Protein 6GWJ (pdb70)

Sequence (466 aa):
PHIFTLSVPFPTPLEAEIAHGSLAPDAEPHQRVVGKDLTVSGRILVVRWKAEDCRLLRISVINFLDQLSLVVRTMQRFGPPVSRMELLGEYVGQEGKPQKLRVSAPGDGDPFQGLLSGVAQMKDMVTELFDPPAVLGFEGSANKIGVGVVRDGKVLANPRRTYVTPPGTGFLPGDTARHHRAVILDLLQEALTESGLTSQDIDCIAYTKGPGMGAPLVSVAVVARTVAQLWNKPLVGVNHCIGHIEMGRLITGATSPTVLYVSGGNTQVIAYSEHRYRIFGETIDIAVGNCLDRFARVLKISNDPSPGYNIEQMAKRGKKLVELPYTVKGMDVSFSGILSFIEDVAHRMLATGECTPEDLCFSLQETVFAMLVEITERAMAHCGSQEALIVGGVGCNVRLQEMMATMCQERGARLFATDERFCIDNGAMIAQAGWEMFRAGHRTPLSDSGVTQRYRTDEVEVTWRD

GO terms:
  GO:0005634 nucleus (C, IDA)
  GO:0005737 cytoplasm (C, IDA)
  GO:0000408 EKC/KEOPS complex (C, IDA)
  GO:0005634 nucleus (C, EXP)
  GO:0005515 protein binding (F, IPI)
  GO:0005654 nucleoplasm (C, IDA)
  GO:0016604 nuclear body (C, IDA)

InterPro domains:
  IPR015419 CTAG/Pcc1 family [PF09341] (63-135)
  IPR015419 CTAG/Pcc1 family [PTHR31283] (57-141)

Organism: Homo sapiens (NCBI:txid9606)

Nearest PDB structures (foldseek):
  6gwj-assembly1_B  TM=1.012E+00  e=2.219E-16  Homo sapiens
  8k20-assembly1_D  TM=9.393E-01  e=1.862E-06  Arabidopsis thaliana
  8k20-assembly1_F  TM=9.624E-01  e=4.903E-06  Arabidopsis thaliana
  4wx8-assembly3_C  TM=9.302E-01  e=3.626E-05  Saccharomyces cerevisiae S288C
  7a67-assembly1_B  TM=8.304E-01  e=1.670E-02  Pyrococcus abyssi GE5

Foldseek 3Di:
DDKDKDKDFAPWLVLLVVLCVVQVPDAQPCNVAKGWDWDGDTRIIMIMMDGPDDVVNVVRVVVSVVVSVVSVVCCVPVDDDDDD/DKDKDWDADPVGDIDIDIDDDPDPDDPVVVVVVRVVVVVVVVCVVPVD/DKEWFWEQQAQKTWIWIDDPLDTQDWDMDGDWDAFLDDDDLVVSLVVCLVCVVVRSVVRCVSSVHDLQNHAEYFYALDAHRDSNRVSRLVVSVVSCVVSVHFYFHDHQVLLQVLVLCSFQVDDWAFEFEAEQAFTFTFGDDQQFRDTPETEPDGTLNVLQQNLRSLVRHGCVVHSLVRLLVLLVVADAADDFDQAADQLYGYRPRRSVGLSVVSVVCVVPNPDDSSNSSNNSCVRSLLSSLVSNLSVCVVVVGQEYTYAADNLQRVVSQVNNCVSSVVVNHYYGGDYPSHRYIIRNSRRSSVVLQVVLPGTQPPVRSHHDNDDDRRPGRNSSDD

B-factor: mean 54.83, std 18.56, range [27.43, 139.6]

Radius of gyration: 23.95 Å; Cα contacts (8 Å, |Δi|>4): 1043; chains: 3; bounding box: 54×65×57 Å

Secondary structure (DSSP, 8-state):
-EEEEEEEE-SSHHHHHHHHHHHTTSPPTTTTTEEEEEEEETTEEEEEEEES-HHHHHHHHHHHHHHHHHHHHHHHHH-SPPP-/--EEEEEE-TT--EEEEEE---SSS-HHHHHHHHHHHHHHHHHHHH--/-EEEEEE-SSSEEEEEEEETTEEEE--EEE-PPPTT----HHHHHHHHHHHHHHHHHHHHHHHT--GGG--EEEEEEESS-HHHHHHHHHHHHHHHHHHT--EEEEEHHHHHHHHHHHHH--SSPEEEEESSS-EEEEEEETTEEEEEEEBSSS-HHHHHHHHHHHTT---SS-HHHHHHHHHTT----------EETTEE--HHHHHHHHHHHHHHHHH-SS-HHHHHHHHHHHHHHHHHHHHHHHHHHHT-SEEEEESGGGG-HHHHHHHHHHHHHHT-EEEE--TTTSS--HHHHHHHHHHHHHHT----GGG----S---GGGS--TT--

Structure (mmCIF, N/CA/C/O backbone):
data_6GWJ
#
_entry.id   6GWJ
#
_cell.length_a   105.120
_cell.length_b   105.120
_cell.length_c   51.350
_cell.angle_alpha   90.000
_cell.angle_beta   90.000
_cell.angle_gamma   90.000
#
_symmetry.space_group_name_H-M   'P 43'
#
loop_
_entity.id
_entity.type
_entity.pdbx_description
1 polymer 'EKC/KEOPS complex subunit LAGE3'
2 polymer 'EKC/KEOPS complex subunit GON7'
3 polymer 'Probable tRNA N6-adenosine threonylcarbamoyltransferase'
4 non-polymer GLYCEROL
5 non-polymer 2-AMINO-2-HYDROXYMETHYL-PROPANE-1,3-DIOL
6 non-polymer 'MAGNESIUM ION'
7 non-polymer DI(HYDROXYETHYL)ETHER
8 water water
#
loop_
_atom_site.group_PDB
_atom_site.id
_atom_site.type_symbol
_atom_site.label_atom_id
_atom_site.label_alt_id
_atom_site.label_comp_id
_atom_site.label_asym_id
_atom_site.label_entity_id
_atom_site.label_seq_id
_atom_site.pdbx_PDB_ins_code
_atom_site.Cartn_x
_atom_site.Cartn_y
_atom_site.Cartn_z
_atom_site.occupancy
_atom_site.B_iso_or_equiv
_atom_site.auth_seq_id
_atom_site.auth_comp_id
_atom_site.auth_asym_id
_atom_site.auth_atom_id
_atom_site.pdbx_PDB_model_num
ATOM 1 N N . PRO A 1 60 ? 112.298 33.967 29.567 0.80 77.81 60 PRO B N 1
ATOM 2 C CA . PRO A 1 60 ? 112.744 34.404 28.232 1.00 74.62 60 PRO B CA 1
ATOM 3 C C . PRO A 1 60 ? 113.772 33.473 27.590 1.00 76.21 60 PRO B C 1
ATOM 4 O O . PRO A 1 60 ? 114.450 32.716 28.298 1.00 76.70 60 PRO B O 1
ATOM 8 N N . HIS A 1 61 ? 113.897 33.553 26.240 1.00 69.11 61 HIS B N 1
ATOM 9 C CA . HIS A 1 61 ? 114.859 32.777 25.456 1.00 67.23 61 HIS B CA 1
ATOM 10 C C . HIS A 1 61 ? 116.248 33.363 25.717 1.00 67.58 61 HIS B C 1
ATOM 11 O O . HIS A 1 61 ? 116.441 34.582 25.610 1.00 64.43 61 HIS B O 1
ATOM 18 N N . ILE A 1 62 ? 117.194 32.501 26.125 1.00 63.45 62 ILE B N 1
ATOM 19 C CA . ILE A 1 62 ? 118.550 32.915 26.476 1.00 61.04 62 ILE B CA 1
ATOM 20 C C . ILE A 1 62 ? 119.596 32.184 25.635 1.00 60.76 62 ILE B C 1
ATOM 21 O O . ILE A 1 62 ? 119.497 30.975 25.438 1.00 60.40 62 ILE B O 1
ATOM 26 N N . PHE A 1 63 ? 120.595 32.927 25.141 1.00 54.69 63 PHE B N 1
ATOM 27 C CA . PHE A 1 63 ? 121.725 32.357 24.408 1.00 53.41 63 PHE B CA 1
ATOM 28 C C . PHE A 1 63 ? 123.024 32.963 24.908 1.00 56.58 63 PHE B C 1
ATOM 29 O O . PHE A 1 63 ? 123.152 34.186 24.948 1.00 55.33 63 PHE B O 1
ATOM 37 N N . THR A 1 64 ? 123.991 32.113 25.281 1.00 53.52 64 THR B N 1
ATOM 38 C CA . THR A 1 64 ? 125.303 32.562 25.758 1.00 52.61 64 THR B CA 1
ATOM 39 C C . THR A 1 64 ? 126.392 31.988 24.869 1.00 55.07 64 THR B C 1
ATOM 40 O O . THR A 1 64 ? 126.430 30.781 24.666 1.00 56.02 64 THR B O 1
ATOM 44 N N . LEU A 1 65 ? 127.266 32.853 24.339 1.00 50.56 65 LEU B N 1
ATOM 45 C CA . LEU A 1 65 ? 128.386 32.468 23.486 1.00 49.38 65 LEU B CA 1
ATOM 46 C C . LEU A 1 65 ? 129.712 32.839 24.143 1.00 53.62 65 LEU B C 1
ATOM 47 O O . LEU A 1 65 ? 129.881 33.960 24.624 1.00 52.58 65 LEU B O 1
ATOM 52 N N . SER A 1 66 ? 130.647 31.888 24.169 1.00 51.44 66 SER B N 1
ATOM 53 C CA . SER A 1 66 ? 131.982 32.079 24.738 1.00 51.53 66 SER B CA 1
ATOM 54 C C . SER A 1 66 ? 132.999 31.897 23.608 1.00 53.23 66 SER B C 1
ATOM 55 O O . SER A 1 66 ? 133.001 30.846 22.958 1.00 53.25 66 SER B O 1
ATOM 58 N N . VAL A 1 67 ? 133.799 32.954 23.320 1.00 48.53 67 VAL B N 1
ATOM 59 C CA . VAL A 1 67 ? 134.788 32.973 22.229 1.00 47.75 67 VAL B CA 1
ATOM 60 C C . VAL A 1 67 ? 136.242 33.167 22.720 1.00 52.57 67 VAL B C 1
ATOM 61 O O . VAL A 1 67 ? 136.576 34.234 23.249 1.00 50.72 67 VAL B O 1
ATOM 65 N N . PRO A 1 68 ? 137.143 32.196 22.453 1.00 52.16 68 PRO B N 1
ATOM 66 C CA . PRO A 1 68 ? 138.550 32.367 22.864 1.00 52.17 68 PRO B CA 1
ATOM 67 C C . PRO A 1 68 ? 139.405 33.099 21.826 1.00 52.17 68 PRO B C 1
ATOM 68 O O . PRO A 1 68 ? 139.251 32.875 20.622 1.00 51.26 68 PRO B O 1
ATOM 72 N N . PHE A 1 69 ? 140.293 33.994 22.296 1.00 47.05 69 PHE B N 1
ATOM 73 C CA . PHE A 1 69 ? 141.210 34.788 21.456 1.00 44.31 69 PHE B CA 1
ATOM 74 C C . PHE A 1 69 ? 142.659 34.419 21.791 1.00 49.51 69 PHE B C 1
ATOM 75 O O . PHE A 1 69 ? 142.887 33.935 22.898 1.00 50.06 69 PHE B O 1
ATOM 83 N N . PRO A 1 70 ? 143.647 34.616 20.881 1.00 47.35 70 PRO B N 1
ATOM 84 C CA . PRO A 1 70 ? 145.038 34.204 21.199 1.00 48.26 70 PRO B CA 1
ATOM 85 C C . PRO A 1 70 ? 145.675 34.895 22.407 1.00 53.09 70 PRO B C 1
ATOM 86 O O . PRO A 1 70 ? 146.495 34.281 23.088 1.00 54.19 70 PRO B O 1
ATOM 90 N N . THR A 1 71 ? 145.327 36.172 22.654 1.00 48.34 71 THR B N 1
ATOM 91 C CA . THR A 1 71 ? 145.882 36.948 23.773 1.00 49.62 71 THR B CA 1
ATOM 92 C C . THR A 1 71 ? 144.767 37.757 24.461 1.00 51.73 71 THR B C 1
ATOM 93 O O . THR A 1 71 ? 143.815 38.143 23.768 1.00 49.50 71 THR B O 1
ATOM 97 N N . PRO A 1 72 ? 144.901 38.121 25.772 1.00 47.68 72 PRO B N 1
ATOM 98 C CA . PRO A 1 72 ? 143.876 38.980 26.397 1.00 46.62 72 PRO B CA 1
ATOM 99 C C . PRO A 1 72 ? 143.695 40.322 25.680 1.00 47.20 72 PRO B C 1
ATOM 100 O O . PRO A 1 72 ? 142.566 40.782 25.599 1.00 45.39 72 PRO B O 1
ATOM 104 N N . LEU A 1 73 ? 144.769 40.907 25.105 1.00 43.64 73 LEU B N 1
ATOM 105 C CA . LEU A 1 73 ? 144.661 42.166 24.352 1.00 43.20 73 LEU B CA 1
ATOM 106 C C . LEU A 1 73 ? 143.770 42.018 23.094 1.00 46.15 73 LEU B C 1
ATOM 107 O O . LEU A 1 73 ? 142.967 42.910 22.816 1.00 43.93 73 LEU B O 1
ATOM 112 N N . GLU A 1 74 ? 143.882 40.891 22.371 1.00 42.51 74 GLU B N 1
ATOM 113 C CA . GLU A 1 74 ? 143.037 40.657 21.205 1.00 40.48 74 GLU B CA 1
ATOM 114 C C . GLU A 1 74 ? 141.571 40.409 21.591 1.00 42.50 74 GLU B C 1
ATOM 115 O O . GLU A 1 74 ? 140.694 40.825 20.844 1.00 39.70 74 GLU B O 1
ATOM 121 N N . ALA A 1 75 ? 141.309 39.786 22.772 1.00 39.37 75 ALA B N 1
ATOM 122 C CA . ALA A 1 75 ? 139.947 39.609 23.283 1.00 39.24 75 ALA B CA 1
ATOM 123 C C . ALA A 1 75 ? 139.362 41.004 23.620 1.00 40.98 75 ALA B C 1
ATOM 124 O O . ALA A 1 75 ? 138.208 41.285 23.266 1.00 38.39 75 ALA B O 1
ATOM 126 N N . GLU A 1 76 ? 140.176 41.882 24.278 1.00 38.46 76 GLU B N 1
ATOM 127 C CA . GLU A 1 76 ? 139.785 43.249 24.656 1.00 38.66 76 GLU B CA 1
ATOM 128 C C . GLU A 1 76 ? 139.456 44.084 23.415 1.00 39.62 76 GLU B C 1
ATOM 129 O O . GLU A 1 76 ? 138.491 44.849 23.433 1.00 37.91 76 GLU B O 1
ATOM 135 N N . ILE A 1 77 ? 140.271 43.941 22.342 1.00 36.16 77 ILE B N 1
ATOM 136 C CA . ILE A 1 77 ? 140.076 44.676 21.097 1.00 34.45 77 ILE B CA 1
ATOM 137 C C . ILE A 1 77 ? 138.763 44.249 20.443 1.00 37.91 77 ILE B C 1
ATOM 138 O O . ILE A 1 77 ? 137.988 45.106 20.025 1.00 35.87 77 ILE B O 1
ATOM 143 N N . ALA A 1 78 ? 138.498 42.931 20.399 1.00 36.72 78 ALA B N 1
ATOM 144 C CA . ALA A 1 78 ? 137.255 42.412 19.824 1.00 36.02 78 ALA B CA 1
ATOM 145 C C . ALA A 1 78 ? 136.055 42.948 20.620 1.00 37.20 78 ALA B C 1
ATOM 146 O O . ALA A 1 78 ? 135.095 43.387 20.015 1.00 33.69 78 ALA B O 1
ATOM 148 N N . HIS A 1 79 ? 136.145 42.984 21.968 1.00 35.42 79 HIS B N 1
ATOM 149 C CA . HIS A 1 79 ? 135.078 43.526 22.819 1.00 36.71 79 HIS B CA 1
ATOM 150 C C . HIS A 1 79 ? 134.867 45.013 22.503 1.00 38.89 79 HIS B C 1
ATOM 151 O O . HIS A 1 79 ? 133.727 45.432 22.292 1.00 37.77 79 HIS B O 1
ATOM 158 N N . GLY A 1 80 ? 135.969 45.775 22.466 1.00 34.60 80 GLY B N 1
ATOM 159 C CA . GLY A 1 80 ? 135.966 47.196 22.140 1.00 34.47 80 GLY B CA 1
ATOM 160 C C . GLY A 1 80 ? 135.291 47.462 20.798 1.00 35.36 80 GLY B C 1
ATOM 161 O O . GLY A 1 80 ? 134.529 48.411 20.680 1.00 34.82 80 GLY B O 1
ATOM 162 N N . SER A 1 81 ? 135.516 46.592 19.794 1.00 31.86 81 SER B N 1
ATOM 163 C CA . SER A 1 81 ? 134.909 46.756 18.467 1.00 31.54 81 SER B CA 1
ATOM 164 C C . SER A 1 81 ? 133.449 46.282 18.358 1.00 35.99 81 SER B C 1
ATOM 165 O O . SER A 1 81 ? 132.693 46.865 17.591 1.00 35.10 81 SER B O 1
ATOM 168 N N . LEU A 1 82 ? 133.064 45.210 19.083 1.00 33.94 82 LEU B N 1
ATOM 169 C CA . LEU A 1 82 ? 131.734 44.597 18.941 1.00 34.03 82 LEU B CA 1
ATOM 170 C C . LEU A 1 82 ? 130.665 45.109 19.896 1.00 38.53 82 LEU B C 1
ATOM 171 O O . LEU A 1 82 ? 129.509 45.213 19.498 1.00 37.74 82 LEU B O 1
ATOM 176 N N . ALA A 1 83 ? 131.048 45.457 21.129 1.00 35.61 83 ALA B N 1
ATOM 177 C CA . ALA A 1 83 ? 130.131 45.937 22.158 1.00 35.83 83 ALA B CA 1
ATOM 178 C C . ALA A 1 83 ? 129.398 47.290 21.891 1.00 39.71 83 ALA B C 1
ATOM 179 O O . ALA A 1 83 ? 128.284 47.391 22.392 1.00 39.80 83 ALA B O 1
ATOM 181 N N . PRO A 1 84 ? 129.943 48.335 21.194 1.00 37.08 84 PRO B N 1
ATOM 182 C CA . PRO A 1 84 ? 129.231 49.635 21.140 1.00 37.66 84 PRO B CA 1
ATOM 183 C C . PRO A 1 84 ? 127.868 49.684 20.475 1.00 39.87 84 PRO B C 1
ATOM 184 O O . PRO A 1 84 ? 127.096 50.561 20.812 1.00 39.74 84 PRO B O 1
ATOM 188 N N . ASP A 1 85 ? 127.584 48.792 19.531 1.00 37.85 85 ASP B N 1
ATOM 189 C CA . ASP A 1 85 ? 126.327 48.848 18.778 1.00 38.05 85 ASP B CA 1
ATOM 190 C C . ASP A 1 85 ? 125.121 48.279 19.506 1.00 43.31 85 ASP B C 1
ATOM 191 O O . ASP A 1 85 ? 125.166 47.171 20.039 1.00 42.63 85 ASP B O 1
ATOM 196 N N . ALA A 1 86 ? 124.032 49.040 19.498 1.00 41.52 86 ALA B N 1
ATOM 197 C CA . ALA A 1 86 ? 122.751 48.608 20.055 1.00 42.73 86 ALA B CA 1
ATOM 198 C C . ALA A 1 86 ? 122.180 47.537 19.113 1.00 45.49 86 ALA B C 1
ATOM 199 O O . ALA A 1 86 ? 122.467 47.555 17.914 1.00 44.70 86 ALA B O 1
ATOM 201 N N . GLU A 1 87 ? 121.402 46.600 19.652 1.00 43.04 87 GLU B N 1
ATOM 202 C CA . GLU A 1 87 ? 120.689 45.595 18.860 1.00 42.90 87 GLU B CA 1
ATOM 203 C C . GLU A 1 87 ? 119.603 46.344 18.032 1.00 48.43 87 GLU B C 1
ATOM 204 O O . GLU A 1 87 ? 119.041 47.325 18.543 1.00 47.17 87 GLU B O 1
ATOM 210 N N . PRO A 1 88 ? 119.337 45.946 16.761 1.00 47.18 88 PRO B N 1
ATOM 211 C CA . PRO A 1 88 ? 118.323 46.670 15.954 1.00 48.78 88 PRO B CA 1
ATOM 212 C C . PRO A 1 88 ? 116.900 46.655 16.523 1.00 56.54 88 PRO B C 1
ATOM 213 O O . PRO A 1 88 ? 116.168 47.636 16.351 1.00 56.65 88 PRO B O 1
ATOM 217 N N . HIS A 1 89 ? 116.517 45.545 17.200 1.00 55.16 89 HIS B N 1
ATOM 218 C CA . HIS A 1 89 ? 115.191 45.351 17.803 1.00 56.62 89 HIS B CA 1
ATOM 219 C C . HIS A 1 89 ? 115.336 45.141 19.325 1.00 61.67 89 HIS B C 1
ATOM 220 O O . HIS A 1 89 ? 115.028 44.065 19.842 1.00 60.86 89 HIS B O 1
ATOM 227 N N . GLN A 1 90 ? 115.797 46.195 20.027 1.00 59.99 90 GLN B N 1
ATOM 228 C CA . GLN A 1 90 ? 116.117 46.235 21.465 1.00 61.03 90 GLN B CA 1
ATOM 229 C C . GLN A 1 90 ? 115.035 45.687 22.421 1.00 65.96 90 GLN B C 1
ATOM 230 O O . GLN A 1 90 ? 115.386 44.972 23.363 1.00 65.91 90 GLN B O 1
ATOM 236 N N . ARG A 1 91 ? 113.744 46.002 22.182 1.00 63.29 91 ARG B N 1
ATOM 237 C CA . ARG A 1 91 ? 112.626 45.537 23.019 1.00 64.08 91 ARG B CA 1
ATOM 238 C C . ARG A 1 91 ? 112.404 44.017 22.887 1.00 65.51 91 ARG B C 1
ATOM 239 O O . ARG A 1 91 ? 111.956 43.380 23.841 1.00 66.01 91 ARG B O 1
ATOM 247 N N . VAL A 1 92 ? 112.752 43.445 21.717 1.00 59.26 92 VAL B N 1
ATOM 248 C CA . VAL A 1 92 ? 112.590 42.025 21.368 1.00 58.72 92 VAL B CA 1
ATOM 249 C C . VAL A 1 92 ? 113.841 41.178 21.686 1.00 58.05 92 VAL B C 1
ATOM 250 O O . VAL A 1 92 ? 113.714 40.076 22.224 1.00 56.79 92 VAL B O 1
ATOM 254 N N . VAL A 1 93 ? 115.026 41.671 21.293 1.00 52.21 93 VAL B N 1
ATOM 255 C CA . VAL A 1 93 ? 116.311 40.994 21.479 1.00 51.17 93 VAL B CA 1
ATOM 256 C C . VAL A 1 93 ? 117.329 41.994 22.039 1.00 54.27 93 VAL B C 1
ATOM 257 O O . VAL A 1 93 ? 117.543 43.065 21.459 1.00 54.18 93 VAL B O 1
ATOM 261 N N . GLY A 1 94 ? 117.962 41.606 23.136 1.00 48.91 94 GLY B N 1
ATOM 262 C CA . GLY A 1 94 ? 119.022 42.372 23.769 1.00 47.56 94 GLY B CA 1
ATOM 263 C C . GLY A 1 94 ? 120.246 41.507 23.997 1.00 49.46 94 GLY B C 1
ATOM 264 O O . GLY A 1 94 ? 120.121 40.286 24.152 1.00 47.91 94 GLY B O 1
ATOM 265 N N . LYS A 1 95 ? 121.440 42.127 24.004 1.00 45.13 95 LYS B N 1
ATOM 266 C CA . LYS A 1 95 ? 122.689 41.404 24.267 1.00 44.24 95 LYS B CA 1
ATOM 267 C C . LYS A 1 95 ? 123.657 42.209 25.138 1.00 49.75 95 LYS B C 1
ATOM 268 O O . LYS A 1 95 ? 123.595 43.450 25.181 1.00 49.69 95 LYS B O 1
ATOM 274 N N . ASP A 1 96 ? 124.543 41.484 25.844 1.00 47.01 96 ASP B N 1
ATOM 275 C CA . ASP A 1 96 ? 125.555 42.051 26.728 1.00 47.05 96 ASP B CA 1
ATOM 276 C C . ASP A 1 96 ? 126.898 41.355 26.490 1.00 50.71 96 ASP B C 1
ATOM 277 O O . ASP A 1 96 ? 126.957 40.123 26.451 1.00 51.39 96 ASP B O 1
ATOM 282 N N . LEU A 1 97 ? 127.965 42.146 26.310 1.00 45.68 97 LEU B N 1
ATOM 283 C CA . LEU A 1 97 ? 129.309 41.641 26.042 1.00 44.74 97 LEU B CA 1
ATOM 284 C C . LEU A 1 97 ? 130.228 41.939 27.195 1.00 49.00 97 LEU B C 1
ATOM 285 O O . LEU A 1 97 ? 130.250 43.056 27.701 1.00 49.16 97 LEU B O 1
ATOM 290 N N . THR A 1 98 ? 130.992 40.939 27.606 1.00 46.32 98 THR B N 1
ATOM 291 C CA . THR A 1 98 ? 131.974 41.067 28.674 1.00 47.45 98 THR B CA 1
ATOM 292 C C . THR A 1 98 ? 133.224 40.329 28.226 1.00 53.37 98 THR B C 1
ATOM 293 O O . THR A 1 98 ? 133.155 39.466 27.349 1.00 52.08 98 THR B O 1
ATOM 297 N N . VAL A 1 99 ? 134.360 40.667 28.824 1.00 52.78 99 VAL B N 1
ATOM 298 C CA . VAL A 1 99 ? 135.645 40.054 28.501 1.00 54.35 99 VAL B CA 1
ATOM 299 C C . VAL A 1 99 ? 136.435 39.810 29.787 1.00 62.47 99 VAL B C 1
ATOM 300 O O . VAL A 1 99 ? 136.514 40.693 30.650 1.00 63.63 99 VAL B O 1
ATOM 304 N N . SER A 1 100 ? 136.926 38.572 29.946 1.00 60.36 100 SER B N 1
ATOM 305 C CA . SER A 1 100 ? 137.753 38.137 31.073 1.00 62.21 100 SER B CA 1
ATOM 306 C C . SER A 1 100 ? 138.890 37.316 30.477 1.00 62.74 100 SER B C 1
ATOM 307 O O . SER A 1 100 ? 138.636 36.277 29.855 1.00 61.48 100 SER B O 1
ATOM 310 N N . GLY A 1 101 ? 140.116 37.826 30.616 1.00 57.45 101 GLY B N 1
ATOM 311 C CA . GLY A 1 101 ? 141.305 37.201 30.056 1.00 55.97 101 GLY B CA 1
ATOM 312 C C . GLY A 1 101 ? 141.229 37.162 28.541 1.00 54.94 101 GLY B C 1
ATOM 313 O O . GLY A 1 101 ? 141.006 38.197 27.907 1.00 50.94 101 GLY B O 1
ATOM 314 N N . ARG A 1 102 ? 141.317 35.950 27.963 1.00 50.92 102 ARG B N 1
ATOM 315 C CA . ARG A 1 102 ? 141.279 35.720 26.507 1.00 48.91 102 ARG B CA 1
ATOM 316 C C . ARG A 1 102 ? 139.871 35.364 26.002 1.00 51.19 102 ARG B C 1
ATOM 317 O O . ARG A 1 102 ? 139.704 35.038 24.823 1.00 48.52 102 ARG B O 1
ATOM 325 N N . ILE A 1 103 ? 138.873 35.408 26.896 1.00 49.88 103 ILE B N 1
ATOM 326 C CA . ILE A 1 103 ? 137.508 34.985 26.610 1.00 50.00 103 ILE B CA 1
ATOM 327 C C . ILE A 1 103 ? 136.526 36.139 26.472 1.00 50.77 103 ILE B C 1
ATOM 328 O O . ILE A 1 103 ? 136.312 36.908 27.417 1.00 50.25 103 ILE B O 1
ATOM 333 N N . LEU A 1 104 ? 135.862 36.181 25.315 1.00 44.17 104 LEU B N 1
ATOM 334 C CA . LEU A 1 104 ? 134.795 37.124 25.052 1.00 42.93 104 LEU B CA 1
ATOM 335 C C . LEU A 1 104 ? 133.474 36.380 25.324 1.00 48.12 104 LEU B C 1
ATOM 336 O O . LEU A 1 104 ? 133.238 35.306 24.759 1.00 48.23 104 LEU B O 1
ATOM 341 N N . VAL A 1 105 ? 132.638 36.944 26.203 1.00 44.64 105 VAL B N 1
ATOM 342 C CA . VAL A 1 105 ? 131.360 36.358 26.569 1.00 46.00 105 VAL B CA 1
ATOM 343 C C . VAL A 1 105 ? 130.220 37.238 26.067 1.00 49.49 105 VAL B C 1
ATOM 344 O O . VAL A 1 105 ? 130.194 38.447 26.326 1.00 48.36 105 VAL B O 1
ATOM 348 N N . VAL A 1 106 ? 129.299 36.630 25.314 1.00 45.83 106 VAL B N 1
ATOM 349 C CA . VAL A 1 106 ? 128.139 37.334 24.781 1.00 45.16 106 VAL B CA 1
ATOM 350 C C . VAL A 1 106 ? 126.877 36.698 25.340 1.00 50.11 106 VAL B C 1
ATOM 351 O O . VAL A 1 106 ? 126.672 35.493 25.200 1.00 51.73 106 VAL B O 1
ATOM 355 N N . ARG A 1 107 ? 126.051 37.507 25.997 1.00 44.89 107 ARG B N 1
ATOM 356 C CA . ARG A 1 107 ? 124.829 37.038 26.622 1.00 46.14 107 ARG B CA 1
ATOM 357 C C . ARG A 1 107 ? 123.611 37.686 25.976 1.00 49.72 107 ARG B C 1
ATOM 358 O O . ARG A 1 107 ? 123.471 38.910 26.017 1.00 49.08 107 ARG B O 1
ATOM 366 N N . TRP A 1 108 ? 122.751 36.861 25.355 1.00 45.97 108 TRP B N 1
ATOM 367 C CA . TRP A 1 108 ? 121.511 37.298 24.702 1.00 46.03 108 TRP B CA 1
ATOM 368 C C . TRP A 1 108 ? 120.273 36.981 25.563 1.00 50.45 108 TRP B C 1
ATOM 369 O O . TRP A 1 108 ? 120.210 35.943 26.222 1.00 48.74 108 TRP B O 1
ATOM 380 N N . LYS A 1 109 ? 119.278 37.877 25.510 1.00 49.07 109 LYS B N 1
ATOM 381 C CA . LYS A 1 109 ? 117.967 37.742 26.149 1.00 51.34 109 LYS B CA 1
ATOM 382 C C . LYS A 1 109 ? 116.963 38.113 25.058 1.00 55.35 109 LYS B C 1
ATOM 383 O O . LYS A 1 109 ? 117.083 39.191 24.451 1.00 53.47 109 LYS B O 1
ATOM 389 N N . ALA A 1 110 ? 116.038 37.191 24.744 1.00 53.21 110 ALA B N 1
ATOM 390 C CA . ALA A 1 110 ? 115.072 37.395 23.666 1.00 53.10 110 ALA B CA 1
ATOM 391 C C . ALA A 1 110 ? 113.643 36.933 23.958 1.00 58.95 110 ALA B C 1
ATOM 392 O O . ALA A 1 110 ? 113.417 35.956 24.680 1.00 59.90 110 ALA B O 1
ATOM 394 N N . GLU A 1 111 ? 112.674 37.651 23.357 1.00 56.50 111 GLU B N 1
ATOM 395 C CA . GLU A 1 111 ? 111.236 37.365 23.427 1.00 58.28 111 GLU B CA 1
ATOM 396 C C . GLU A 1 111 ? 110.832 36.476 22.231 1.00 61.87 111 GLU B C 1
ATOM 397 O O . GLU A 1 111 ? 109.846 35.743 22.320 1.00 61.81 111 GLU B O 1
ATOM 403 N N . ASP A 1 112 ? 111.597 36.557 21.110 1.00 56.88 112 ASP B N 1
ATOM 404 C CA . ASP A 1 112 ? 111.333 35.807 19.879 1.00 56.99 112 ASP B CA 1
ATOM 405 C C . ASP A 1 112 ? 112.519 34.920 19.499 1.00 60.98 112 ASP B C 1
ATOM 406 O O . ASP A 1 112 ? 113.663 35.374 19.533 1.00 57.31 112 ASP B O 1
ATOM 411 N N . CYS A 1 113 ? 112.232 33.668 19.114 1.00 61.43 113 CYS B N 1
ATOM 412 C CA . CYS A 1 113 ? 113.229 32.664 18.740 1.00 61.97 113 CYS B CA 1
ATOM 413 C C . CYS A 1 113 ? 113.906 32.930 17.402 1.00 58.22 113 CYS B C 1
ATOM 414 O O . CYS A 1 113 ? 115.117 32.744 17.304 1.00 53.17 113 CYS B O 1
ATOM 417 N N . ARG A 1 114 ? 113.127 33.299 16.363 1.00 54.43 114 ARG B N 1
ATOM 418 C CA . ARG A 1 114 ? 113.655 33.590 15.028 1.00 52.94 114 ARG B CA 1
ATOM 419 C C . ARG A 1 114 ? 114.585 34.813 15.076 1.00 53.91 114 ARG B C 1
ATOM 420 O O . ARG A 1 114 ? 115.684 34.768 14.511 1.00 49.58 114 ARG B O 1
ATOM 428 N N . LEU A 1 115 ? 114.154 35.893 15.770 1.00 50.65 115 LEU B N 1
ATOM 429 C CA . LEU A 1 115 ? 114.966 37.107 15.867 1.00 49.30 115 LEU B CA 1
ATOM 430 C C . LEU A 1 115 ? 116.213 36.892 16.739 1.00 51.46 115 LEU B C 1
ATOM 431 O O . LEU A 1 115 ? 117.235 37.532 16.484 1.00 48.27 115 LEU B O 1
ATOM 436 N N . LEU A 1 116 ? 116.172 35.907 17.673 1.00 49.53 116 LEU B N 1
ATOM 437 C CA . LEU A 1 116 ? 117.351 35.534 18.468 1.00 48.15 116 LEU B CA 1
ATOM 438 C C . LEU A 1 116 ? 118.377 34.830 17.547 1.00 50.52 116 LEU B C 1
ATOM 439 O O . LEU A 1 116 ? 119.560 35.164 17.597 1.00 47.77 116 LEU B O 1
ATOM 444 N N . ARG A 1 117 ? 117.918 33.881 16.695 1.00 47.55 117 ARG B N 1
ATOM 445 C CA . ARG A 1 117 ? 118.802 33.204 15.735 1.00 46.24 117 ARG B CA 1
ATOM 446 C C . ARG A 1 117 ? 119.465 34.248 14.835 1.00 46.54 117 ARG B C 1
ATOM 447 O O . ARG A 1 117 ? 120.682 34.200 14.660 1.00 43.47 117 ARG B O 1
ATOM 455 N N . ILE A 1 118 ? 118.662 35.182 14.274 1.00 42.79 118 ILE B N 1
ATOM 456 C CA . ILE A 1 118 ? 119.145 36.240 13.388 1.00 41.83 118 ILE B CA 1
ATOM 457 C C . ILE A 1 118 ? 120.203 37.094 14.096 1.00 44.41 118 ILE B C 1
ATOM 458 O O . ILE A 1 118 ? 121.250 37.350 13.508 1.00 42.68 118 ILE B O 1
ATOM 463 N N . SER A 1 119 ? 119.961 37.475 15.364 1.00 41.13 119 SER B N 1
ATOM 464 C CA . SER A 1 119 ? 120.920 38.280 16.124 1.00 39.95 119 SER B CA 1
ATOM 465 C C . SER A 1 119 ? 122.264 37.539 16.337 1.00 42.86 119 SER B C 1
ATOM 466 O O . SER A 1 119 ? 123.323 38.128 16.104 1.00 40.24 119 SER B O 1
ATOM 469 N N . VAL A 1 120 ? 122.210 36.252 16.729 1.00 40.30 120 VAL B N 1
ATOM 470 C CA . VAL A 1 120 ? 123.402 35.411 16.950 1.00 39.23 120 VAL B CA 1
ATOM 471 C C . VAL A 1 120 ? 124.192 35.215 15.638 1.00 40.94 120 VAL B C 1
ATOM 472 O O . VAL A 1 120 ? 125.407 35.376 15.646 1.00 39.70 120 VAL B O 1
ATOM 476 N N . ILE A 1 121 ? 123.503 34.914 14.526 1.00 38.03 121 ILE B N 1
ATOM 477 C CA . ILE A 1 121 ? 124.143 34.750 13.210 1.00 38.21 121 ILE B CA 1
ATOM 478 C C . ILE A 1 121 ? 124.813 36.062 12.757 1.00 40.47 121 ILE B C 1
ATOM 479 O O . ILE A 1 121 ? 125.979 36.036 12.328 1.00 38.27 121 ILE B O 1
ATOM 484 N N . ASN A 1 122 ? 124.081 37.202 12.871 1.00 38.40 122 ASN B N 1
ATOM 485 C CA . ASN A 1 122 ? 124.595 38.541 12.535 1.00 37.20 122 ASN B CA 1
ATOM 486 C C . ASN A 1 122 ? 125.864 38.837 13.349 1.00 38.89 122 ASN B C 1
ATOM 487 O O . ASN A 1 122 ? 126.861 39.296 12.791 1.00 37.04 122 ASN B O 1
ATOM 492 N N . PHE A 1 123 ? 125.836 38.529 14.652 1.00 35.39 123 PHE B N 1
ATOM 493 C CA . PHE A 1 123 ? 126.988 38.724 15.523 1.00 34.97 123 PHE B CA 1
ATOM 494 C C . PHE A 1 123 ? 128.194 37.897 15.067 1.00 39.04 123 PHE B C 1
ATOM 495 O O . PHE A 1 123 ? 129.301 38.438 15.034 1.00 38.65 123 PHE B O 1
ATOM 503 N N . LEU A 1 124 ? 127.988 36.587 14.773 1.00 36.14 124 LEU B N 1
ATOM 504 C CA . LEU A 1 124 ? 129.058 35.696 14.313 1.00 36.24 124 LEU B CA 1
ATOM 505 C C . LEU A 1 124 ? 129.714 36.210 13.012 1.00 39.04 124 LEU B C 1
ATOM 506 O O . LEU A 1 124 ? 130.927 36.104 12.882 1.00 37.28 124 LEU B O 1
ATOM 511 N N . ASP A 1 125 ? 128.920 36.806 12.091 1.00 36.57 125 ASP B N 1
ATOM 512 C CA . ASP A 1 125 ? 129.429 37.422 10.858 1.00 36.62 125 ASP B CA 1
ATOM 513 C C . ASP A 1 125 ? 130.294 38.657 11.193 1.00 38.44 125 ASP B C 1
ATOM 514 O O . ASP A 1 125 ? 131.344 38.825 10.583 1.00 35.34 125 ASP B O 1
ATOM 519 N N . GLN A 1 126 ? 129.869 39.499 12.175 1.00 35.25 126 GLN B N 1
ATOM 520 C CA . GLN A 1 126 ? 130.649 40.681 12.594 1.00 34.47 126 GLN B CA 1
ATOM 521 C C . GLN A 1 126 ? 131.954 40.229 13.287 1.00 37.01 126 GLN B C 1
ATOM 522 O O . GLN A 1 126 ? 133.019 40.782 13.011 1.00 34.10 126 GLN B O 1
ATOM 528 N N . LEU A 1 127 ? 131.865 39.168 14.118 1.00 34.15 127 LEU B N 1
ATOM 529 C CA . LEU A 1 127 ? 133.006 38.599 14.822 1.00 34.00 127 LEU B CA 1
ATOM 530 C C . LEU A 1 127 ? 134.028 38.070 13.810 1.00 36.12 127 LEU B C 1
ATOM 531 O O . LEU A 1 127 ? 135.215 38.342 13.954 1.00 34.04 127 LEU B O 1
ATOM 536 N N . SER A 1 128 ? 133.557 37.362 12.777 1.00 33.34 128 SER B N 1
ATOM 537 C CA . SER A 1 128 ? 134.408 36.820 11.725 1.00 34.00 128 SER B CA 1
ATOM 538 C C . SER A 1 128 ? 135.155 37.969 11.014 1.00 36.96 128 SER B C 1
ATOM 539 O O . SER A 1 128 ? 136.346 37.851 10.767 1.00 36.03 128 SER B O 1
ATOM 542 N N . LEU A 1 129 ? 134.460 39.075 10.721 1.00 33.93 129 LEU B N 1
ATOM 543 C CA . LEU A 1 129 ? 135.078 40.245 10.092 1.00 33.85 129 LEU B CA 1
ATOM 544 C C . LEU A 1 129 ? 136.165 40.862 11.014 1.00 35.74 129 LEU B C 1
ATOM 545 O O . LEU A 1 129 ? 137.264 41.155 10.548 1.00 33.51 129 LEU B O 1
ATOM 550 N N . VAL A 1 130 ? 135.875 40.984 12.320 1.00 32.96 130 VAL B N 1
ATOM 551 C CA . VAL A 1 130 ? 136.837 41.507 13.298 1.00 32.87 130 VAL B CA 1
ATOM 552 C C . VAL A 1 130 ? 138.085 40.604 13.334 1.00 33.94 130 VAL B C 1
ATOM 553 O O . VAL A 1 130 ? 139.213 41.109 13.330 1.00 32.77 130 VAL B O 1
ATOM 557 N N . VAL A 1 131 ? 137.873 39.275 13.355 1.00 31.39 131 VAL B N 1
ATOM 558 C CA . VAL A 1 131 ? 138.959 38.307 13.363 1.00 31.92 131 VAL B CA 1
ATOM 559 C C . VAL A 1 131 ? 139.820 38.464 12.102 1.00 33.95 131 VAL B C 1
ATOM 560 O O . VAL A 1 131 ? 141.041 38.520 12.221 1.00 33.02 131 VAL B O 1
ATOM 564 N N . ARG A 1 132 ? 139.186 38.604 10.923 1.00 30.82 132 ARG B N 1
ATOM 565 C CA . ARG A 1 132 ? 139.915 38.815 9.665 1.00 30.78 132 ARG B CA 1
ATOM 566 C C . ARG A 1 132 ? 140.719 40.137 9.679 1.00 31.83 132 ARG B C 1
ATOM 567 O O . ARG A 1 132 ? 141.852 40.154 9.194 1.00 31.81 132 ARG B O 1
ATOM 575 N N . THR A 1 133 ? 140.172 41.205 10.305 1.00 29.38 133 THR B N 1
ATOM 576 C CA . THR A 1 133 ? 140.862 42.505 10.438 1.00 29.97 133 THR B CA 1
ATOM 577 C C . THR A 1 133 ? 142.135 42.380 11.297 1.00 34.44 133 THR B C 1
ATOM 578 O O . THR A 1 133 ? 143.207 42.847 10.893 1.00 32.76 133 THR B O 1
ATOM 582 N N . MET A 1 134 ? 142.008 41.734 12.471 1.00 32.21 134 MET B N 1
ATOM 583 C CA . MET A 1 134 ? 143.127 41.490 13.380 1.00 32.72 134 MET B CA 1
ATOM 584 C C . MET A 1 134 ? 144.198 40.628 12.712 1.00 35.32 134 MET B C 1
ATOM 585 O O . MET A 1 134 ? 145.378 40.899 12.873 1.00 35.40 134 MET B O 1
ATOM 590 N N . GLN A 1 135 ? 143.790 39.625 11.932 1.00 32.26 135 GLN B N 1
ATOM 591 C CA . GLN A 1 135 ? 144.738 38.750 11.245 1.00 33.46 135 GLN B CA 1
ATOM 592 C C . GLN A 1 135 ? 145.515 39.527 10.165 1.00 37.79 135 GLN B C 1
ATOM 593 O O . GLN A 1 135 ? 146.734 39.421 10.095 1.00 37.27 135 GLN B O 1
ATOM 599 N N . ARG A 1 136 ? 144.799 40.300 9.338 1.00 33.73 136 ARG B N 1
ATOM 600 C CA . ARG A 1 136 ? 145.381 40.979 8.192 1.00 33.67 136 ARG B CA 1
ATOM 601 C C . ARG A 1 136 ? 146.126 42.271 8.535 1.00 36.41 136 ARG B C 1
ATOM 602 O O . ARG A 1 136 ? 147.135 42.546 7.900 1.00 36.18 136 ARG B O 1
ATOM 610 N N . PHE A 1 137 ? 145.667 43.030 9.546 1.00 31.77 137 PHE B N 1
ATOM 611 C CA . PHE A 1 137 ? 146.240 44.338 9.887 1.00 31.46 137 PHE B CA 1
ATOM 612 C C . PHE A 1 137 ? 146.896 44.411 11.267 1.00 36.68 137 PHE B C 1
ATOM 613 O O . PHE A 1 137 ? 147.326 45.483 11.709 1.00 37.19 137 PHE B O 1
ATOM 621 N N . GLY A 1 138 ? 146.950 43.275 11.941 1.00 34.55 138 GLY B N 1
ATOM 622 C CA . GLY A 1 138 ? 147.625 43.180 13.222 1.00 35.27 138 GLY B CA 1
ATOM 623 C C . GLY A 1 138 ? 149.082 42.804 12.985 1.00 41.72 138 GLY B C 1
ATOM 624 O O . GLY A 1 138 ? 149.541 42.811 11.839 1.00 42.09 138 GLY B O 1
ATOM 625 N N . PRO A 1 139 ? 149.849 42.436 14.026 1.00 39.81 139 PRO B N 1
ATOM 626 C CA . PRO A 1 139 ? 149.463 42.378 15.445 1.00 39.21 139 PRO B CA 1
ATOM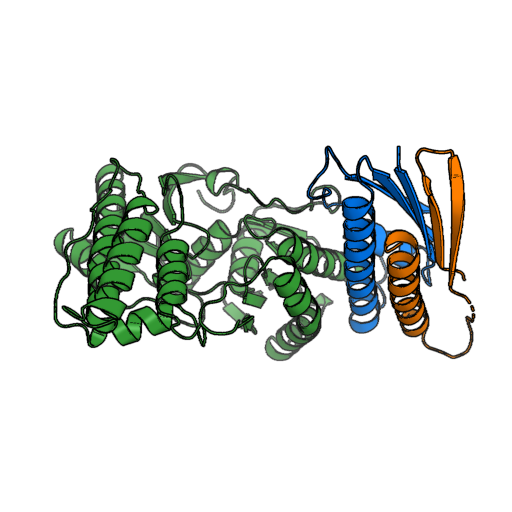 627 C C . PRO A 1 139 ? 149.208 43.766 16.050 1.00 41.78 139 PRO B C 1
ATOM 628 O O . PRO A 1 139 ? 149.638 44.767 15.464 1.00 41.25 139 PRO B O 1
ATOM 632 N N . PRO A 1 140 ? 148.552 43.871 17.233 1.00 39.35 140 PRO B N 1
ATOM 633 C CA . PRO A 1 140 ? 148.387 45.205 17.851 1.00 39.11 140 PRO B CA 1
ATOM 634 C C . PRO A 1 140 ? 149.749 45.829 18.193 1.00 43.68 140 PRO B C 1
ATOM 635 O O . PRO A 1 140 ? 150.648 45.125 18.642 1.00 43.17 140 PRO B O 1
ATOM 639 N N . VAL A 1 141 ? 149.930 47.130 17.910 1.00 40.58 141 VAL B N 1
ATOM 640 C CA . VAL A 1 141 ? 151.185 47.825 18.229 1.00 41.39 141 VAL B CA 1
ATOM 641 C C . VAL A 1 141 ? 151.298 47.938 19.752 1.00 47.31 141 VAL B C 1
ATOM 642 O O . VAL A 1 141 ? 150.276 47.927 20.443 1.00 44.87 141 VAL B O 1
ATOM 646 N N . SER A 1 142 ? 152.528 47.973 20.283 1.00 49.99 142 SER B N 1
ATOM 647 C CA . SER A 1 142 ? 152.733 48.085 21.729 1.00 51.90 142 SER B CA 1
ATOM 648 C C . SER A 1 142 ? 152.161 49.406 22.258 1.00 55.45 142 SER B C 1
ATOM 649 O O . SER A 1 142 ? 152.317 50.443 21.606 1.00 54.42 142 SER B O 1
ATOM 652 N N . ARG A 1 143 ? 151.412 49.336 23.382 1.00 52.45 143 ARG B N 1
ATOM 653 C CA . ARG A 1 143 ? 150.801 50.490 24.056 1.00 68.97 143 ARG B CA 1
ATOM 654 C C . ARG A 1 143 ? 150.747 50.301 25.575 1.00 114.23 143 ARG B C 1
ATOM 655 O O . ARG A 1 143 ? 151.689 50.668 26.275 1.00 84.61 143 ARG B O 1
ATOM 663 N N . MET B 2 1 ? 140.801 27.829 22.488 1.00 87.18 1 MET D N 1
ATOM 664 C CA . MET B 2 1 ? 140.524 26.582 23.200 1.00 87.94 1 MET D CA 1
ATOM 665 C C . MET B 2 1 ? 139.221 25.915 22.722 1.00 88.38 1 MET D C 1
ATOM 666 O O . MET B 2 1 ? 139.283 24.881 22.049 1.00 89.06 1 MET D O 1
ATOM 671 N N . GLU B 2 2 ? 138.054 26.514 23.041 1.00 80.89 2 GLU D N 1
ATOM 672 C CA . GLU B 2 2 ? 136.740 25.997 22.666 1.00 78.47 2 GLU D CA 1
ATOM 673 C C . GLU B 2 2 ? 135.710 27.125 22.534 1.00 76.14 2 GLU D C 1
ATOM 674 O O . GLU B 2 2 ? 135.591 27.972 23.424 1.00 74.65 2 GLU D O 1
ATOM 680 N N . LEU B 2 3 ? 134.967 27.122 21.418 1.00 69.30 3 LEU D N 1
ATOM 681 C CA . LEU B 2 3 ? 133.871 28.055 21.172 1.00 67.41 3 LEU D CA 1
ATOM 682 C C . LEU B 2 3 ? 132.606 27.319 21.584 1.00 69.69 3 LEU D C 1
ATOM 683 O O . LEU B 2 3 ? 132.324 26.240 21.045 1.00 69.42 3 LEU D O 1
ATOM 688 N N . LEU B 2 4 ? 131.850 27.868 22.536 1.00 65.21 4 LEU D N 1
ATOM 689 C CA . LEU B 2 4 ? 130.626 27.183 22.922 1.00 65.54 4 LEU D CA 1
ATOM 690 C C . LEU B 2 4 ? 129.436 28.112 23.068 1.00 66.77 4 LEU D C 1
ATOM 691 O O . LEU B 2 4 ? 129.577 29.271 23.470 1.00 66.70 4 LEU D O 1
ATOM 696 N N . GLY B 2 5 ? 128.277 27.570 22.727 1.00 61.34 5 GLY D N 1
ATOM 697 C CA . GLY B 2 5 ? 126.992 28.242 22.811 1.00 60.95 5 GLY D CA 1
ATOM 698 C C . GLY B 2 5 ? 126.044 27.481 23.709 1.00 63.44 5 GLY D C 1
ATOM 699 O O . GLY B 2 5 ? 126.042 26.248 23.700 1.00 62.79 5 GLY D O 1
ATOM 700 N N . GLU B 2 6 ? 125.246 28.202 24.501 1.00 58.77 6 GLU D N 1
ATOM 701 C CA . GLU B 2 6 ? 124.273 27.573 25.380 1.00 59.06 6 GLU D CA 1
ATOM 702 C C . GLU B 2 6 ? 122.906 28.208 25.195 1.00 62.85 6 GLU D C 1
ATOM 703 O O . GLU B 2 6 ? 122.736 29.403 25.475 1.00 62.23 6 GLU D O 1
ATOM 709 N N . TYR B 2 7 ? 121.936 27.414 24.707 1.00 59.54 7 TYR D N 1
ATOM 710 C CA . TYR B 2 7 ? 120.568 27.887 24.536 1.00 61.20 7 TYR D CA 1
ATOM 711 C C . TYR B 2 7 ? 119.693 27.385 25.682 1.00 67.67 7 TYR D C 1
ATOM 712 O O . TYR B 2 7 ? 119.711 26.192 25.997 1.00 67.18 7 TYR D O 1
ATOM 721 N N . VAL B 2 8 ? 118.937 28.304 26.306 1.00 65.81 8 VAL D N 1
ATOM 722 C CA . VAL B 2 8 ? 117.992 27.985 27.377 1.00 67.17 8 VAL D CA 1
ATOM 723 C C . VAL B 2 8 ? 116.651 28.625 26.979 1.00 76.45 8 VAL D C 1
ATOM 724 O O . VAL B 2 8 ? 116.509 29.854 26.982 1.00 76.61 8 VAL D O 1
ATOM 728 N N . GLY B 2 9 ? 115.704 27.779 26.591 1.00 76.32 9 GLY D N 1
ATOM 729 C CA . GLY B 2 9 ? 114.375 28.216 26.184 1.00 79.65 9 GLY D CA 1
ATOM 730 C C . GLY B 2 9 ? 113.511 28.638 27.355 1.00 86.64 9 GLY D C 1
ATOM 731 O O . GLY B 2 9 ? 113.924 28.530 28.516 1.00 84.39 9 GLY D O 1
ATOM 732 N N . GLN B 2 10 ? 112.286 29.103 27.051 1.00 88.38 10 GLN D N 1
ATOM 733 C CA . GLN B 2 10 ? 111.300 29.534 28.050 1.00 91.36 10 GLN D CA 1
ATOM 734 C C . GLN B 2 10 ? 110.855 28.375 28.952 1.00 97.46 10 GLN D C 1
ATOM 735 O O . GLN B 2 10 ? 110.441 28.609 30.089 1.00 97.94 10 GLN D O 1
ATOM 741 N N . GLU B 2 11 ? 110.990 27.127 28.452 1.00 95.14 11 GLU D N 1
ATOM 742 C CA . GLU B 2 11 ? 110.674 25.887 29.167 1.00 95.73 11 GLU D CA 1
ATOM 743 C C . GLU B 2 11 ? 111.725 25.545 30.248 1.00 98.06 11 GLU D C 1
ATOM 744 O O . GLU B 2 11 ? 111.389 24.876 31.229 1.00 97.77 11 GLU D O 1
ATOM 750 N N . GLY B 2 12 ? 112.967 26.003 30.045 1.00 92.78 12 GLY D N 1
ATOM 751 C CA . GLY B 2 12 ? 114.085 25.785 30.960 1.00 90.39 12 GLY D CA 1
ATOM 752 C C . GLY B 2 12 ? 115.049 24.676 30.576 1.00 91.76 12 GLY D C 1
ATOM 753 O O . GLY B 2 12 ? 116.050 24.472 31.272 1.00 89.46 12 GLY D O 1
ATOM 754 N N . LYS B 2 13 ? 114.761 23.946 29.473 1.00 88.34 13 LYS D N 1
ATOM 755 C CA . LYS B 2 13 ? 115.597 22.844 28.971 1.00 86.35 13 LYS D CA 1
ATOM 756 C C . LYS B 2 13 ? 116.873 23.392 28.283 1.00 87.43 13 LYS D C 1
ATOM 757 O O . LYS B 2 13 ? 116.759 24.081 27.262 1.00 87.49 13 LYS D O 1
ATOM 763 N N . PRO B 2 14 ? 118.090 23.121 28.826 1.00 81.12 14 PRO D N 1
ATOM 764 C CA . PRO B 2 14 ? 119.307 23.672 28.204 1.00 79.16 14 PRO D CA 1
ATOM 765 C C . PRO B 2 14 ? 119.929 22.808 27.106 1.00 80.53 14 PRO D C 1
ATOM 766 O O . PRO B 2 14 ? 120.129 21.604 27.293 1.00 80.23 14 PRO D O 1
ATO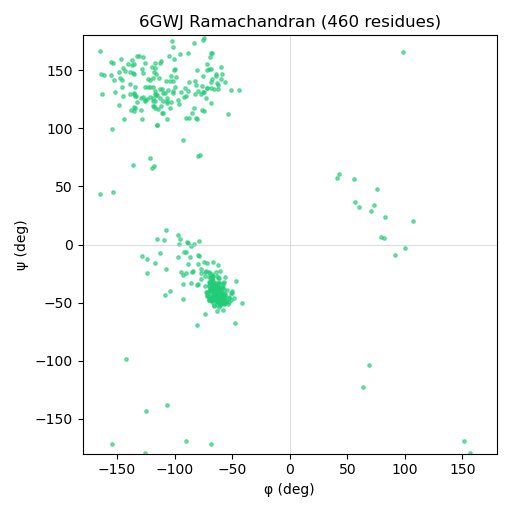M 770 N N . GLN B 2 15 ? 120.247 23.439 25.960 1.00 74.56 15 GLN D N 1
ATOM 771 C CA . GLN B 2 15 ? 120.874 22.790 24.806 1.00 72.97 15 GLN D CA 1
ATOM 772 C C . GLN B 2 15 ? 122.250 23.411 24.549 1.00 73.55 15 GLN D C 1
ATOM 773 O O . GLN B 2 15 ? 122.360 24.631 24.381 1.00 72.41 15 GLN D O 1
ATOM 779 N N . LYS B 2 16 ? 123.302 22.574 24.541 1.00 67.75 16 LYS D N 1
ATOM 780 C CA . LYS B 2 16 ? 124.664 23.057 24.336 1.00 65.85 16 LYS D CA 1
ATOM 781 C C . LYS B 2 16 ? 125.221 22.779 22.945 1.00 68.68 16 LYS D C 1
ATOM 782 O O . LYS B 2 16 ? 124.974 21.719 22.363 1.00 67.96 16 LYS D O 1
ATOM 788 N N . LEU B 2 17 ? 125.964 23.769 22.413 1.00 64.14 17 LEU D N 1
ATOM 789 C CA . LEU B 2 17 ? 126.692 23.724 21.144 1.00 63.16 17 LEU D CA 1
ATOM 790 C C . LEU B 2 17 ? 128.169 23.916 21.473 1.00 66.71 17 LEU D C 1
ATOM 791 O O . LEU B 2 17 ? 128.487 24.676 22.391 1.00 65.01 17 LEU D O 1
ATOM 796 N N . ARG B 2 18 ? 129.064 23.216 20.752 1.00 64.63 18 ARG D N 1
ATOM 797 C CA . ARG B 2 18 ? 130.514 23.326 20.961 1.00 64.65 18 ARG D CA 1
ATOM 798 C C . ARG B 2 18 ? 131.326 23.013 19.706 1.00 69.51 18 ARG D C 1
ATOM 799 O O . ARG B 2 18 ? 130.964 22.120 18.931 1.00 67.97 18 ARG D O 1
ATOM 807 N N . VAL B 2 19 ? 132.416 23.780 19.506 1.00 67.95 19 VAL D N 1
ATOM 808 C CA . VAL B 2 19 ? 133.345 23.623 18.384 1.00 68.79 19 VAL D CA 1
ATOM 809 C C . VAL B 2 19 ? 134.715 23.293 18.967 1.00 75.59 19 VAL D C 1
ATOM 810 O O . VAL B 2 19 ? 135.227 24.044 19.803 1.00 74.82 19 VAL D O 1
ATOM 814 N N . SER B 2 20 ? 135.308 22.178 18.501 1.00 75.17 20 SER D N 1
ATOM 815 C CA . SER B 2 20 ? 136.628 21.685 18.904 1.00 108.24 20 SER D CA 1
ATOM 816 C C . SER B 2 20 ? 137.742 22.613 18.412 1.00 127.67 20 SER D C 1
ATOM 817 O O . SER B 2 20 ? 138.141 23.534 19.122 1.00 86.34 20 SER D O 1
ATOM 820 N N . ALA B 2 23 ? 143.262 23.252 17.864 1.00 88.86 23 ALA D N 1
ATOM 821 C CA . ALA B 2 23 ? 144.489 22.822 18.528 1.00 91.09 23 ALA D CA 1
ATOM 822 C C . ALA B 2 23 ? 145.606 23.885 18.414 1.00 94.85 23 ALA D C 1
ATOM 823 O O . ALA B 2 23 ? 145.999 24.235 17.292 1.00 94.31 23 ALA D O 1
ATOM 825 N N . PRO B 2 24 ? 146.133 24.417 19.552 1.00 91.05 24 PRO D N 1
ATOM 826 C CA . PRO B 2 24 ? 147.201 25.434 19.458 1.00 90.37 24 PRO D CA 1
ATOM 827 C C . PRO B 2 24 ? 148.576 24.825 19.151 1.00 94.26 24 PRO D C 1
ATOM 828 O O . PRO B 2 24 ? 149.431 24.671 20.036 1.00 95.94 24 PRO D O 1
ATOM 832 N N . GLY B 2 25 ? 148.754 24.463 17.881 1.00 88.33 25 GLY D N 1
ATOM 833 C CA . GLY B 2 25 ? 149.976 23.861 17.367 1.00 89.62 25 GLY D CA 1
ATOM 834 C C . GLY B 2 25 ? 150.768 24.828 16.518 1.00 88.88 25 GLY D C 1
ATOM 835 O O . GLY B 2 25 ? 150.893 26.006 16.871 1.00 87.40 25 GLY D O 1
ATOM 836 N N . ASP B 2 26 ? 151.308 24.333 15.391 1.00 82.67 26 ASP D N 1
ATOM 837 C CA . ASP B 2 26 ? 152.093 25.145 14.465 1.00 80.27 26 ASP D CA 1
ATOM 838 C C . ASP B 2 26 ? 151.248 26.076 13.563 1.00 73.87 26 ASP D C 1
ATOM 839 O O . ASP B 2 26 ? 151.791 27.056 13.060 1.00 72.99 26 ASP D O 1
ATOM 844 N N . GLY B 2 27 ? 149.955 25.769 13.383 1.00 63.14 27 GLY D N 1
ATOM 845 C CA . GLY B 2 27 ? 149.033 26.523 12.528 1.00 57.74 27 GLY D CA 1
ATOM 846 C C . GLY B 2 27 ? 148.684 27.934 12.976 1.00 52.68 27 GLY D C 1
ATOM 847 O O . GLY B 2 27 ? 148.930 28.305 14.131 1.00 51.38 27 GLY D O 1
ATOM 848 N N . ASP B 2 28 ? 148.105 28.739 12.055 1.00 43.45 28 ASP D N 1
ATOM 849 C CA . ASP B 2 28 ? 147.717 30.123 12.343 1.00 39.52 28 ASP D CA 1
ATOM 850 C C . ASP B 2 28 ? 146.532 30.182 13.337 1.00 41.13 28 ASP D C 1
ATOM 851 O O . ASP B 2 28 ? 145.472 29.616 13.062 1.00 37.67 28 ASP D O 1
ATOM 856 N N . PRO B 2 29 ? 146.698 30.857 14.496 1.00 40.55 29 PRO D N 1
ATOM 857 C CA . PRO B 2 29 ? 145.605 30.890 15.488 1.00 40.55 29 PRO D CA 1
ATOM 858 C C . PRO B 2 29 ? 144.299 31.511 14.965 1.00 41.10 29 PRO D C 1
ATOM 859 O O . PRO B 2 29 ? 143.236 30.927 15.186 1.00 40.25 29 PRO D O 1
ATOM 863 N N . PHE B 2 30 ? 144.377 32.617 14.191 1.00 35.79 30 PHE D N 1
ATOM 864 C CA . PHE B 2 30 ? 143.164 33.239 13.627 1.00 34.15 30 PHE D CA 1
ATOM 865 C C . PHE B 2 30 ? 142.470 32.392 12.572 1.00 35.03 30 PHE D C 1
ATOM 866 O O . PHE B 2 30 ? 141.240 32.447 12.499 1.00 34.46 30 PHE D O 1
ATOM 874 N N . GLN B 2 31 ? 143.233 31.632 11.759 1.00 34.01 31 GLN D N 1
ATOM 875 C CA . GLN B 2 31 ? 142.659 30.723 10.763 1.00 34.39 31 GLN D CA 1
ATOM 876 C C . GLN B 2 31 ? 141.744 29.690 11.491 1.00 39.40 31 GLN D C 1
ATOM 877 O O . GLN B 2 31 ? 140.604 29.473 11.068 1.00 37.28 31 GLN D O 1
ATOM 883 N N . GLY B 2 32 ? 142.266 29.102 12.570 1.00 38.62 32 GLY D N 1
ATOM 884 C CA . GLY B 2 32 ? 141.549 28.157 13.421 1.00 40.58 32 GLY D CA 1
ATOM 885 C C . GLY B 2 32 ? 140.295 28.781 14.015 1.00 44.01 32 GLY D C 1
ATOM 886 O O . GLY B 2 32 ? 139.224 28.165 13.975 1.00 43.62 32 GLY D O 1
ATOM 887 N N . LEU B 2 33 ? 140.412 30.027 14.541 1.00 39.27 33 LEU D N 1
ATOM 888 C CA . LEU B 2 33 ? 139.268 30.761 15.114 1.00 38.42 33 LEU D CA 1
ATOM 889 C C . LEU B 2 33 ? 138.177 31.030 14.056 1.00 40.52 33 LEU D C 1
ATOM 890 O O . LEU B 2 33 ? 137.003 30.811 14.344 1.00 39.86 33 LEU D O 1
ATOM 895 N N . LEU B 2 34 ? 138.569 31.417 12.827 1.00 36.35 34 LEU D N 1
ATOM 896 C CA . LEU B 2 34 ? 137.628 31.644 11.714 1.00 35.88 34 LEU D CA 1
ATOM 897 C C . LEU B 2 34 ? 136.853 30.380 11.364 1.00 41.92 34 LEU D C 1
ATOM 898 O O . LEU B 2 34 ? 135.646 30.449 11.126 1.00 41.10 34 LEU D O 1
ATOM 903 N N . SER B 2 35 ? 137.539 29.223 11.390 1.00 40.93 35 SER D N 1
ATOM 904 C CA . SER B 2 35 ? 136.941 27.923 11.111 1.00 41.59 35 SER D CA 1
ATOM 905 C C . SER B 2 35 ? 135.878 27.593 12.161 1.00 44.34 35 SER D C 1
ATOM 906 O O . SER B 2 35 ? 134.780 27.178 11.791 1.00 42.62 35 SER D O 1
ATOM 909 N N . GLY B 2 36 ? 136.197 27.855 13.433 1.00 40.98 36 GLY D N 1
ATOM 910 C CA . GLY B 2 36 ? 135.305 27.631 14.569 1.00 40.99 36 GLY D CA 1
ATOM 911 C C . GLY B 2 36 ? 134.027 28.456 14.503 1.00 45.35 36 GLY D C 1
ATOM 912 O O . GLY B 2 36 ? 132.936 27.942 14.770 1.00 45.07 36 GLY D O 1
ATOM 913 N N . VAL B 2 37 ? 134.161 29.740 14.126 1.00 40.90 37 VAL D N 1
ATOM 914 C CA . VAL B 2 37 ? 133.050 30.698 13.983 1.00 40.08 37 VAL D CA 1
ATOM 915 C C . VAL B 2 37 ? 132.104 30.237 12.862 1.00 43.17 37 VAL D C 1
ATOM 916 O O . VAL B 2 37 ? 130.891 30.210 13.073 1.00 42.93 37 VAL D O 1
ATOM 920 N N . ALA B 2 38 ? 132.669 29.830 11.705 1.00 40.18 38 ALA D N 1
ATOM 921 C CA . ALA B 2 38 ? 131.914 29.312 10.562 1.00 41.19 38 ALA D CA 1
ATOM 922 C C . ALA B 2 38 ? 131.156 28.029 10.974 1.00 46.32 38 ALA D C 1
ATOM 923 O O . ALA B 2 38 ? 129.987 27.867 10.607 1.00 46.09 38 ALA D O 1
ATOM 925 N N . GLN B 2 39 ? 131.801 27.161 11.792 1.00 43.06 39 GLN D N 1
ATOM 926 C CA . GLN B 2 39 ? 131.185 25.928 12.289 1.00 44.15 39 GLN D CA 1
ATOM 927 C C . GLN B 2 39 ? 130.071 26.264 13.285 1.00 47.79 39 GLN D C 1
ATOM 928 O O . GLN B 2 39 ? 129.029 25.612 13.257 1.00 47.28 39 GLN D O 1
ATOM 934 N N . MET B 2 40 ? 130.276 27.300 14.128 1.00 43.84 40 MET D N 1
ATOM 935 C CA . MET B 2 40 ? 129.271 27.753 15.108 1.00 43.50 40 MET D CA 1
ATOM 936 C C . MET B 2 40 ? 128.030 28.315 14.409 1.00 46.50 40 MET D C 1
ATOM 937 O O . MET B 2 40 ? 126.919 28.081 14.884 1.00 45.52 40 MET D O 1
ATOM 942 N N . LYS B 2 41 ? 128.211 29.016 13.266 1.00 43.00 41 LYS D N 1
ATOM 943 C CA . LYS B 2 41 ? 127.094 29.529 12.462 1.00 43.27 41 LYS D CA 1
ATOM 944 C C . LYS B 2 41 ? 126.195 28.341 12.018 1.00 46.83 41 LYS D C 1
ATOM 945 O O . LYS B 2 41 ? 124.972 28.432 12.121 1.00 46.04 41 LYS D O 1
ATOM 951 N N . ASP B 2 42 ? 126.811 27.225 11.565 1.00 45.28 42 ASP D N 1
ATOM 952 C CA . ASP B 2 42 ? 126.106 26.005 11.144 1.00 46.56 42 ASP D CA 1
ATOM 953 C C . ASP B 2 42 ? 125.289 25.368 12.265 1.00 50.96 42 ASP D C 1
ATOM 954 O O . ASP B 2 42 ? 124.145 24.980 12.034 1.00 50.46 42 ASP D O 1
ATOM 959 N N . MET B 2 43 ? 125.876 25.262 13.470 1.00 48.73 43 MET D N 1
ATOM 960 C CA . MET B 2 43 ? 125.221 24.695 14.654 1.00 50.12 43 MET D CA 1
ATOM 961 C C . MET B 2 43 ? 124.057 25.533 15.162 1.00 52.49 43 MET D C 1
ATOM 962 O O . MET B 2 43 ? 123.035 24.966 15.558 1.00 53.41 43 MET D O 1
ATOM 967 N N . VAL B 2 44 ? 124.198 26.871 15.141 1.00 46.35 44 VAL D N 1
ATOM 968 C CA . VAL B 2 44 ? 123.145 27.805 15.551 1.00 45.57 44 VAL D CA 1
ATOM 969 C C . VAL B 2 44 ? 121.966 27.673 14.562 1.00 50.33 44 VAL D C 1
ATOM 970 O O . VAL B 2 44 ? 120.821 27.572 14.998 1.00 49.50 44 VAL D O 1
ATOM 974 N N . THR B 2 45 ? 122.262 27.621 13.243 1.00 49.04 45 THR D N 1
ATOM 975 C CA . THR B 2 45 ? 121.257 27.436 12.187 1.00 50.05 45 THR D CA 1
ATOM 976 C C . THR B 2 45 ? 120.473 26.140 12.421 1.00 56.81 45 THR D C 1
ATOM 977 O O . THR B 2 45 ? 119.243 26.189 12.483 1.00 57.80 45 THR D O 1
ATOM 981 N N . GLU B 2 46 ? 121.191 25.019 12.647 1.00 54.14 46 GLU D N 1
ATOM 982 C CA . GLU B 2 46 ? 120.636 23.688 12.903 1.00 55.75 46 GLU D CA 1
ATOM 983 C C . GLU B 2 46 ? 119.805 23.621 14.192 1.00 61.32 46 GLU D C 1
ATOM 984 O O . GLU B 2 46 ? 118.818 22.897 14.228 1.00 60.74 46 GLU D O 1
ATOM 990 N N . LEU B 2 47 ? 120.219 24.343 15.244 1.00 58.77 47 LEU D N 1
ATOM 991 C CA . LEU B 2 47 ? 119.527 24.360 16.534 1.00 59.74 47 LEU D CA 1
ATOM 992 C C . LEU B 2 47 ? 118.175 25.088 16.448 1.00 66.25 47 LEU D C 1
ATOM 993 O O . LEU B 2 47 ? 117.169 24.550 16.911 1.00 65.73 47 LEU D O 1
ATOM 998 N N . PHE B 2 48 ? 118.155 26.284 15.828 1.00 64.51 48 PHE D N 1
ATOM 999 C CA . PHE B 2 48 ? 116.964 27.124 15.723 1.00 66.20 48 PHE D CA 1
ATOM 1000 C C . PHE B 2 48 ? 116.002 26.793 14.560 1.00 74.73 48 PHE D C 1
ATOM 1001 O O . PHE B 2 48 ? 114.827 27.149 14.666 1.00 74.63 48 PHE D O 1
ATOM 1009 N N . ASP B 2 49 ? 116.465 26.131 13.474 1.00 75.29 49 ASP D N 1
ATOM 1010 C CA . ASP B 2 49 ? 115.585 25.791 12.337 1.00 77.90 49 ASP D CA 1
ATOM 1011 C C . ASP B 2 49 ? 114.388 24.870 12.738 1.00 86.23 49 ASP D C 1
ATOM 1012 O O . ASP B 2 49 ? 113.254 25.278 12.468 1.00 86.98 49 ASP D O 1
ATOM 1017 N N . PRO B 2 50 ? 114.555 23.702 13.424 1.00 84.84 50 PRO D N 1
ATOM 1018 C CA . PRO B 2 50 ? 113.363 22.924 13.811 1.00 91.47 50 PRO D CA 1
ATOM 1019 C C . PRO B 2 50 ? 112.710 23.437 15.097 1.00 128.50 50 PRO D C 1
ATOM 1020 O O . PRO B 2 50 ? 113.392 23.857 16.034 1.00 91.39 50 PRO D O 1
ATOM 1024 N N . PRO C 3 2 ? 147.506 66.721 9.440 1.00 37.04 2 PRO K N 1
ATOM 1025 C CA . PRO C 3 2 ? 147.327 65.293 9.727 1.00 35.50 2 PRO K CA 1
ATOM 1026 C C . PRO C 3 2 ? 146.772 64.468 8.560 1.00 39.01 2 PRO K C 1
ATOM 1027 O O . PRO C 3 2 ? 146.192 65.002 7.608 1.00 38.31 2 PRO K O 1
ATOM 1031 N N . ALA C 3 3 ? 146.985 63.141 8.633 1.00 35.96 3 ALA K N 1
ATOM 1032 C CA . ALA C 3 3 ? 146.438 62.220 7.638 1.00 34.78 3 ALA K CA 1
ATOM 1033 C C . ALA C 3 3 ? 145.313 61.427 8.301 1.00 36.10 3 ALA K C 1
ATOM 1034 O O . ALA C 3 3 ? 145.457 60.951 9.438 1.00 34.88 3 ALA K O 1
ATOM 1036 N N . VAL C 3 4 ? 144.162 61.376 7.630 1.00 31.63 4 VAL K N 1
ATOM 1037 C CA . VAL C 3 4 ? 142.975 60.673 8.141 1.00 30.50 4 VAL K CA 1
ATOM 1038 C C . VAL C 3 4 ? 142.574 59.540 7.195 1.00 34.83 4 VAL K C 1
ATOM 1039 O O . VAL C 3 4 ? 142.558 59.712 5.962 1.00 34.64 4 VAL K O 1
ATOM 1043 N N . LEU C 3 5 ? 142.257 58.378 7.785 1.00 30.79 5 LEU K N 1
ATOM 1044 C CA . LEU C 3 5 ? 141.745 57.219 7.053 1.00 31.70 5 LEU K CA 1
ATOM 1045 C C . LEU C 3 5 ? 140.242 57.145 7.344 1.00 34.61 5 LEU K C 1
ATOM 1046 O O . LEU C 3 5 ? 139.839 57.038 8.512 1.00 34.40 5 LEU K O 1
ATOM 1051 N N . GLY C 3 6 ? 139.449 57.281 6.287 1.00 32.91 6 GLY K N 1
ATOM 1052 C CA . GLY C 3 6 ? 137.990 57.328 6.337 1.00 32.24 6 GLY K CA 1
ATOM 1053 C C . GLY C 3 6 ? 137.273 56.125 5.751 1.00 35.73 6 GLY K C 1
ATOM 1054 O O . GLY C 3 6 ? 137.581 55.680 4.642 1.00 36.16 6 GLY K O 1
ATOM 1055 N N . PHE C 3 7 ? 136.287 55.621 6.481 1.00 31.57 7 PHE K N 1
ATOM 1056 C CA . PHE C 3 7 ? 135.477 54.454 6.095 1.00 32.22 7 PHE K CA 1
ATOM 1057 C C . PHE C 3 7 ? 134.030 54.846 5.870 1.00 36.19 7 PHE K C 1
ATOM 1058 O O . PHE C 3 7 ? 133.419 55.452 6.752 1.00 35.80 7 PHE K O 1
ATOM 1066 N N . GLU C 3 8 ? 133.469 54.455 4.714 1.00 32.68 8 GLU K N 1
ATOM 1067 C CA . GLU C 3 8 ? 132.083 54.733 4.335 1.00 32.50 8 GLU K CA 1
ATOM 1068 C C . GLU C 3 8 ? 131.389 53.497 3.730 1.00 36.84 8 GLU K C 1
ATOM 1069 O O . GLU C 3 8 ? 131.887 52.911 2.767 1.00 38.40 8 GLU K O 1
ATOM 1075 N N . GLY C 3 9 ? 130.215 53.174 4.246 1.00 32.94 9 GLY K N 1
ATOM 1076 C CA . GLY C 3 9 ? 129.396 52.087 3.708 1.00 34.78 9 GLY K CA 1
ATOM 1077 C C . GLY C 3 9 ? 127.971 52.147 4.214 1.00 39.03 9 GLY K C 1
ATOM 1078 O O . GLY C 3 9 ? 127.416 51.115 4.580 1.00 38.35 9 GLY K O 1
ATOM 1079 N N . SER C 3 10 ? 127.365 53.355 4.240 1.00 35.74 10 SER K N 1
ATOM 1080 C CA . SER C 3 10 ? 126.042 53.556 4.827 1.00 36.15 10 SER K CA 1
ATOM 1081 C C . SER C 3 10 ? 124.881 53.075 3.938 1.00 39.69 10 SER K C 1
ATOM 1082 O O . SER C 3 10 ? 123.823 52.763 4.462 1.00 39.05 10 SER K O 1
ATOM 1085 N N . ALA C 3 11 ? 125.084 53.018 2.621 1.00 38.22 11 ALA K N 1
ATOM 1086 C CA . ALA C 3 11 ? 124.112 52.508 1.651 1.00 39.32 11 ALA K CA 1
ATOM 1087 C C . ALA C 3 11 ? 124.825 51.376 0.840 1.00 41.47 11 ALA K C 1
ATOM 1088 O O . ALA C 3 11 ? 125.650 50.659 1.407 1.00 39.98 11 ALA K O 1
ATOM 1090 N N . ASN C 3 12 ? 124.552 51.245 -0.460 1.00 38.92 12 ASN K N 1
ATOM 1091 C CA . ASN C 3 12 ? 125.119 50.169 -1.273 1.00 38.99 12 ASN K CA 1
ATOM 1092 C C . ASN C 3 12 ? 126.547 50.447 -1.818 1.00 41.57 12 ASN K C 1
ATOM 1093 O O . ASN C 3 12 ? 127.103 49.590 -2.501 1.00 42.33 12 ASN K O 1
ATOM 1098 N N . LYS C 3 13 ? 127.143 51.615 -1.498 1.00 37.30 13 LYS K N 1
ATOM 1099 C CA . LYS C 3 13 ? 128.536 51.934 -1.841 1.00 36.62 13 LYS K CA 1
ATOM 1100 C C . LYS C 3 13 ? 129.436 51.708 -0.632 1.00 38.67 13 LYS K C 1
ATOM 1101 O O . LYS C 3 13 ? 129.085 52.117 0.471 1.00 38.66 13 LYS K O 1
ATOM 1107 N N . ILE C 3 14 ? 130.591 51.075 -0.843 1.00 34.71 14 ILE K N 1
ATOM 1108 C CA . ILE C 3 14 ? 131.585 50.853 0.221 1.00 34.84 14 ILE K CA 1
ATOM 1109 C C . ILE C 3 14 ? 132.909 51.471 -0.267 1.00 38.07 14 ILE K C 1
ATOM 1110 O O . ILE C 3 14 ? 133.359 51.184 -1.374 1.00 37.85 14 ILE K O 1
ATOM 1115 N N . GLY C 3 15 ? 133.471 52.361 0.534 1.00 33.55 15 GLY K N 1
ATOM 1116 C CA . GLY C 3 15 ? 134.716 53.020 0.181 1.00 32.88 15 GLY K CA 1
ATOM 1117 C C . GLY C 3 15 ? 135.638 53.309 1.341 1.00 36.17 15 GLY K C 1
ATOM 1118 O O . GLY C 3 15 ? 135.201 53.488 2.487 1.00 33.86 15 GLY K O 1
ATOM 1119 N N . VAL C 3 16 ? 136.939 53.340 1.034 1.00 33.51 16 VAL K N 1
ATOM 1120 C CA . VAL C 3 16 ? 137.973 53.693 2.001 1.00 33.34 16 VAL K CA 1
ATOM 1121 C C . VAL C 3 16 ? 138.772 54.831 1.388 1.00 37.26 16 VAL K C 1
ATOM 1122 O O . VAL C 3 16 ? 139.212 54.727 0.248 1.00 37.41 16 VAL K O 1
ATOM 1126 N N . GLY C 3 17 ? 138.863 55.937 2.117 1.00 33.23 17 GLY K N 1
ATOM 1127 C CA . GLY C 3 17 ? 139.587 57.113 1.669 1.00 32.78 17 GLY K CA 1
ATOM 1128 C C . GLY C 3 17 ? 140.733 57.535 2.567 1.00 35.88 17 GLY K C 1
ATOM 1129 O O . GLY C 3 17 ? 140.748 57.268 3.783 1.00 34.10 17 GLY K O 1
ATOM 1130 N N . VAL C 3 18 ? 141.715 58.189 1.958 1.00 32.86 18 VAL K N 1
ATOM 1131 C CA . VAL C 3 18 ? 142.854 58.749 2.686 1.00 32.31 18 VAL K CA 1
ATOM 1132 C C . VAL C 3 18 ? 142.950 60.223 2.337 1.00 36.59 18 VAL K C 1
ATOM 1133 O O . VAL C 3 18 ? 143.070 60.570 1.158 1.00 36.01 18 VAL K O 1
ATOM 1137 N N . VAL C 3 19 ? 142.908 61.089 3.358 1.00 34.76 19 VAL K N 1
ATOM 1138 C CA . VAL C 3 19 ? 143.025 62.542 3.142 1.00 36.51 19 VAL K CA 1
ATOM 1139 C C . VAL C 3 19 ? 144.165 63.084 4.013 1.00 39.35 19 VAL K C 1
ATOM 1140 O O . VAL C 3 19 ? 144.292 62.685 5.170 1.00 36.90 19 VAL K O 1
ATOM 1144 N N . ARG C 3 20 ? 145.009 63.944 3.440 1.00 37.07 20 ARG K N 1
ATOM 1145 C CA . ARG C 3 20 ? 146.108 64.578 4.172 1.00 37.25 20 ARG K CA 1
ATOM 1146 C C . ARG C 3 20 ? 146.183 66.048 3.766 1.00 41.85 20 ARG K C 1
ATOM 1147 O O . ARG C 3 20 ? 146.416 66.356 2.589 1.00 40.63 20 ARG K O 1
ATOM 1155 N N . ASP C 3 21 ? 145.930 66.947 4.741 1.00 39.28 21 ASP K N 1
ATOM 1156 C CA . ASP C 3 21 ? 145.998 68.414 4.598 1.00 40.82 21 ASP K CA 1
ATOM 1157 C C . ASP C 3 21 ? 145.413 68.934 3.289 1.00 43.89 21 ASP K C 1
ATOM 1158 O O . ASP C 3 21 ? 146.114 69.559 2.480 1.00 43.75 21 ASP K O 1
ATOM 1163 N N . GLY C 3 22 ? 144.147 68.602 3.070 1.00 39.94 22 GLY K N 1
ATOM 1164 C CA . GLY C 3 22 ? 143.408 69.037 1.895 1.00 41.37 22 GLY K CA 1
ATOM 1165 C C . GLY C 3 22 ? 143.654 68.290 0.599 1.00 45.04 22 GLY K C 1
ATOM 1166 O O . GLY C 3 22 ? 143.116 68.690 -0.431 1.00 46.31 22 GLY K O 1
ATOM 1167 N N . LYS C 3 23 ? 144.425 67.196 0.636 1.00 40.68 23 LYS K N 1
ATOM 1168 C CA . LYS C 3 23 ? 144.719 66.397 -0.554 1.00 41.13 23 LYS K CA 1
ATOM 1169 C C . LYS C 3 23 ? 144.161 64.989 -0.398 1.00 41.79 23 LYS K C 1
ATOM 1170 O O . LYS C 3 23 ? 144.422 64.329 0.609 1.00 39.73 23 LYS K O 1
ATOM 1176 N N . VAL C 3 24 ? 143.413 64.525 -1.399 1.00 38.82 24 VAL K N 1
ATOM 1177 C CA . VAL C 3 24 ? 142.865 63.164 -1.383 1.00 37.97 24 VAL K CA 1
ATOM 1178 C C . VAL C 3 24 ? 143.969 62.256 -1.936 1.00 41.32 24 VAL K C 1
ATOM 1179 O O . VAL C 3 24 ? 144.320 62.357 -3.115 1.00 42.54 24 VAL K O 1
ATOM 1183 N N . LEU C 3 25 ? 144.508 61.386 -1.092 1.00 36.53 25 LEU K N 1
ATOM 1184 C CA . LEU C 3 25 ? 145.609 60.495 -1.481 1.00 37.00 25 LEU K CA 1
ATOM 1185 C C . LEU C 3 25 ? 145.117 59.153 -2.040 1.00 41.30 25 LEU K C 1
ATOM 1186 O O . LEU C 3 25 ? 145.837 58.486 -2.774 1.00 42.18 25 LEU K O 1
ATOM 1191 N N . ALA C 3 26 ? 143.900 58.749 -1.665 1.00 38.02 26 ALA K N 1
ATOM 1192 C CA . ALA C 3 26 ? 143.300 57.492 -2.127 1.00 38.20 26 ALA K CA 1
ATOM 1193 C C . ALA C 3 26 ? 141.809 57.538 -1.856 1.00 37.95 26 ALA K C 1
ATOM 1194 O O . ALA C 3 26 ? 141.370 58.158 -0.889 1.00 35.54 26 ALA K O 1
ATOM 1196 N N . ASN C 3 27 ? 141.039 56.908 -2.733 1.00 35.09 27 ASN K N 1
ATOM 1197 C CA . ASN C 3 27 ? 139.587 56.859 -2.635 1.00 36.12 27 ASN K CA 1
ATOM 1198 C C . ASN C 3 27 ? 138.975 55.601 -3.321 1.00 39.31 27 ASN K C 1
ATOM 1199 O O . ASN C 3 27 ? 137.963 55.741 -4.013 1.00 38.47 27 ASN K O 1
ATOM 1204 N N . PRO C 3 28 ? 139.515 54.362 -3.142 1.00 36.63 28 PRO K N 1
ATOM 1205 C CA . PRO C 3 28 ? 138.883 53.205 -3.813 1.00 37.17 28 PRO K CA 1
ATOM 1206 C C . PRO C 3 28 ? 137.467 52.976 -3.281 1.00 40.16 28 PRO K C 1
ATOM 1207 O O . PRO C 3 28 ? 137.163 53.232 -2.095 1.00 35.46 28 PRO K O 1
ATOM 1211 N N . ARG C 3 29 ? 136.584 52.537 -4.175 1.00 39.61 29 ARG K N 1
ATOM 1212 C CA . ARG C 3 29 ? 135.180 52.323 -3.838 1.00 39.53 29 ARG K CA 1
ATOM 1213 C C . ARG C 3 29 ? 134.594 51.160 -4.656 1.00 44.85 29 ARG K C 1
ATOM 1214 O O . ARG C 3 29 ? 135.036 50.929 -5.784 1.00 44.88 29 ARG K O 1
ATOM 1222 N N . ARG C 3 30 ? 133.617 50.420 -4.080 1.00 41.71 30 ARG K N 1
ATOM 1223 C CA . ARG C 3 30 ? 132.851 49.371 -4.785 1.00 42.27 30 ARG K CA 1
ATOM 1224 C C . ARG C 3 30 ? 131.373 49.657 -4.590 1.00 42.90 30 ARG K C 1
ATOM 1225 O O . ARG C 3 30 ? 130.977 50.196 -3.558 1.00 39.12 30 ARG K O 1
ATOM 1233 N N . THR C 3 31 ? 130.564 49.310 -5.593 1.00 41.79 31 THR K N 1
ATOM 1234 C CA . THR C 3 31 ? 129.115 49.484 -5.563 1.00 40.78 31 THR K CA 1
ATOM 1235 C C . THR C 3 31 ? 128.442 48.117 -5.618 1.00 44.17 31 THR K C 1
ATOM 1236 O O . THR C 3 31 ? 128.741 47.327 -6.520 1.00 45.02 31 THR K O 1
ATOM 1240 N N . TYR C 3 32 ? 127.510 47.856 -4.676 1.00 38.65 32 TYR K N 1
ATOM 1241 C CA . TYR C 3 32 ? 126.695 46.652 -4.679 1.00 39.61 32 TYR K CA 1
ATOM 1242 C C . TYR C 3 32 ? 125.535 46.899 -5.688 1.00 44.47 32 TYR K C 1
ATOM 1243 O O . TYR C 3 32 ? 124.655 47.739 -5.448 1.00 42.77 32 TYR K O 1
ATOM 1252 N N . VAL C 3 33 ? 125.595 46.207 -6.840 1.00 43.05 33 VAL K N 1
ATOM 1253 C CA . VAL C 3 33 ? 124.622 46.315 -7.940 1.00 45.22 33 VAL K CA 1
ATOM 1254 C C . VAL C 3 33 ? 123.702 45.097 -7.908 1.00 52.08 33 VAL K C 1
ATOM 1255 O O . VAL C 3 33 ? 124.196 43.962 -7.943 1.00 53.92 33 VAL K O 1
ATOM 1259 N N . THR C 3 34 ? 122.371 45.337 -7.795 1.00 47.65 34 THR K N 1
ATOM 1260 C CA . THR C 3 34 ? 121.343 44.291 -7.760 1.00 48.21 34 THR K CA 1
ATOM 1261 C C . THR C 3 34 ? 120.654 44.128 -9.154 1.00 52.82 34 THR K C 1
ATOM 1262 O O . THR C 3 34 ? 120.722 45.063 -9.960 1.00 49.82 34 THR K O 1
ATOM 1266 N N . PRO C 3 35 ? 119.994 42.980 -9.472 1.00 53.41 35 PRO K N 1
ATOM 1267 C CA . PRO C 3 35 ? 119.350 42.844 -10.798 1.00 55.91 35 PRO K CA 1
ATOM 1268 C C . PRO C 3 35 ? 118.268 43.906 -11.080 1.00 60.49 35 PRO K C 1
ATOM 1269 O O . PRO C 3 35 ? 117.707 44.453 -10.119 1.00 58.41 35 PRO K O 1
ATOM 1273 N N . PRO C 3 36 ? 117.999 44.260 -12.370 1.00 59.68 36 PRO K N 1
ATOM 1274 C CA . PRO C 3 36 ? 116.971 45.285 -12.659 1.00 59.30 36 PRO K CA 1
ATOM 1275 C C . PRO C 3 36 ? 115.616 44.926 -12.057 1.00 62.39 36 PRO K C 1
ATOM 1276 O O . PRO C 3 36 ? 115.245 43.746 -12.027 1.00 62.18 36 PRO K O 1
ATOM 1280 N N . GLY C 3 37 ? 114.932 45.934 -11.517 1.00 58.43 37 GLY K N 1
ATOM 1281 C CA . GLY C 3 37 ? 113.637 45.757 -10.868 1.00 58.15 37 GLY K CA 1
ATOM 1282 C C . GLY C 3 37 ? 113.738 45.494 -9.376 1.00 61.24 37 GLY K C 1
ATOM 1283 O O . GLY C 3 37 ? 112.716 45.488 -8.685 1.00 61.33 37 GLY K O 1
ATOM 1284 N N . THR C 3 38 ? 114.969 45.268 -8.859 1.00 56.39 38 THR K N 1
ATOM 1285 C CA . THR C 3 38 ? 115.201 45.017 -7.427 1.00 54.19 38 THR K CA 1
ATOM 1286 C C . THR C 3 38 ? 115.990 46.152 -6.758 1.00 55.25 38 THR K C 1
ATOM 1287 O O . THR C 3 38 ? 116.722 46.897 -7.419 1.00 54.33 38 THR K O 1
ATOM 1291 N N . GLY C 3 39 ? 115.819 46.257 -5.448 1.00 50.30 39 GLY K N 1
ATOM 1292 C CA . GLY C 3 39 ? 116.514 47.216 -4.601 1.00 48.79 39 GLY K CA 1
ATOM 1293 C C . GLY C 3 39 ? 117.395 46.472 -3.618 1.00 52.46 39 GLY K C 1
ATOM 1294 O O . GLY C 3 39 ? 117.041 45.365 -3.197 1.00 53.89 39 GLY K O 1
ATOM 1295 N N . PHE C 3 40 ? 118.552 47.056 -3.256 1.00 46.58 40 PHE K N 1
ATOM 1296 C CA . PHE C 3 40 ? 119.479 46.457 -2.288 1.00 45.49 40 PHE K CA 1
ATOM 1297 C C . PHE C 3 40 ? 118.855 46.392 -0.899 1.00 49.31 40 PHE K C 1
ATOM 1298 O O . PHE C 3 40 ? 118.245 47.365 -0.464 1.00 48.77 40 PHE K O 1
ATOM 1306 N N . LEU C 3 41 ? 118.971 45.233 -0.229 1.00 47.12 41 LEU K N 1
ATOM 1307 C CA . LEU C 3 41 ? 118.440 45.017 1.117 1.00 47.72 41 LEU K CA 1
ATOM 1308 C C . LEU C 3 41 ? 119.577 45.138 2.162 1.00 49.86 41 LEU K C 1
ATOM 1309 O O . LEU C 3 41 ? 120.721 44.846 1.812 1.00 48.39 41 LEU K O 1
ATOM 1314 N N . PRO C 3 42 ? 119.300 45.574 3.424 1.00 45.43 42 PRO K N 1
ATOM 1315 C CA . PRO C 3 42 ? 120.397 45.742 4.407 1.00 43.96 42 PRO K CA 1
ATOM 1316 C C . PRO C 3 42 ? 121.299 44.519 4.605 1.00 45.32 42 PRO K C 1
ATOM 1317 O O . PRO C 3 42 ? 122.517 44.679 4.600 1.00 41.97 42 PRO K O 1
ATOM 1321 N N . GLY C 3 43 ? 120.699 43.328 4.746 1.00 42.91 43 GLY K N 1
ATOM 1322 C CA . GLY C 3 43 ? 121.415 42.072 4.965 1.00 42.77 43 GLY K CA 1
ATOM 1323 C C . GLY C 3 43 ? 122.418 41.749 3.869 1.00 46.12 43 GLY K C 1
ATOM 1324 O O . GLY C 3 43 ? 123.608 41.570 4.151 1.00 43.99 43 GLY K O 1
ATOM 1325 N N . ASP C 3 44 ? 121.943 41.686 2.605 1.00 42.69 44 ASP K N 1
ATOM 1326 C CA . ASP C 3 44 ? 122.806 41.395 1.463 1.00 42.73 44 ASP K CA 1
ATOM 1327 C C . ASP C 3 44 ? 123.838 42.497 1.224 1.00 42.78 44 ASP K C 1
ATOM 1328 O O . ASP C 3 44 ? 124.951 42.187 0.793 1.00 42.45 44 ASP K O 1
ATOM 1333 N N . THR C 3 45 ? 123.477 43.772 1.485 1.00 38.51 45 THR K N 1
ATOM 1334 C CA . THR C 3 45 ? 124.392 44.915 1.339 1.00 36.26 45 THR K CA 1
ATOM 1335 C C . THR C 3 45 ? 125.554 44.781 2.351 1.00 38.19 45 THR K C 1
ATOM 1336 O O . THR C 3 45 ? 126.706 44.987 1.966 1.00 36.12 45 THR K O 1
ATOM 1340 N N . ALA C 3 46 ? 125.239 44.464 3.637 1.00 34.42 46 ALA K N 1
ATOM 1341 C CA . ALA C 3 46 ? 126.265 44.291 4.677 1.00 34.67 46 ALA K CA 1
ATOM 1342 C C . ALA C 3 46 ? 127.199 43.124 4.309 1.00 40.39 46 ALA K C 1
ATOM 1343 O O . ALA C 3 46 ? 128.404 43.253 4.500 1.00 38.59 46 ALA K O 1
ATOM 1345 N N . ARG C 3 47 ? 126.648 42.021 3.719 1.00 39.11 47 ARG K N 1
ATOM 1346 C CA . ARG C 3 47 ? 127.420 40.864 3.263 1.00 39.82 47 ARG K CA 1
ATOM 1347 C C . ARG C 3 47 ? 128.421 41.277 2.171 1.00 41.48 47 ARG K C 1
ATOM 1348 O O . ARG C 3 47 ? 129.584 40.878 2.238 1.00 38.97 47 ARG K O 1
ATOM 1356 N N . HIS C 3 48 ? 127.956 42.050 1.159 1.00 38.43 48 HIS K N 1
ATOM 1357 C CA . HIS C 3 48 ? 128.795 42.571 0.077 1.00 39.02 48 HIS K CA 1
ATOM 1358 C C . HIS C 3 48 ? 129.967 43.411 0.678 1.00 40.93 48 HIS K C 1
ATOM 1359 O O . HIS C 3 48 ? 131.125 43.213 0.295 1.00 39.78 48 HIS K O 1
ATOM 1366 N N . HIS C 3 49 ? 129.641 44.345 1.589 1.00 36.21 49 HIS K N 1
ATOM 1367 C CA . HIS C 3 49 ? 130.601 45.238 2.235 1.00 34.21 49 HIS K CA 1
ATOM 1368 C C . HIS C 3 49 ? 131.656 44.460 3.034 1.00 37.79 49 HIS K C 1
ATOM 1369 O O . HIS C 3 49 ? 132.832 44.739 2.865 1.00 33.82 49 HIS K O 1
ATOM 1376 N N . ARG C 3 50 ? 131.250 43.409 3.781 1.00 36.27 50 ARG K N 1
ATOM 1377 C CA . ARG C 3 50 ? 132.183 42.586 4.560 1.00 37.22 50 ARG K CA 1
ATOM 1378 C C . ARG C 3 50 ? 133.171 41.817 3.660 1.00 39.51 50 ARG K C 1
ATOM 1379 O O . ARG C 3 50 ? 134.326 41.631 4.033 1.00 37.74 50 ARG K O 1
ATOM 1387 N N . ALA C 3 51 ? 132.704 41.384 2.481 1.00 37.54 51 ALA K N 1
ATOM 1388 C CA . ALA C 3 51 ? 133.506 40.625 1.522 1.00 38.27 51 ALA K CA 1
ATOM 1389 C C . ALA C 3 51 ? 134.645 41.461 0.900 1.00 40.93 51 ALA K C 1
ATOM 1390 O O . ALA C 3 51 ? 135.674 40.889 0.535 1.00 40.78 51 ALA K O 1
ATOM 1392 N N . VAL C 3 52 ? 134.458 42.800 0.766 1.00 36.73 52 VAL K N 1
ATOM 1393 C CA . VAL C 3 52 ? 135.451 43.655 0.089 1.00 36.34 52 VAL K CA 1
ATOM 1394 C C . VAL C 3 52 ? 136.113 44.724 0.950 1.00 37.36 52 VAL K C 1
ATOM 1395 O O . VAL C 3 52 ? 137.087 45.306 0.491 1.00 37.95 52 VAL K O 1
ATOM 1399 N N . ILE C 3 53 ? 135.566 45.050 2.134 1.00 32.71 53 ILE K N 1
ATOM 1400 C CA . ILE C 3 53 ? 136.078 46.136 2.959 1.00 31.96 53 ILE K CA 1
ATOM 1401 C C . ILE C 3 53 ? 137.609 46.071 3.211 1.00 33.96 53 ILE K C 1
ATOM 1402 O O . ILE C 3 53 ? 138.267 47.108 3.077 1.00 31.75 53 ILE K O 1
ATOM 1407 N N . LEU C 3 54 ? 138.155 44.900 3.592 1.00 31.57 54 LEU K N 1
ATOM 1408 C CA . LEU C 3 54 ? 139.593 44.787 3.886 1.00 30.79 54 LEU K CA 1
ATOM 1409 C C . LEU C 3 54 ? 140.446 44.909 2.618 1.00 33.39 54 LEU K C 1
ATOM 1410 O O . LEU C 3 54 ? 141.576 45.390 2.694 1.00 33.30 54 LEU K O 1
ATOM 1415 N N . ASP C 3 55 ? 139.891 44.527 1.455 1.00 30.80 55 ASP K N 1
ATOM 1416 C CA . ASP C 3 55 ? 140.607 44.693 0.179 1.00 31.99 55 ASP K CA 1
ATOM 1417 C C . ASP C 3 55 ? 140.708 46.204 -0.136 1.00 35.14 55 ASP K C 1
ATOM 1418 O O . ASP C 3 55 ? 141.773 46.670 -0.540 1.00 32.25 55 ASP K O 1
ATOM 1423 N N . LEU C 3 56 ? 139.607 46.957 0.094 1.00 33.62 56 LEU K N 1
ATOM 1424 C CA . LEU C 3 56 ? 139.596 48.424 -0.110 1.00 33.33 56 LEU K CA 1
ATOM 1425 C C . LEU C 3 56 ? 140.537 49.147 0.847 1.00 33.43 56 LEU K C 1
ATOM 1426 O O . LEU C 3 56 ? 141.210 50.091 0.443 1.00 30.76 56 LEU K O 1
ATOM 1431 N N . LEU C 3 57 ? 140.562 48.725 2.112 1.00 30.05 57 LEU K N 1
ATOM 1432 C CA . LEU C 3 57 ? 141.444 49.308 3.122 1.00 30.69 57 LEU K CA 1
ATOM 1433 C C . LEU C 3 57 ? 142.916 49.204 2.666 1.00 33.90 57 LEU K C 1
ATOM 1434 O O . LEU C 3 57 ? 143.609 50.228 2.655 1.00 32.34 57 LEU K O 1
ATOM 1439 N N . GLN C 3 58 ? 143.381 47.994 2.268 1.00 30.62 58 GLN K N 1
ATOM 1440 C CA . GLN C 3 58 ? 144.766 47.828 1.796 1.00 31.00 58 GLN K CA 1
ATOM 1441 C C . GLN C 3 58 ? 144.992 48.603 0.468 1.00 35.71 58 GLN K C 1
ATOM 1442 O O . GLN C 3 58 ? 146.057 49.202 0.300 1.00 33.95 58 GLN K O 1
ATOM 1448 N N . GLU C 3 59 ? 143.978 48.634 -0.432 1.00 34.15 59 GLU K N 1
ATOM 1449 C CA . GLU C 3 59 ? 144.095 49.416 -1.671 1.00 35.95 59 GLU K CA 1
ATOM 1450 C C . GLU C 3 59 ? 144.322 50.890 -1.298 1.00 38.86 59 GLU K C 1
ATOM 1451 O O . GLU C 3 59 ? 145.162 51.536 -1.917 1.00 38.19 59 GLU K O 1
ATOM 1457 N N . ALA C 3 60 ? 143.587 51.412 -0.284 1.00 35.62 60 ALA K N 1
ATOM 1458 C CA . ALA C 3 60 ? 143.742 52.813 0.113 1.00 35.23 60 ALA K CA 1
ATOM 1459 C C . ALA C 3 60 ? 145.119 53.078 0.699 1.00 37.86 60 ALA K C 1
ATOM 1460 O O . ALA C 3 60 ? 145.747 54.057 0.313 1.00 37.23 60 ALA K O 1
ATOM 1462 N N . LEU C 3 61 ? 145.611 52.185 1.579 1.00 34.35 61 LEU K N 1
ATOM 1463 C CA . LEU C 3 61 ? 146.936 52.311 2.181 1.00 33.83 61 LEU K CA 1
ATOM 1464 C C . LEU C 3 61 ? 148.045 52.334 1.129 1.00 37.93 61 LEU K C 1
ATOM 1465 O O . LEU C 3 61 ? 148.865 53.251 1.136 1.00 37.64 61 LEU K O 1
ATOM 1470 N N . THR C 3 62 ? 148.019 51.373 0.194 1.00 34.90 62 THR K N 1
ATOM 1471 C CA . THR C 3 62 ? 149.013 51.221 -0.873 1.00 37.14 62 THR K CA 1
ATOM 1472 C C . THR C 3 62 ? 148.990 52.403 -1.840 1.00 42.13 62 THR K C 1
ATOM 1473 O O . THR C 3 62 ? 150.059 52.934 -2.142 1.00 42.94 62 THR K O 1
ATOM 1477 N N . GLU C 3 63 ? 147.798 52.824 -2.303 1.00 38.14 63 GLU K N 1
ATOM 1478 C CA . GLU C 3 63 ? 147.684 53.969 -3.218 1.00 39.15 63 GLU K CA 1
ATOM 1479 C C . GLU C 3 63 ? 148.182 55.277 -2.565 1.00 41.78 63 GLU K C 1
ATOM 1480 O O . GLU C 3 63 ? 148.923 56.024 -3.193 1.00 40.68 63 GLU K O 1
ATOM 1486 N N . SER C 3 64 ? 147.823 55.512 -1.289 1.00 37.82 64 SER K N 1
ATOM 1487 C CA . SER C 3 64 ? 148.224 56.712 -0.563 1.00 37.49 64 SER K CA 1
ATOM 1488 C C . SER C 3 64 ? 149.739 56.798 -0.294 1.00 44.87 64 SER K C 1
ATOM 1489 O O . SER C 3 64 ? 150.257 57.898 -0.127 1.00 45.45 64 SER K O 1
ATOM 1492 N N . GLY C 3 65 ? 150.409 55.646 -0.210 1.00 42.06 65 GLY K N 1
ATOM 1493 C CA . GLY C 3 65 ? 151.828 55.560 0.113 1.00 42.51 65 GLY K CA 1
ATOM 1494 C C . GLY C 3 65 ? 152.041 55.640 1.612 1.00 46.79 65 GLY K C 1
ATOM 1495 O O . GLY C 3 65 ? 153.183 55.682 2.083 1.00 47.26 65 GLY K O 1
ATOM 1496 N N . LEU C 3 66 ? 150.939 55.659 2.385 1.00 42.44 66 LEU K N 1
ATOM 1497 C CA . LEU C 3 66 ? 151.034 55.757 3.843 1.00 41.65 66 LEU K CA 1
ATOM 1498 C C . LEU C 3 66 ? 150.894 54.421 4.526 1.00 45.22 66 LEU K C 1
ATOM 1499 O O . LEU C 3 66 ? 150.100 53.587 4.089 1.00 44.98 66 LEU K O 1
ATOM 1504 N N . THR C 3 67 ? 151.631 54.232 5.622 1.00 41.71 67 THR K N 1
ATOM 1505 C CA . THR C 3 67 ? 151.499 53.024 6.433 1.00 43.16 67 THR K CA 1
ATOM 1506 C C . THR C 3 67 ? 150.658 53.373 7.661 1.00 47.76 67 THR K C 1
ATOM 1507 O O . THR C 3 67 ? 150.416 54.557 7.929 1.00 45.43 67 THR K O 1
ATOM 1511 N N . SER C 3 68 ? 150.262 52.338 8.419 1.00 46.59 68 SER K N 1
ATOM 1512 C CA . SER C 3 68 ? 149.459 52.402 9.639 1.00 48.03 68 SER K CA 1
ATOM 1513 C C . SER C 3 68 ? 149.843 53.543 10.582 1.00 52.98 68 SER K C 1
ATOM 1514 O O . SER C 3 68 ? 148.976 54.321 10.982 1.00 52.05 68 SER K O 1
ATOM 1517 N N . GLN C 3 69 ? 151.142 53.673 10.897 1.00 50.53 69 GLN K N 1
ATOM 1518 C CA . GLN C 3 69 ? 151.593 54.680 11.842 1.00 50.07 69 GLN K CA 1
ATOM 1519 C C . GLN C 3 69 ? 151.714 56.101 11.246 1.00 50.53 69 GLN K C 1
ATOM 1520 O O . GLN C 3 69 ? 151.826 57.043 12.030 1.00 50.41 69 GLN K O 1
ATOM 1526 N N . ASP C 3 70 ? 151.594 56.276 9.901 1.00 44.40 70 ASP K N 1
ATOM 1527 C CA . ASP C 3 70 ? 151.539 57.592 9.247 1.00 42.90 70 ASP K CA 1
ATOM 1528 C C . ASP C 3 70 ? 150.104 58.183 9.375 1.00 44.27 70 ASP K C 1
ATOM 1529 O O . ASP C 3 70 ? 149.900 59.375 9.116 1.00 45.05 70 ASP K O 1
ATOM 1534 N N . ILE C 3 71 ? 149.112 57.335 9.712 1.00 37.41 71 ILE K N 1
ATOM 1535 C CA . ILE C 3 71 ? 147.708 57.762 9.870 1.00 34.91 71 ILE K CA 1
ATOM 1536 C C . ILE C 3 71 ? 147.529 58.352 11.277 1.00 36.23 71 ILE K C 1
ATOM 1537 O O . ILE C 3 71 ? 147.899 57.724 12.257 1.00 36.28 71 ILE K O 1
ATOM 1542 N N . ASP C 3 72 ? 146.946 59.533 11.372 1.00 33.37 72 ASP K N 1
ATOM 1543 C CA . ASP C 3 72 ? 146.763 60.206 12.650 1.00 32.71 72 ASP K CA 1
ATOM 1544 C C . ASP C 3 72 ? 145.406 59.953 13.290 1.00 37.40 72 ASP K C 1
ATOM 1545 O O . ASP C 3 72 ? 145.272 60.109 14.498 1.00 35.58 72 ASP K O 1
ATOM 1550 N N . CYS C 3 73 ? 144.392 59.592 12.481 1.00 35.13 73 CYS K N 1
ATOM 1551 C CA . CYS C 3 73 ? 143.021 59.425 12.955 1.00 34.45 73 CYS K CA 1
ATOM 1552 C C . CYS C 3 73 ? 142.229 58.484 12.062 1.00 33.93 73 CYS K C 1
ATOM 1553 O O . CYS C 3 73 ? 142.396 58.479 10.835 1.00 31.98 73 CYS K O 1
ATOM 1556 N N . ILE C 3 74 ? 141.328 57.728 12.681 1.00 29.20 74 ILE K N 1
ATOM 1557 C CA . ILE C 3 74 ? 140.410 56.842 11.962 1.00 28.68 74 ILE K CA 1
ATOM 1558 C C . ILE C 3 74 ? 139.010 57.471 11.998 1.00 33.20 74 ILE K C 1
ATOM 1559 O O . ILE C 3 74 ? 138.502 57.807 13.081 1.00 34.24 74 ILE K O 1
ATOM 1564 N N . ALA C 3 75 ? 138.446 57.730 10.822 1.00 29.52 75 ALA K N 1
ATOM 1565 C CA . ALA C 3 75 ? 137.089 58.275 10.725 1.00 29.32 75 ALA K CA 1
ATOM 1566 C C . ALA C 3 75 ? 136.158 57.244 10.074 1.00 32.37 75 ALA K C 1
ATOM 1567 O O . ALA C 3 75 ? 136.562 56.517 9.157 1.00 32.09 75 ALA K O 1
ATOM 1569 N N . TYR C 3 76 ? 134.909 57.184 10.540 1.00 29.00 76 TYR K N 1
ATOM 1570 C CA . TYR C 3 76 ? 133.929 56.239 9.989 1.00 28.84 76 TYR K CA 1
ATOM 1571 C C . TYR C 3 76 ? 132.551 56.905 10.061 1.00 32.81 76 TYR K C 1
ATOM 1572 O O . TYR C 3 76 ? 132.341 57.803 10.882 1.00 31.31 76 TYR K O 1
ATOM 1581 N N . THR C 3 77 ? 131.604 56.432 9.262 1.00 29.02 77 THR K N 1
ATOM 1582 C CA . THR C 3 77 ? 130.247 56.997 9.294 1.00 28.75 77 THR K CA 1
ATOM 1583 C C . THR C 3 77 ? 129.501 56.486 10.520 1.00 32.39 77 THR K C 1
ATOM 1584 O O . THR C 3 77 ? 129.261 55.287 10.636 1.00 32.10 77 THR K O 1
ATOM 1588 N N . LYS C 3 78 ? 129.148 57.386 11.434 1.00 30.67 78 LYS K N 1
ATOM 1589 C CA . LYS C 3 78 ? 128.361 57.018 12.612 1.00 32.40 78 LYS K CA 1
ATOM 1590 C C . LYS C 3 78 ? 126.870 56.833 12.181 1.00 34.22 78 LYS K C 1
ATOM 1591 O O . LYS C 3 78 ? 126.153 55.997 12.712 1.00 33.70 78 LYS K O 1
ATOM 1597 N N . GLY C 3 79 ? 126.466 57.567 11.163 1.00 32.57 79 GLY K N 1
ATOM 1598 C CA . GLY C 3 79 ? 125.112 57.543 10.618 1.00 33.21 79 GLY K CA 1
ATOM 1599 C C . GLY C 3 79 ? 124.779 58.830 9.883 1.00 36.27 79 GLY K C 1
ATOM 1600 O O . GLY C 3 79 ? 125.626 59.727 9.826 1.00 36.13 79 GLY K O 1
ATOM 1601 N N . PRO C 3 80 ? 123.554 58.991 9.323 1.00 36.33 80 PRO K N 1
ATOM 1602 C CA . PRO C 3 80 ? 122.473 57.999 9.216 1.00 36.75 80 PRO K CA 1
ATOM 1603 C C . PRO C 3 80 ? 122.797 56.967 8.120 1.00 40.67 80 PRO K C 1
ATOM 1604 O O . PRO C 3 80 ? 123.809 57.093 7.413 1.00 39.40 80 PRO K O 1
ATOM 1608 N N . GLY C 3 81 ? 121.934 55.964 7.990 1.00 39.81 81 GLY K N 1
ATOM 1609 C CA . GLY C 3 81 ? 122.059 54.918 6.979 1.00 39.41 81 GLY K CA 1
ATOM 1610 C C . GLY C 3 81 ? 121.461 53.593 7.394 1.00 40.76 81 GLY K C 1
ATOM 1611 O O . GLY C 3 81 ? 120.790 53.499 8.426 1.00 39.26 81 GLY K O 1
ATOM 1612 N N . MET C 3 82 ? 121.739 52.553 6.606 1.00 37.39 82 MET K N 1
ATOM 1613 C CA . MET C 3 82 ? 121.250 51.195 6.862 1.00 38.06 82 MET K CA 1
ATOM 1614 C C . MET C 3 82 ? 122.026 50.581 8.022 1.00 40.19 82 MET K C 1
ATOM 1615 O O . MET C 3 82 ? 123.255 50.640 8.041 1.00 37.94 82 MET K O 1
ATOM 1620 N N . GLY C 3 83 ? 121.295 50.016 8.972 1.00 38.74 83 GLY K N 1
ATOM 1621 C CA . GLY C 3 83 ? 121.822 49.374 10.179 1.00 38.88 83 GLY K CA 1
ATOM 1622 C C . GLY C 3 83 ? 122.965 48.379 10.014 1.00 41.09 83 GLY K C 1
ATOM 1623 O O . GLY C 3 83 ? 124.076 48.636 10.492 1.00 38.20 83 GLY K O 1
ATOM 1624 N N . ALA C 3 84 ? 122.692 47.215 9.379 1.00 38.73 84 ALA K N 1
ATOM 1625 C CA . ALA C 3 84 ? 123.682 46.147 9.149 1.00 38.37 84 ALA K CA 1
ATOM 1626 C C . ALA C 3 84 ? 124.967 46.677 8.428 1.00 38.59 84 ALA K C 1
ATOM 1627 O O . ALA C 3 84 ? 126.046 46.469 8.973 1.00 36.22 84 ALA K O 1
ATOM 1629 N N . PRO C 3 85 ? 124.876 47.407 7.279 1.00 36.49 85 PRO K N 1
ATOM 1630 C CA . PRO C 3 85 ? 126.086 47.957 6.641 1.00 36.15 85 PRO K CA 1
ATOM 1631 C C . PRO C 3 85 ? 126.855 48.969 7.495 1.00 38.08 85 PRO K C 1
ATOM 1632 O O . PRO C 3 85 ? 128.083 48.938 7.460 1.00 36.97 85 PRO K O 1
ATOM 1636 N N . LEU C 3 86 ? 126.168 49.840 8.273 1.00 33.73 86 LEU K N 1
ATOM 1637 C CA . LEU C 3 86 ? 126.876 50.781 9.150 1.00 33.33 86 LEU K CA 1
ATOM 1638 C C . LEU C 3 86 ? 127.684 50.020 10.218 1.00 36.44 86 LEU K C 1
ATOM 1639 O O . LEU C 3 86 ? 128.808 50.431 10.521 1.00 34.31 86 LEU K O 1
ATOM 1644 N N . VAL C 3 87 ? 127.092 48.939 10.820 1.00 34.19 87 VAL K N 1
ATOM 1645 C CA . VAL C 3 87 ? 127.754 48.164 11.884 1.00 33.25 87 VAL K CA 1
ATOM 1646 C C . VAL C 3 87 ? 129.025 47.510 11.316 1.00 35.78 87 VAL K C 1
ATOM 1647 O O . VAL C 3 87 ? 130.080 47.606 11.934 1.00 33.90 87 VAL K O 1
ATOM 1651 N N . SER C 3 88 ? 128.918 46.847 10.139 1.00 33.29 88 SER K N 1
ATOM 1652 C CA . SER C 3 88 ? 130.045 46.170 9.488 1.00 33.61 88 SER K CA 1
ATOM 1653 C C . SER C 3 88 ? 131.224 47.087 9.232 1.00 35.70 88 SER K C 1
ATOM 1654 O O . SER C 3 88 ? 132.356 46.704 9.515 1.00 34.31 88 SER K O 1
ATOM 1657 N N . VAL C 3 89 ? 130.961 48.317 8.775 1.00 32.37 89 VAL K N 1
ATOM 1658 C CA . VAL C 3 89 ? 132.022 49.303 8.530 1.00 31.67 89 VAL K CA 1
ATOM 1659 C C . VAL C 3 89 ? 132.647 49.777 9.865 1.00 32.74 89 VAL K C 1
ATOM 1660 O O . VAL C 3 89 ? 133.875 49.791 9.998 1.00 30.46 89 VAL K O 1
ATOM 1664 N N . ALA C 3 90 ? 131.792 50.115 10.853 1.00 28.81 90 ALA K N 1
ATOM 1665 C CA . ALA C 3 90 ? 132.239 50.563 12.174 1.00 28.51 90 ALA K CA 1
ATOM 1666 C C . ALA C 3 90 ? 133.107 49.528 12.901 1.00 32.47 90 ALA K C 1
ATOM 1667 O O . ALA C 3 90 ? 134.116 49.919 13.506 1.00 30.94 90 ALA K O 1
ATOM 1669 N N . VAL C 3 91 ? 132.741 48.217 12.836 1.00 31.17 91 VAL K N 1
ATOM 1670 C CA . VAL C 3 91 ? 133.519 47.188 13.531 1.00 31.49 91 VAL K CA 1
ATOM 1671 C C . VAL C 3 91 ? 134.969 47.173 12.991 1.00 32.77 91 VAL K C 1
ATOM 1672 O O . VAL C 3 91 ? 135.882 47.022 13.791 1.00 32.09 91 VAL K O 1
ATOM 1676 N N . VAL C 3 92 ? 135.160 47.359 11.664 1.00 28.83 92 VAL K N 1
ATOM 1677 C CA . VAL C 3 92 ? 136.480 47.448 11.032 1.00 28.79 92 VAL K CA 1
ATOM 1678 C C . VAL C 3 92 ? 137.229 48.703 11.507 1.00 31.22 92 VAL K C 1
ATOM 1679 O O . VAL C 3 92 ? 138.384 48.574 11.932 1.00 30.34 92 VAL K O 1
ATOM 1683 N N . ALA C 3 93 ? 136.581 49.906 11.409 1.00 27.43 93 ALA K N 1
ATOM 1684 C CA . ALA C 3 93 ? 137.167 51.187 11.827 1.00 28.02 93 ALA K CA 1
ATOM 1685 C C . ALA C 3 93 ? 137.619 51.103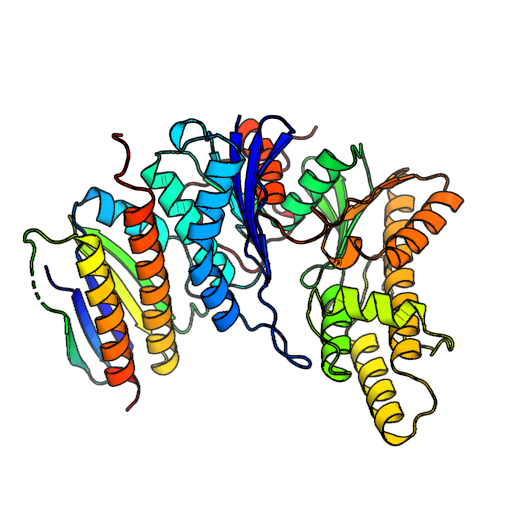 13.280 1.00 32.09 93 ALA K C 1
ATOM 1686 O O . ALA C 3 93 ? 138.765 51.455 13.580 1.00 30.66 93 ALA K O 1
ATOM 1688 N N . ARG C 3 94 ? 136.744 50.593 14.165 1.00 30.04 94 ARG K N 1
ATOM 1689 C CA . ARG C 3 94 ? 137.090 50.421 15.581 1.00 30.98 94 ARG K CA 1
ATOM 1690 C C . ARG C 3 94 ? 138.265 49.473 15.757 1.00 33.69 94 ARG K C 1
ATOM 1691 O O . ARG C 3 94 ? 139.076 49.731 16.645 1.00 33.60 94 ARG K O 1
ATOM 1699 N N . THR C 3 95 ? 138.355 48.372 14.941 1.00 30.86 95 THR K N 1
ATOM 1700 C CA . THR C 3 95 ? 139.435 47.374 15.071 1.00 31.36 95 THR K CA 1
ATOM 1701 C C . THR C 3 95 ? 140.784 47.968 14.661 1.00 32.81 95 THR K C 1
ATOM 1702 O O . THR C 3 95 ? 141.745 47.831 15.412 1.00 30.97 95 THR K O 1
ATOM 1706 N N . VAL C 3 96 ? 140.847 48.655 13.511 1.00 30.70 96 VAL K N 1
ATOM 1707 C CA . VAL C 3 96 ? 142.109 49.239 13.071 1.00 31.50 96 VAL K CA 1
ATOM 1708 C C . VAL C 3 96 ? 142.528 50.370 14.019 1.00 33.30 96 VAL K C 1
ATOM 1709 O O . VAL C 3 96 ? 143.713 50.472 14.317 1.00 32.61 96 VAL K O 1
ATOM 1713 N N . ALA C 3 97 ? 141.567 51.138 14.573 1.00 30.15 97 ALA K N 1
ATOM 1714 C CA . ALA C 3 97 ? 141.904 52.199 15.531 1.00 30.79 97 ALA K CA 1
ATOM 1715 C C . ALA C 3 97 ? 142.619 51.592 16.748 1.00 34.79 97 ALA K C 1
ATOM 1716 O O . ALA C 3 97 ? 143.660 52.112 17.158 1.00 32.60 97 ALA K O 1
ATOM 1718 N N . GLN C 3 98 ? 142.117 50.448 17.253 1.00 32.54 98 GLN K N 1
ATOM 1719 C CA . GLN C 3 98 ? 142.679 49.775 18.428 1.00 33.09 98 GLN K CA 1
ATOM 1720 C C . GLN C 3 98 ? 144.026 49.107 18.126 1.00 35.71 98 GLN K C 1
ATOM 1721 O O . GLN C 3 98 ? 144.959 49.217 18.933 1.00 34.34 98 GLN K O 1
ATOM 1727 N N . LEU C 3 99 ? 144.122 48.428 16.968 1.00 32.51 99 LEU K N 1
ATOM 1728 C CA . LEU C 3 99 ? 145.343 47.748 16.507 1.00 33.03 99 LEU K CA 1
ATOM 1729 C C . LEU C 3 99 ? 146.525 48.710 16.360 1.00 36.28 99 LEU K C 1
ATOM 1730 O O . LEU C 3 99 ? 147.649 48.395 16.778 1.00 36.76 99 LEU K O 1
ATOM 1735 N N . TRP C 3 100 ? 146.261 49.876 15.769 1.00 32.19 100 TRP K N 1
ATOM 1736 C CA . TRP C 3 100 ? 147.270 50.876 15.485 1.00 33.46 100 TRP K CA 1
ATOM 1737 C C . TRP C 3 100 ? 147.394 51.888 16.621 1.00 36.58 100 TRP K C 1
ATOM 1738 O O . TRP C 3 100 ? 148.285 52.735 16.593 1.00 36.15 100 TRP K O 1
ATOM 1749 N N . ASN C 3 101 ? 146.494 51.796 17.612 1.00 34.00 101 ASN K N 1
ATOM 1750 C CA . ASN C 3 101 ? 146.410 52.686 18.773 1.00 34.24 101 ASN K CA 1
ATOM 1751 C C . ASN C 3 101 ? 146.281 54.156 18.319 1.00 37.83 101 ASN K C 1
ATOM 1752 O O . ASN C 3 101 ? 147.112 55.012 18.624 1.00 37.89 101 ASN K O 1
ATOM 1757 N N . LYS C 3 102 ? 145.257 54.404 17.506 1.00 33.48 102 LYS K N 1
ATOM 1758 C CA . LYS C 3 102 ? 144.944 55.705 16.933 1.00 32.85 102 LYS K CA 1
ATOM 1759 C C . LYS C 3 102 ? 143.572 56.175 17.435 1.00 36.27 102 LYS K C 1
ATOM 1760 O O . LYS C 3 102 ? 142.682 55.344 17.648 1.00 34.50 102 LYS K O 1
ATOM 1766 N N . PRO C 3 103 ? 143.337 57.498 17.518 1.00 35.84 103 PRO K N 1
ATOM 1767 C CA . PRO C 3 103 ? 141.999 57.968 17.889 1.00 35.54 103 PRO K CA 1
ATOM 1768 C C . PRO C 3 103 ? 140.958 57.689 16.794 1.00 36.44 103 PRO K C 1
ATOM 1769 O O . PRO C 3 103 ? 141.278 57.447 15.624 1.00 32.61 103 PRO K O 1
ATOM 1773 N N . LEU C 3 104 ? 139.705 57.722 17.205 1.00 33.92 104 LEU K N 1
ATOM 1774 C CA . LEU C 3 104 ? 138.554 57.459 16.373 1.00 34.15 104 LEU K CA 1
ATOM 1775 C C . LEU C 3 104 ? 137.594 58.652 16.389 1.00 34.51 104 LEU K C 1
ATOM 1776 O O . LEU C 3 104 ? 137.428 59.313 17.424 1.00 32.40 104 LEU K O 1
ATOM 1781 N N . VAL C 3 105 ? 136.992 58.938 15.225 1.00 31.52 105 VAL K N 1
ATOM 1782 C CA . VAL C 3 105 ? 135.999 60.001 15.041 1.00 32.54 105 VAL K CA 1
ATOM 1783 C C . VAL C 3 105 ? 134.790 59.463 14.215 1.00 34.47 105 VAL K C 1
ATOM 1784 O O . VAL C 3 105 ? 134.957 59.068 13.056 1.00 32.01 105 VAL K O 1
ATOM 1788 N N . GLY C 3 106 ? 133.609 59.456 14.847 1.00 31.42 106 GLY K N 1
ATOM 1789 C CA . GLY C 3 106 ? 132.315 59.083 14.269 1.00 31.09 106 GLY K CA 1
ATOM 1790 C C . GLY C 3 106 ? 131.745 60.281 13.535 1.00 34.69 106 GLY K C 1
ATOM 1791 O O . GLY C 3 106 ? 131.478 61.321 14.147 1.00 34.45 106 GLY K O 1
ATOM 1792 N N . VAL C 3 107 ? 131.570 60.148 12.212 1.00 29.46 107 VAL K N 1
ATOM 1793 C CA . VAL C 3 107 ? 131.177 61.248 11.341 1.00 29.44 107 VAL K CA 1
ATOM 1794 C C . VAL C 3 107 ? 129.734 61.105 10.873 1.00 31.88 107 VAL K C 1
ATOM 1795 O O . VAL C 3 107 ? 129.298 60.014 10.497 1.00 30.61 107 VAL K O 1
ATOM 1799 N N . ASN C 3 108 ? 129.029 62.231 10.821 1.00 30.30 108 ASN K N 1
ATOM 1800 C CA . ASN C 3 108 ? 127.692 62.284 10.268 1.00 30.24 108 ASN K CA 1
ATOM 1801 C C . ASN C 3 108 ? 127.849 62.260 8.714 1.00 32.76 108 ASN K C 1
ATOM 1802 O O . ASN C 3 108 ? 128.628 63.028 8.160 1.00 31.53 108 ASN K O 1
ATOM 1807 N N . HIS C 3 109 ? 127.120 61.366 8.053 1.00 31.67 109 HIS K N 1
ATOM 1808 C CA . HIS C 3 109 ? 127.184 61.132 6.606 1.00 34.12 109 HIS K CA 1
ATOM 1809 C C . HIS C 3 109 ? 127.002 62.413 5.770 1.00 37.64 109 HIS K C 1
ATOM 1810 O O . HIS C 3 109 ? 127.788 62.652 4.853 1.00 36.48 109 HIS K O 1
ATOM 1817 N N . CYS C 3 110 ? 126.005 63.252 6.132 1.00 36.56 110 CYS K N 1
ATOM 1818 C CA . CYS C 3 110 ? 125.709 64.530 5.463 1.00 38.63 110 CYS K CA 1
ATOM 1819 C C . CYS C 3 110 ? 126.860 65.539 5.627 1.00 37.59 110 CYS K C 1
ATOM 1820 O O . CYS C 3 110 ? 127.296 66.150 4.652 1.00 34.90 110 CYS K O 1
ATOM 1823 N N . ILE C 3 111 ? 127.420 65.634 6.843 1.00 34.20 111 ILE K N 1
ATOM 1824 C CA . ILE C 3 111 ? 128.573 66.492 7.098 1.00 34.95 111 ILE K CA 1
ATOM 1825 C C . ILE C 3 111 ? 129.785 66.009 6.250 1.00 35.74 111 ILE K C 1
ATOM 1826 O O . ILE C 3 111 ? 130.505 66.846 5.735 1.00 34.13 111 ILE K O 1
ATOM 1831 N N . GLY C 3 112 ? 129.902 64.698 6.007 1.00 34.71 112 GLY K N 1
ATOM 1832 C CA . GLY C 3 112 ? 130.934 64.144 5.124 1.00 35.30 112 GLY K CA 1
ATOM 1833 C C . GLY C 3 112 ? 130.792 64.717 3.710 1.00 38.68 112 GLY K C 1
ATOM 1834 O O . GLY C 3 112 ? 131.755 65.260 3.145 1.00 37.45 112 GLY K O 1
ATOM 1835 N N . HIS C 3 113 ? 129.560 64.650 3.153 1.00 36.16 113 HIS K N 1
ATOM 1836 C CA . HIS C 3 113 ? 129.227 65.209 1.822 1.00 35.85 113 HIS K CA 1
ATOM 1837 C C . HIS C 3 113 ? 129.483 66.722 1.720 1.00 39.67 113 HIS K C 1
ATOM 1838 O O . HIS C 3 113 ? 130.050 67.188 0.730 1.00 39.47 113 HIS K O 1
ATOM 1845 N N . ILE C 3 114 ? 129.037 67.480 2.735 1.00 37.04 114 ILE K N 1
ATOM 1846 C CA . ILE C 3 114 ? 129.204 68.928 2.841 1.00 37.29 114 ILE K CA 1
ATOM 1847 C C . ILE C 3 114 ? 130.691 69.298 2.883 1.00 40.60 114 ILE K C 1
ATOM 1848 O O . ILE C 3 114 ? 131.120 70.113 2.064 1.00 40.11 114 ILE K O 1
ATOM 1853 N N . GLU C 3 115 ? 131.475 68.698 3.823 1.00 36.50 115 GLU K N 1
ATOM 1854 C CA . GLU C 3 115 ? 132.902 69.014 3.966 1.00 36.11 115 GLU K CA 1
ATOM 1855 C C . GLU C 3 115 ? 133.711 68.668 2.712 1.00 40.34 115 GLU K C 1
ATOM 1856 O O . GLU C 3 115 ? 134.559 69.469 2.325 1.00 39.90 115 GLU K O 1
ATOM 1862 N N . MET C 3 116 ? 133.434 67.518 2.070 1.00 38.21 116 MET K N 1
ATOM 1863 C CA . MET C 3 116 ? 134.069 67.157 0.800 1.00 40.47 116 MET K CA 1
ATOM 1864 C C . MET C 3 116 ? 133.632 68.143 -0.304 1.00 45.30 116 MET K C 1
ATOM 1865 O O . MET C 3 116 ? 134.445 68.496 -1.162 1.00 46.50 116 MET K O 1
ATOM 1870 N N . GLY C 3 117 ? 132.360 68.559 -0.267 1.00 42.72 117 GLY K N 1
ATOM 1871 C CA . GLY C 3 117 ? 131.785 69.516 -1.211 1.00 43.85 117 GLY K CA 1
ATOM 1872 C C . GLY C 3 117 ? 132.519 70.837 -1.107 1.00 47.82 117 GLY K C 1
ATOM 1873 O O . GLY C 3 117 ? 132.995 71.357 -2.114 1.00 46.38 117 GLY K O 1
ATOM 1874 N N . ARG C 3 118 ? 132.734 71.306 0.139 1.00 45.12 118 ARG K N 1
ATOM 1875 C CA . ARG C 3 118 ? 133.463 72.546 0.453 1.00 46.05 118 ARG K CA 1
ATOM 1876 C C . ARG C 3 118 ? 134.947 72.460 0.075 1.00 51.57 118 ARG K C 1
ATOM 1877 O O . ARG C 3 118 ? 135.477 73.429 -0.468 1.00 52.75 118 ARG K O 1
ATOM 1885 N N . LEU C 3 119 ? 135.610 71.301 0.327 1.00 46.14 119 LEU K N 1
ATOM 1886 C CA . LEU C 3 119 ? 137.027 71.118 -0.026 1.00 45.55 119 LEU K CA 1
ATOM 1887 C C . LEU C 3 119 ? 137.278 71.205 -1.559 1.00 52.26 119 LEU K C 1
ATOM 1888 O O . LEU C 3 119 ? 138.081 72.030 -1.998 1.00 52.65 119 LEU K O 1
ATOM 1893 N N . ILE C 3 120 ? 136.597 70.349 -2.345 1.00 49.52 120 ILE K N 1
ATOM 1894 C CA . ILE C 3 120 ? 136.742 70.226 -3.803 1.00 51.20 120 ILE K CA 1
ATOM 1895 C C . ILE C 3 120 ? 136.339 71.480 -4.573 1.00 56.40 120 ILE K C 1
ATOM 1896 O O . ILE C 3 120 ? 137.082 71.927 -5.449 1.00 56.32 120 ILE K O 1
ATOM 1901 N N . THR C 3 121 ? 135.164 72.026 -4.266 1.00 54.34 121 THR K N 1
ATOM 1902 C CA . THR C 3 121 ? 134.598 73.151 -5.002 1.00 56.60 121 THR K CA 1
ATOM 1903 C C . THR C 3 121 ? 135.090 74.546 -4.525 1.00 63.74 121 THR K C 1
ATOM 1904 O O . THR C 3 121 ? 135.034 75.506 -5.300 1.00 64.82 121 THR K O 1
ATOM 1908 N N . GLY C 3 122 ? 135.536 74.636 -3.271 1.00 60.95 122 GLY K N 1
ATOM 1909 C CA . GLY C 3 122 ? 135.999 75.883 -2.672 1.00 61.56 122 GLY K CA 1
ATOM 1910 C C . GLY C 3 122 ? 134.882 76.857 -2.351 1.00 66.04 122 GLY K C 1
ATOM 1911 O O . GLY C 3 122 ? 135.091 78.063 -2.451 1.00 66.12 122 GLY K O 1
ATOM 1912 N N . ALA C 3 123 ? 133.683 76.352 -1.962 1.00 63.12 123 ALA K N 1
ATOM 1913 C CA . ALA C 3 123 ? 132.531 77.197 -1.614 1.00 63.86 123 ALA K CA 1
ATOM 1914 C C . ALA C 3 123 ? 132.714 77.839 -0.236 1.00 68.50 123 ALA K C 1
ATOM 1915 O O . ALA C 3 123 ? 133.069 77.159 0.727 1.00 67.62 123 ALA K O 1
ATOM 1917 N N . THR C 3 124 ? 132.488 79.153 -0.155 1.00 67.36 124 THR K N 1
ATOM 1918 C CA . THR C 3 124 ? 132.675 79.950 1.061 1.00 67.39 124 THR K CA 1
ATOM 1919 C C . THR C 3 124 ? 131.494 79.825 2.032 1.00 69.15 124 THR K C 1
ATOM 1920 O O . THR C 3 124 ? 131.655 79.273 3.118 1.00 67.40 124 THR K O 1
ATOM 1924 N N . SER C 3 125 ? 130.329 80.376 1.654 1.00 65.74 125 SER K N 1
ATOM 1925 C CA . SER C 3 125 ? 129.113 80.373 2.472 1.00 64.37 125 SER K CA 1
ATOM 1926 C C . SER C 3 125 ? 127.897 80.026 1.584 1.00 66.64 125 SER K C 1
ATOM 1927 O O . SER C 3 125 ? 127.053 80.883 1.298 1.00 68.41 125 SER K O 1
ATOM 1930 N N . PRO C 3 126 ? 127.805 78.773 1.093 1.00 59.38 126 PRO K N 1
ATOM 1931 C CA . PRO C 3 126 ? 126.681 78.441 0.214 1.00 58.31 126 PRO K CA 1
ATOM 1932 C C . PRO C 3 126 ? 125.444 77.967 0.956 1.00 58.91 126 PRO K C 1
ATOM 1933 O O . PRO C 3 126 ? 125.510 77.575 2.129 1.00 57.30 126 PRO K O 1
ATOM 1937 N N . THR C 3 127 ? 124.323 77.958 0.237 1.00 54.33 127 THR K N 1
ATOM 1938 C CA . THR C 3 127 ? 123.098 77.328 0.684 1.00 52.17 127 THR K CA 1
ATOM 1939 C C . THR C 3 127 ? 123.351 75.947 0.102 1.00 52.84 127 THR K C 1
ATOM 1940 O O . THR C 3 127 ? 123.728 75.817 -1.069 1.00 52.29 127 THR K O 1
ATOM 1944 N N . VAL C 3 128 ? 123.236 74.935 0.931 1.00 46.76 128 VAL K N 1
ATOM 1945 C CA . VAL C 3 128 ? 123.536 73.579 0.517 1.00 45.32 128 VAL K CA 1
ATOM 1946 C C . VAL C 3 128 ? 122.271 72.779 0.217 1.00 47.06 128 VAL K C 1
ATOM 1947 O O . VAL C 3 128 ? 121.340 72.757 1.014 1.00 45.94 128 VAL K O 1
ATOM 1951 N N . LEU C 3 129 ? 122.270 72.095 -0.922 1.00 43.96 129 LEU K N 1
ATOM 1952 C CA . LEU C 3 129 ? 121.225 71.158 -1.271 1.00 43.21 129 LEU K CA 1
ATOM 1953 C C . LEU C 3 129 ? 121.851 69.779 -1.196 1.00 45.80 129 LEU K C 1
ATOM 1954 O O . LEU C 3 129 ? 122.751 69.460 -1.976 1.00 45.54 129 LEU K O 1
ATOM 1959 N N . TYR C 3 130 ? 121.399 68.979 -0.233 1.00 41.14 130 TYR K N 1
ATOM 1960 C CA . TYR C 3 130 ? 121.877 67.630 -0.069 1.00 39.98 130 TYR K CA 1
ATOM 1961 C C . TYR C 3 130 ? 120.826 66.625 -0.528 1.00 43.86 130 TYR K C 1
ATOM 1962 O O . TYR C 3 130 ? 119.812 66.423 0.131 1.00 44.16 130 TYR K O 1
ATOM 1971 N N . VAL C 3 131 ? 121.093 65.984 -1.667 1.00 41.22 131 VAL K N 1
ATOM 1972 C CA . VAL C 3 131 ? 120.165 65.056 -2.308 1.00 41.67 131 VAL K CA 1
ATOM 1973 C C . VAL C 3 131 ? 120.824 63.715 -2.659 1.00 46.09 131 VAL K C 1
ATOM 1974 O O . VAL C 3 131 ? 121.841 63.663 -3.361 1.00 45.37 131 VAL K O 1
ATOM 1978 N N . SER C 3 132 ? 120.216 62.634 -2.186 1.00 44.66 132 SER K N 1
ATOM 1979 C CA . SER C 3 132 ? 120.655 61.254 -2.440 1.00 45.36 132 SER K CA 1
ATOM 1980 C C . SER C 3 132 ? 119.454 60.324 -2.308 1.00 49.87 132 SER K C 1
ATOM 1981 O O . SER C 3 132 ? 118.329 60.801 -2.152 1.00 49.36 132 SER K O 1
ATOM 1984 N N . GLY C 3 133 ? 119.709 59.015 -2.346 1.00 48.32 133 GLY K N 1
ATOM 1985 C CA . GLY C 3 133 ? 118.689 57.983 -2.168 1.00 48.53 133 GLY K CA 1
ATOM 1986 C C . GLY C 3 133 ? 118.169 57.910 -0.743 1.00 51.87 133 GLY K C 1
ATOM 1987 O O . GLY C 3 133 ? 117.054 57.443 -0.516 1.00 52.33 133 GLY K O 1
ATOM 1988 N N . GLY C 3 134 ? 118.970 58.385 0.210 1.00 48.64 134 GLY K N 1
ATOM 1989 C CA . GLY C 3 134 ? 118.631 58.389 1.633 1.00 47.78 134 GLY K CA 1
ATOM 1990 C C . GLY C 3 134 ? 118.299 59.744 2.228 1.00 50.27 134 GLY K C 1
ATOM 1991 O O . GLY C 3 134 ? 117.636 59.809 3.267 1.00 50.66 134 GLY K O 1
ATOM 1992 N N . ASN C 3 135 ? 118.735 60.843 1.580 1.00 44.71 135 ASN K N 1
ATOM 1993 C CA . ASN C 3 135 ? 118.479 62.186 2.112 1.00 43.89 135 ASN K CA 1
ATOM 1994 C C . ASN C 3 135 ? 118.002 63.186 1.065 1.00 45.92 135 ASN K C 1
ATOM 1995 O O . ASN C 3 135 ? 118.295 63.045 -0.129 1.00 44.21 135 ASN K O 1
ATOM 2000 N N . THR C 3 136 ? 117.284 64.220 1.542 1.00 41.96 136 THR K N 1
ATOM 2001 C CA . THR C 3 136 ? 116.816 65.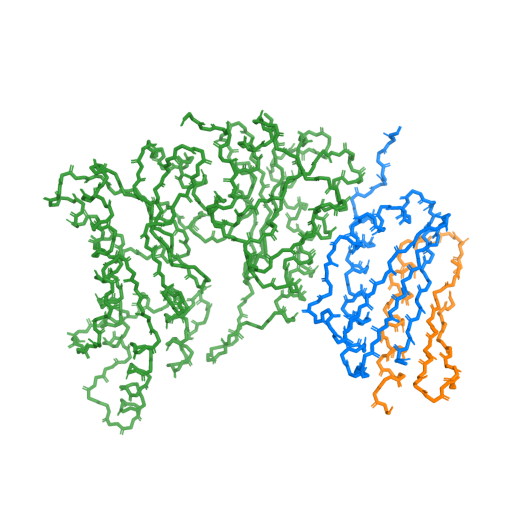381 0.789 1.00 42.82 136 THR K CA 1
ATOM 2002 C C . THR C 3 136 ? 116.638 66.519 1.782 1.00 45.36 136 THR K C 1
ATOM 2003 O O . THR C 3 136 ? 115.641 66.563 2.511 1.00 44.32 136 THR K O 1
ATOM 2007 N N . GLN C 3 137 ? 117.648 67.413 1.841 1.00 41.02 137 GLN K N 1
ATOM 2008 C CA . GLN C 3 137 ? 117.669 68.539 2.776 1.00 40.60 137 GLN K CA 1
ATOM 2009 C C . GLN C 3 137 ? 118.263 69.790 2.180 1.00 43.45 137 GLN K C 1
ATOM 2010 O O . GLN C 3 137 ? 119.192 69.725 1.368 1.00 41.78 137 GLN K O 1
ATOM 2016 N N . VAL C 3 138 ? 117.771 70.937 2.659 1.00 41.87 138 VAL K N 1
ATOM 2017 C CA . VAL C 3 138 ? 118.288 72.264 2.335 1.00 43.27 138 VAL K CA 1
ATOM 2018 C C . VAL C 3 138 ? 118.920 72.761 3.638 1.00 46.78 138 VAL K C 1
ATOM 2019 O O . VAL C 3 138 ? 118.245 72.928 4.656 1.00 44.13 138 VAL K O 1
ATOM 2023 N N . ILE C 3 139 ? 120.242 72.906 3.606 1.00 46.17 139 ILE K N 1
ATOM 2024 C CA . ILE C 3 139 ? 121.061 73.249 4.761 1.00 46.24 139 ILE K CA 1
ATOM 2025 C C . ILE C 3 139 ? 121.782 74.574 4.551 1.00 51.80 139 ILE K C 1
ATOM 2026 O O . ILE C 3 139 ? 122.096 74.948 3.419 1.00 52.82 139 ILE K O 1
ATOM 2031 N N . ALA C 3 140 ? 122.004 75.291 5.649 1.00 47.74 140 ALA K N 1
ATOM 2032 C CA . ALA C 3 140 ? 122.782 76.515 5.690 1.00 49.14 140 ALA K CA 1
ATOM 2033 C C . ALA C 3 140 ? 123.520 76.542 7.026 1.00 50.62 140 ALA K C 1
ATOM 2034 O O . ALA C 3 140 ? 122.910 76.322 8.080 1.00 48.56 140 ALA K O 1
ATOM 2036 N N . TYR C 3 141 ? 124.840 76.742 6.968 1.00 47.84 141 TYR K N 1
ATOM 2037 C CA . TYR C 3 141 ? 125.681 76.834 8.160 1.00 46.71 141 TYR K CA 1
ATOM 2038 C C . TYR C 3 141 ? 125.407 78.153 8.881 1.00 50.49 141 TYR K C 1
ATOM 2039 O O . TYR C 3 141 ? 125.371 79.212 8.240 1.00 49.67 141 TYR K O 1
ATOM 2048 N N . SER C 3 142 ? 125.261 78.077 10.219 1.00 47.27 142 SER K N 1
ATOM 2049 C CA . SER C 3 142 ? 125.059 79.219 11.112 1.00 48.56 142 SER K CA 1
ATOM 2050 C C . SER C 3 142 ? 125.347 78.817 12.559 1.00 51.16 142 SER K C 1
ATOM 2051 O O . SER C 3 142 ? 124.794 77.822 13.030 1.00 48.85 142 SER K O 1
ATOM 2054 N N . GLU C 3 143 ? 126.185 79.614 13.267 1.00 49.49 143 GLU K N 1
ATOM 2055 C CA . GLU C 3 143 ? 126.519 79.444 14.692 1.00 49.26 143 GLU K CA 1
ATOM 2056 C C . GLU C 3 143 ? 126.781 77.977 15.120 1.00 49.31 143 GLU K C 1
ATOM 2057 O O . GLU C 3 143 ? 126.066 77.422 15.963 1.00 48.13 143 GLU K O 1
ATOM 2063 N N . HIS C 3 144 ? 127.800 77.357 14.503 1.00 44.49 144 HIS K N 1
ATOM 2064 C CA . HIS C 3 144 ? 128.294 75.997 14.790 1.00 42.57 144 HIS K CA 1
ATOM 2065 C C . HIS C 3 144 ? 127.283 74.896 14.590 1.00 44.90 144 HIS K C 1
ATOM 2066 O O . HIS C 3 144 ? 127.324 73.901 15.317 1.00 42.84 144 HIS K O 1
ATOM 2073 N N . ARG C 3 145 ? 126.372 75.079 13.612 1.00 42.83 145 ARG K N 1
ATOM 2074 C CA . ARG C 3 145 ? 125.387 74.086 13.218 1.00 42.93 145 ARG K CA 1
ATOM 2075 C C . ARG C 3 145 ? 125.141 74.167 11.720 1.00 46.25 145 ARG K C 1
ATOM 2076 O O . ARG C 3 145 ? 125.088 75.259 11.144 1.00 45.72 145 ARG K O 1
ATOM 2084 N N . TYR C 3 146 ? 124.979 73.004 11.102 1.00 42.55 146 TYR K N 1
ATOM 2085 C CA . TYR C 3 146 ? 124.530 72.882 9.728 1.00 42.69 146 TYR K CA 1
ATOM 2086 C C . TYR C 3 146 ? 123.020 72.723 9.914 1.00 46.68 146 TYR K C 1
ATOM 2087 O O . TYR C 3 146 ? 122.534 71.627 10.209 1.00 46.13 146 TYR K O 1
ATOM 2096 N N . ARG C 3 147 ? 122.315 73.865 9.920 1.00 43.79 147 ARG K N 1
ATOM 2097 C CA . ARG C 3 147 ? 120.873 73.961 10.176 1.00 44.06 147 ARG K CA 1
ATOM 2098 C C . ARG C 3 147 ? 120.010 73.541 9.004 1.00 47.05 147 ARG K C 1
ATOM 2099 O O . ARG C 3 147 ? 120.291 73.897 7.866 1.00 46.20 147 ARG K O 1
ATOM 2107 N N . ILE C 3 148 ? 118.963 72.765 9.293 1.00 44.75 148 ILE K N 1
ATOM 2108 C CA . ILE C 3 148 ? 118.031 72.274 8.277 1.00 45.39 148 ILE K CA 1
ATOM 2109 C C . ILE C 3 148 ? 116.917 73.302 8.062 1.00 50.80 148 ILE K C 1
ATOM 2110 O O . ILE C 3 148 ? 116.073 73.510 8.942 1.00 49.93 148 ILE K O 1
ATOM 2115 N N . PHE C 3 149 ? 116.947 73.971 6.902 1.00 49.22 149 PHE K N 1
ATOM 2116 C CA . PHE C 3 149 ? 115.934 74.966 6.548 1.00 50.98 149 PHE K CA 1
ATOM 2117 C C . PHE C 3 149 ? 114.711 74.339 5.890 1.00 54.02 149 PHE K C 1
ATOM 2118 O O . PHE C 3 149 ? 113.591 74.801 6.112 1.00 53.59 149 PHE K O 1
ATOM 2126 N N . GLY C 3 150 ? 114.940 73.270 5.135 1.00 50.21 150 GLY K N 1
ATOM 2127 C CA . GLY C 3 150 ? 113.904 72.527 4.435 1.00 49.83 150 GLY K CA 1
ATOM 2128 C C . GLY C 3 150 ? 114.314 71.091 4.215 1.00 51.49 150 GLY K C 1
ATOM 2129 O O . GLY C 3 150 ? 115.505 70.782 4.201 1.00 51.04 150 GLY K O 1
ATOM 2130 N N . GLU C 3 151 ? 113.335 70.207 4.056 1.00 47.12 151 GLU K N 1
ATOM 2131 C CA . GLU C 3 151 ? 113.592 68.781 3.859 1.00 46.22 151 GLU K CA 1
ATOM 2132 C C . GLU C 3 151 ? 112.381 68.031 3.341 1.00 48.69 151 GLU K C 1
ATOM 2133 O O . GLU C 3 151 ? 111.258 68.528 3.416 1.00 48.52 151 GLU K O 1
ATOM 2139 N N . THR C 3 152 ? 112.606 66.797 2.876 1.00 45.41 152 THR K N 1
ATOM 2140 C CA . THR C 3 152 ? 111.520 65.903 2.495 1.00 45.30 152 THR K CA 1
ATOM 2141 C C . THR C 3 152 ? 110.768 65.498 3.766 1.00 49.72 152 THR K C 1
ATOM 2142 O O . THR C 3 152 ? 111.386 65.288 4.816 1.00 47.00 152 THR K O 1
ATOM 2146 N N . ILE C 3 153 ? 109.443 65.432 3.674 1.00 48.56 153 ILE K N 1
ATOM 2147 C CA . ILE C 3 153 ? 108.605 65.019 4.800 1.00 49.09 153 ILE K CA 1
ATOM 2148 C C . ILE C 3 153 ? 108.265 63.521 4.696 1.00 52.18 153 ILE K C 1
ATOM 2149 O O . ILE C 3 153 ? 107.587 62.983 5.572 1.00 52.51 153 ILE K O 1
ATOM 2154 N N . ASP C 3 154 ? 108.768 62.843 3.638 1.00 47.28 154 ASP K N 1
ATOM 2155 C CA . ASP C 3 154 ? 108.564 61.409 3.423 1.00 45.95 154 ASP K CA 1
ATOM 2156 C C . ASP C 3 154 ? 109.827 60.729 2.845 1.00 48.73 154 ASP K C 1
ATOM 2157 O O . ASP C 3 154 ? 110.736 60.414 3.605 1.00 48.96 154 ASP K O 1
ATOM 2162 N N . ILE C 3 155 ? 109.897 60.510 1.527 1.00 44.86 155 ILE K N 1
ATOM 2163 C CA . ILE C 3 155 ? 111.019 59.830 0.874 1.00 43.49 155 ILE K CA 1
ATOM 2164 C C . ILE C 3 155 ? 112.010 60.819 0.233 1.00 45.79 155 ILE K C 1
ATOM 2165 O O . ILE C 3 155 ? 111.610 61.898 -0.213 1.00 45.71 155 ILE K O 1
ATOM 2170 N N . ALA C 3 156 ? 113.290 60.417 0.148 1.00 41.23 156 ALA K N 1
ATOM 2171 C CA . ALA C 3 156 ? 114.350 61.209 -0.487 1.00 41.10 156 ALA K CA 1
ATOM 2172 C C . ALA C 3 156 ? 114.115 61.229 -2.021 1.00 45.67 156 ALA K C 1
ATOM 2173 O O . ALA C 3 156 ? 113.531 60.291 -2.562 1.00 45.77 156 ALA K O 1
ATOM 2175 N N . VAL C 3 157 ? 114.540 62.302 -2.703 1.00 42.91 157 VAL K N 1
ATOM 2176 C CA . VAL C 3 157 ? 114.384 62.444 -4.164 1.00 43.80 157 VAL K CA 1
ATOM 2177 C C . VAL C 3 157 ? 115.079 61.272 -4.913 1.00 47.44 157 VAL K C 1
ATOM 2178 O O . VAL C 3 157 ? 114.524 60.769 -5.884 1.00 46.14 157 VAL K O 1
ATOM 2182 N N . GLY C 3 158 ? 116.239 60.817 -4.400 1.00 44.50 158 GLY K N 1
ATOM 2183 C CA . GLY C 3 158 ? 116.967 59.683 -4.964 1.00 44.54 158 GLY K CA 1
ATOM 2184 C C . GLY C 3 158 ? 116.210 58.371 -4.828 1.00 48.14 158 GLY K C 1
ATOM 2185 O O . GLY C 3 158 ? 116.304 57.516 -5.706 1.00 48.35 158 GLY K O 1
ATOM 2186 N N . ASN C 3 159 ? 115.448 58.212 -3.729 1.00 44.04 159 ASN K N 1
ATOM 2187 C CA . ASN C 3 159 ? 114.615 57.038 -3.451 1.00 43.62 159 ASN K CA 1
ATOM 2188 C C . ASN C 3 159 ? 113.440 57.026 -4.449 1.00 48.07 159 ASN K C 1
ATOM 2189 O O . ASN C 3 159 ? 113.082 55.959 -4.941 1.00 47.07 159 ASN K O 1
ATOM 2194 N N . CYS C 3 160 ? 112.862 58.216 -4.750 1.00 46.07 160 CYS K N 1
ATOM 2195 C CA . CYS C 3 160 ? 111.787 58.383 -5.737 1.00 47.72 160 CYS K CA 1
ATOM 2196 C C . CYS C 3 160 ? 112.288 57.933 -7.120 1.00 51.86 160 CYS K C 1
ATOM 2197 O O . CYS C 3 160 ? 111.601 57.157 -7.788 1.00 52.07 160 CYS K O 1
ATOM 2200 N N . LEU C 3 161 ? 113.507 58.381 -7.512 1.00 48.16 161 LEU K N 1
ATOM 2201 C CA . LEU C 3 161 ? 114.138 58.044 -8.790 1.00 49.42 161 LEU K CA 1
ATOM 2202 C C . LEU C 3 161 ? 114.507 56.558 -8.869 1.00 54.08 161 LEU K C 1
ATOM 2203 O O . LEU C 3 161 ? 114.213 55.917 -9.879 1.00 53.53 161 LEU K O 1
ATOM 2208 N N . ASP C 3 162 ? 115.115 56.006 -7.792 1.00 50.49 162 ASP K N 1
ATOM 2209 C CA . ASP C 3 162 ? 115.519 54.598 -7.750 1.00 50.56 162 ASP K CA 1
ATOM 2210 C C . ASP C 3 162 ? 114.328 53.652 -7.842 1.00 53.44 162 ASP K C 1
ATOM 2211 O O . ASP C 3 162 ? 114.398 52.667 -8.577 1.00 53.27 162 ASP K O 1
ATOM 2216 N N . ARG C 3 163 ? 113.225 53.958 -7.122 1.00 49.38 163 ARG K N 1
ATOM 2217 C CA . ARG C 3 163 ? 112.026 53.115 -7.144 1.00 49.94 163 ARG K CA 1
ATOM 2218 C C . ARG C 3 163 ? 111.301 53.159 -8.483 1.00 55.10 163 ARG K C 1
ATOM 2219 O O . ARG C 3 163 ? 110.737 52.141 -8.903 1.00 55.64 163 ARG K O 1
ATOM 2227 N N . PHE C 3 164 ? 111.357 54.314 -9.173 1.00 51.06 164 PHE K N 1
ATOM 2228 C CA . PHE C 3 164 ? 110.763 54.458 -10.495 1.00 52.77 164 PHE K CA 1
ATOM 2229 C C . PHE C 3 164 ? 111.545 53.619 -11.529 1.00 57.70 164 PHE K C 1
ATOM 2230 O O . PHE C 3 164 ? 110.942 53.072 -12.459 1.00 57.25 164 PHE K O 1
ATOM 2238 N N . ALA C 3 165 ? 112.882 53.493 -11.341 1.00 53.78 165 ALA K N 1
ATOM 2239 C CA . ALA C 3 165 ? 113.727 52.673 -12.207 1.00 54.78 165 ALA K CA 1
ATOM 2240 C C . ALA C 3 165 ? 113.342 51.193 -12.032 1.00 58.36 165 ALA K C 1
ATOM 2241 O O . ALA C 3 165 ? 113.288 50.454 -13.015 1.00 57.70 165 ALA K O 1
ATOM 2243 N N . ARG C 3 166 ? 113.031 50.783 -10.785 1.00 55.37 166 ARG K N 1
ATOM 2244 C CA . ARG C 3 166 ? 112.600 49.417 -10.467 1.00 56.28 166 ARG K CA 1
ATOM 2245 C C . ARG C 3 166 ? 111.275 49.051 -11.135 1.00 63.09 166 ARG K C 1
ATOM 2246 O O . ARG C 3 166 ? 111.162 47.939 -11.656 1.00 64.03 166 ARG K O 1
ATOM 2254 N N . VAL C 3 167 ? 110.288 49.985 -11.150 1.00 60.55 167 VAL K N 1
ATOM 2255 C CA . VAL C 3 167 ? 108.976 49.731 -11.768 1.00 62.22 167 VAL K CA 1
ATOM 2256 C C . VAL C 3 167 ? 109.123 49.540 -13.302 1.00 65.83 167 VAL K C 1
ATOM 2257 O O . VAL C 3 167 ? 108.467 48.661 -13.866 1.00 65.78 167 VAL K O 1
ATOM 2261 N N . LEU C 3 168 ? 110.036 50.300 -13.941 1.00 62.37 168 LEU K N 1
ATOM 2262 C CA . LEU C 3 168 ? 110.315 50.201 -15.376 1.00 64.47 168 LEU K CA 1
ATOM 2263 C C . LEU C 3 168 ? 111.354 49.114 -15.704 1.00 69.50 168 LEU K C 1
ATOM 2264 O O . LEU C 3 168 ? 111.670 48.908 -16.875 1.00 70.41 168 LEU K O 1
ATOM 2269 N N . LYS C 3 169 ? 111.890 48.433 -14.667 1.00 65.39 169 LYS K N 1
ATOM 2270 C CA . LYS C 3 169 ? 112.909 47.375 -14.762 1.00 65.19 169 LYS K CA 1
ATOM 2271 C C . LYS C 3 169 ? 114.195 47.857 -15.495 1.00 68.55 169 LYS K C 1
ATOM 2272 O O . LYS C 3 169 ? 114.834 47.100 -16.228 1.00 68.83 169 LYS K O 1
ATOM 2278 N N . ILE C 3 170 ? 114.565 49.129 -15.255 1.00 63.84 170 ILE K N 1
ATOM 2279 C CA . ILE C 3 170 ? 115.776 49.781 -15.763 1.00 63.62 170 ILE K CA 1
ATOM 2280 C C . ILE C 3 170 ? 116.963 49.230 -14.936 1.00 64.38 170 ILE K C 1
ATOM 2281 O O . ILE C 3 170 ? 116.806 48.964 -13.744 1.00 62.19 170 ILE K O 1
ATOM 2286 N N . SER C 3 171 ? 118.133 49.065 -15.576 1.00 60.28 171 SER K N 1
ATOM 2287 C CA . SER C 3 171 ? 119.355 48.562 -14.954 1.00 58.77 171 SER K CA 1
ATOM 2288 C C . SER C 3 171 ? 119.817 49.422 -13.763 1.00 61.09 171 SER K C 1
ATOM 2289 O O . SER C 3 171 ? 119.646 50.645 -13.755 1.00 60.05 171 SER K O 1
ATOM 2292 N N . ASN C 3 172 ? 120.416 48.766 -12.766 1.00 57.28 172 ASN K N 1
ATOM 2293 C CA . ASN C 3 172 ? 120.974 49.431 -11.588 1.00 55.76 172 ASN K CA 1
ATOM 2294 C C . ASN C 3 172 ? 122.483 49.651 -11.763 1.00 59.46 172 ASN K C 1
ATOM 2295 O O . ASN C 3 172 ? 123.151 50.047 -10.814 1.00 57.28 172 ASN K O 1
ATOM 2300 N N . ASP C 3 173 ? 123.011 49.380 -12.978 1.00 58.51 173 ASP K N 1
ATOM 2301 C CA . ASP C 3 173 ? 124.430 49.489 -13.325 1.00 58.96 173 ASP K CA 1
ATOM 2302 C C . ASP C 3 173 ? 124.687 50.646 -14.333 1.00 62.72 173 ASP K C 1
ATOM 2303 O O . ASP C 3 173 ? 124.131 50.605 -15.437 1.00 63.11 173 ASP K O 1
ATOM 2308 N N . PRO C 3 174 ? 125.509 51.683 -13.998 1.00 57.92 174 PRO K N 1
ATOM 2309 C CA . PRO C 3 174 ? 126.268 51.895 -12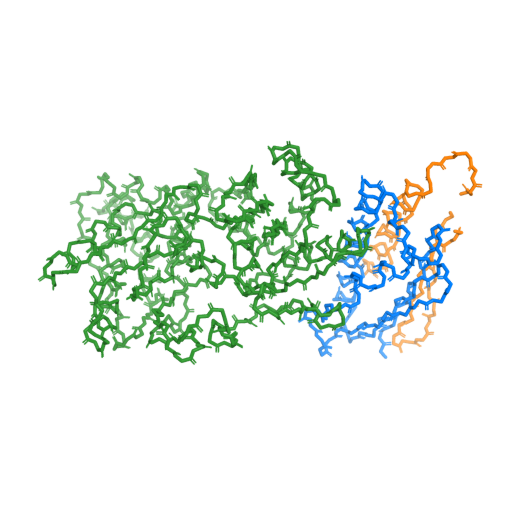.743 1.00 56.13 174 PRO K CA 1
ATOM 2310 C C . PRO C 3 174 ? 125.394 52.300 -11.557 1.00 58.28 174 PRO K C 1
ATOM 2311 O O . PRO C 3 174 ? 125.782 52.090 -10.408 1.00 56.61 174 PRO K O 1
ATOM 2315 N N . SER C 3 175 ? 124.209 52.883 -11.846 1.00 54.35 175 SER K N 1
ATOM 2316 C CA . SER C 3 175 ? 123.216 53.316 -10.853 1.00 52.20 175 SER K CA 1
ATOM 2317 C C . SER C 3 175 ? 121.845 53.487 -11.537 1.00 55.66 175 SER K C 1
ATOM 2318 O O . SER C 3 175 ? 121.802 53.892 -12.706 1.00 56.46 175 SER K O 1
ATOM 2321 N N . PRO C 3 176 ? 120.718 53.191 -10.845 1.00 51.70 176 PRO K N 1
ATOM 2322 C CA . PRO C 3 176 ? 119.401 53.404 -11.477 1.00 52.46 176 PRO K CA 1
ATOM 2323 C C . PRO C 3 176 ? 119.211 54.876 -11.862 1.00 54.09 176 PRO K C 1
ATOM 2324 O O . PRO C 3 176 ? 118.749 55.143 -12.965 1.00 52.46 176 PRO K O 1
ATOM 2328 N N . GLY C 3 177 ? 119.702 55.789 -11.009 1.00 49.73 177 GLY K N 1
ATOM 2329 C CA . GLY C 3 177 ? 119.668 57.235 -11.222 1.00 49.98 177 GLY K CA 1
ATOM 2330 C C . GLY C 3 177 ? 120.351 57.662 -12.505 1.00 57.22 177 GLY K C 1
ATOM 2331 O O . GLY C 3 177 ? 119.759 58.395 -13.305 1.00 57.26 177 GLY K O 1
ATOM 2332 N N . TYR C 3 178 ? 121.594 57.175 -12.732 1.00 55.47 178 TYR K N 1
ATOM 2333 C CA . TYR C 3 178 ? 122.356 57.493 -13.942 1.00 56.68 178 TYR K CA 1
ATOM 2334 C C . TYR C 3 178 ? 121.628 57.017 -15.201 1.00 60.08 178 TYR K C 1
ATOM 2335 O O . TYR C 3 178 ? 121.583 57.750 -16.187 1.00 60.38 178 TYR K O 1
ATOM 2344 N N . ASN C 3 179 ? 121.060 55.799 -15.158 1.00 55.79 179 ASN K N 1
ATOM 2345 C CA . ASN C 3 179 ? 120.349 55.216 -16.286 1.00 57.21 179 ASN K CA 1
ATOM 2346 C C . ASN C 3 179 ? 119.033 55.946 -16.577 1.00 61.07 179 ASN K C 1
ATOM 2347 O O . ASN C 3 179 ? 118.693 56.085 -17.751 1.00 62.49 179 ASN K O 1
ATOM 2352 N N . ILE C 3 180 ? 118.353 56.494 -15.528 1.00 55.71 180 ILE K N 1
ATOM 2353 C CA . ILE C 3 180 ? 117.133 57.319 -15.652 1.00 55.87 180 ILE K CA 1
ATOM 2354 C C . ILE C 3 180 ? 117.548 58.601 -16.398 1.00 60.22 180 ILE K C 1
ATOM 2355 O O . ILE C 3 180 ? 116.846 59.052 -17.305 1.00 61.67 180 ILE K O 1
ATOM 2360 N N . GLU C 3 181 ? 118.695 59.169 -15.993 1.00 55.84 181 GLU K N 1
ATOM 2361 C CA . GLU C 3 181 ? 119.288 60.386 -16.548 1.00 56.42 181 GLU K CA 1
ATOM 2362 C C . GLU C 3 181 ? 119.589 60.258 -18.051 1.00 61.50 181 GLU K C 1
ATOM 2363 O O . GLU C 3 181 ? 119.219 61.147 -18.819 1.00 60.05 181 GLU K O 1
ATOM 2369 N N . GLN C 3 182 ? 120.217 59.139 -18.465 1.00 60.63 182 GLN K N 1
ATOM 2370 C CA . GLN C 3 182 ? 120.547 58.863 -19.875 1.00 63.42 182 GLN K CA 1
ATOM 2371 C C . GLN C 3 182 ? 119.288 58.660 -20.717 1.00 68.76 182 GLN K C 1
ATOM 2372 O O . GLN C 3 182 ? 119.225 59.127 -21.862 1.00 69.01 182 GLN K O 1
ATOM 2378 N N . MET C 3 183 ? 118.273 58.000 -20.132 1.00 65.35 183 MET K N 1
ATOM 2379 C CA . MET C 3 183 ? 116.986 57.771 -20.794 1.00 66.43 183 MET K CA 1
ATOM 2380 C C . MET C 3 183 ? 116.213 59.074 -20.962 1.00 69.48 183 MET K C 1
ATOM 2381 O O . MET C 3 183 ? 115.635 59.286 -22.024 1.00 70.70 183 MET K O 1
ATOM 2386 N N . ALA C 3 184 ? 116.258 59.967 -19.944 1.00 64.13 184 ALA K N 1
ATOM 2387 C CA . ALA C 3 184 ? 115.592 61.280 -19.934 1.00 64.38 184 ALA K CA 1
ATOM 2388 C C . ALA C 3 184 ? 116.023 62.198 -21.086 1.00 70.46 184 ALA K C 1
ATOM 2389 O O . ALA C 3 184 ? 115.203 62.967 -21.573 1.00 69.52 184 ALA K O 1
ATOM 2391 N N . LYS C 3 185 ? 117.306 62.122 -21.507 1.00 69.60 185 LYS K N 1
ATOM 2392 C CA . LYS C 3 185 ? 117.880 62.917 -22.612 1.00 72.10 185 LYS K CA 1
ATOM 2393 C C . LYS C 3 185 ? 117.189 62.625 -23.948 1.00 78.85 185 LYS K C 1
ATOM 2394 O O . LYS C 3 185 ? 117.141 63.496 -24.821 1.00 80.23 185 LYS K O 1
ATOM 2400 N N . ARG C 3 186 ? 116.665 61.394 -24.100 1.00 75.75 186 ARG K N 1
ATOM 2401 C CA . ARG C 3 186 ? 115.960 60.938 -25.295 1.00 77.72 186 ARG K CA 1
ATOM 2402 C C . ARG C 3 186 ? 114.448 61.202 -25.223 1.00 82.59 186 ARG K C 1
ATOM 2403 O O . ARG C 3 186 ? 113.749 60.996 -26.220 1.00 84.40 186 ARG K O 1
ATOM 2411 N N . GLY C 3 187 ? 113.967 61.668 -24.062 1.00 76.71 187 GLY K N 1
ATOM 2412 C CA . GLY C 3 187 ? 112.564 62.008 -23.839 1.00 76.64 187 GLY K CA 1
ATOM 2413 C C . GLY C 3 187 ? 112.085 63.150 -24.722 1.00 82.92 187 GLY K C 1
ATOM 2414 O O . GLY C 3 187 ? 112.823 64.118 -24.937 1.00 82.77 187 GLY K O 1
ATOM 2415 N N . LYS C 3 188 ? 110.857 63.038 -25.266 1.00 81.09 188 LYS K N 1
ATOM 2416 C CA . LYS C 3 188 ? 110.310 64.079 -26.145 1.00 83.26 188 LYS K CA 1
ATOM 2417 C C . LYS C 3 188 ? 108.964 64.639 -25.670 1.00 87.00 188 LYS K C 1
ATOM 2418 O O . LYS C 3 188 ? 108.617 65.766 -26.032 1.00 89.04 188 LYS K O 1
ATOM 2424 N N . LYS C 3 189 ? 108.199 63.858 -24.891 1.00 80.30 189 LYS K N 1
ATOM 2425 C CA . LYS C 3 189 ? 106.899 64.307 -24.399 1.00 79.27 189 LYS K CA 1
ATOM 2426 C C . LYS C 3 189 ? 106.924 64.555 -22.890 1.00 79.62 189 LYS K C 1
ATOM 2427 O O . LYS C 3 189 ? 107.384 63.701 -22.126 1.00 76.40 189 LYS K O 1
ATOM 2433 N N . LEU C 3 190 ? 106.423 65.737 -22.474 1.00 76.34 190 LEU K N 1
ATOM 2434 C CA . LEU C 3 190 ? 106.337 66.143 -21.074 1.00 74.10 190 LEU K CA 1
ATOM 2435 C C . LEU C 3 190 ? 104.994 65.695 -20.499 1.00 77.24 190 LEU K C 1
ATOM 2436 O O . LEU C 3 190 ? 103.943 66.216 -20.887 1.00 78.80 190 LEU K O 1
ATOM 2441 N N . VAL C 3 191 ? 105.029 64.687 -19.618 1.00 70.77 191 VAL K N 1
ATOM 2442 C CA . VAL C 3 191 ? 103.829 64.164 -18.961 1.00 69.38 191 VAL K CA 1
ATOM 2443 C C . VAL C 3 191 ? 103.684 64.950 -17.654 1.00 71.03 191 VAL K C 1
ATOM 2444 O O . VAL C 3 191 ? 104.654 65.048 -16.893 1.00 69.66 191 VAL K O 1
ATOM 2448 N N . GLU C 3 192 ? 102.498 65.546 -17.418 1.00 66.62 192 GLU K N 1
ATOM 2449 C CA . GLU C 3 192 ? 102.256 66.344 -16.215 1.00 64.86 192 GLU K CA 1
ATOM 2450 C C . GLU C 3 192 ? 102.146 65.468 -14.964 1.00 65.38 192 GLU K C 1
ATOM 2451 O O . GLU C 3 192 ? 101.559 64.386 -14.992 1.00 63.97 192 GLU K O 1
ATOM 2457 N N . LEU C 3 193 ? 102.814 65.894 -13.900 1.00 60.67 193 LEU K N 1
ATOM 2458 C CA . LEU C 3 193 ? 102.879 65.145 -12.647 1.00 58.37 193 LEU K CA 1
ATOM 2459 C C . LEU C 3 193 ? 102.559 66.064 -11.459 1.00 60.84 193 LEU K C 1
ATOM 2460 O O . LEU C 3 193 ? 102.650 67.285 -11.610 1.00 60.56 193 LEU K O 1
ATOM 2465 N N . PRO C 3 194 ? 102.214 65.526 -10.264 1.00 56.69 194 PRO K N 1
ATOM 2466 C CA . PRO C 3 194 ? 102.020 66.418 -9.102 1.00 56.41 194 PRO K CA 1
ATOM 2467 C C . PRO C 3 194 ? 103.292 67.223 -8.768 1.00 59.75 194 PRO K C 1
ATOM 2468 O O . PRO C 3 194 ? 104.402 66.725 -8.936 1.00 59.07 194 PRO K O 1
ATOM 2472 N N . TYR C 3 195 ? 103.116 68.485 -8.365 1.00 56.39 195 TYR K N 1
ATOM 2473 C CA . TYR C 3 195 ? 104.174 69.409 -7.968 1.00 55.97 195 TYR K CA 1
ATOM 2474 C C . TYR C 3 195 ? 103.876 69.655 -6.500 1.00 58.01 195 TYR K C 1
ATOM 2475 O O . TYR C 3 195 ? 102.906 70.346 -6.184 1.00 57.84 195 TYR K O 1
ATOM 2484 N N . THR C 3 196 ? 104.648 69.015 -5.597 1.00 52.63 196 THR K N 1
ATOM 2485 C CA . THR C 3 196 ? 104.318 69.020 -4.171 1.00 51.18 196 THR K CA 1
ATOM 2486 C C . THR C 3 196 ? 105.375 69.692 -3.254 1.00 55.47 196 THR K C 1
ATOM 2487 O O . THR C 3 196 ? 106.003 69.036 -2.400 1.00 51.62 196 THR K O 1
ATOM 2491 N N . VAL C 3 197 ? 105.518 71.024 -3.405 1.00 54.49 197 VAL K N 1
ATOM 2492 C CA . VAL C 3 197 ? 106.388 71.839 -2.550 1.00 54.11 197 VAL K CA 1
ATOM 2493 C C . VAL C 3 197 ? 105.523 72.331 -1.371 1.00 59.88 197 VAL K C 1
ATOM 2494 O O . VAL C 3 197 ? 104.381 72.744 -1.582 1.00 60.33 197 VAL K O 1
ATOM 2498 N N . LYS C 3 198 ? 106.054 72.238 -0.137 1.00 57.16 198 LYS K N 1
ATOM 2499 C CA . LYS C 3 198 ? 105.367 72.639 1.094 1.00 57.37 198 LYS K CA 1
ATOM 2500 C C . LYS C 3 198 ? 106.204 73.708 1.806 1.00 61.65 198 LYS K C 1
ATOM 2501 O O . LYS C 3 198 ? 106.873 73.421 2.813 1.00 59.95 198 LYS K O 1
ATOM 2507 N N . GLY C 3 199 ? 106.175 74.924 1.249 1.00 59.56 199 GLY K N 1
ATOM 2508 C CA . GLY C 3 199 ? 106.961 76.060 1.723 1.00 60.05 199 GLY K CA 1
ATOM 2509 C C . GLY C 3 199 ? 108.436 75.817 1.458 1.00 62.68 199 GLY K C 1
ATOM 2510 O O . GLY C 3 199 ? 108.885 75.874 0.309 1.00 61.45 199 GLY K O 1
ATOM 2511 N N . MET C 3 200 ? 109.182 75.461 2.509 1.00 60.04 200 MET K N 1
ATOM 2512 C CA . MET C 3 200 ? 110.598 75.109 2.377 1.00 59.91 200 MET K CA 1
ATOM 2513 C C . MET C 3 200 ? 110.774 73.587 2.296 1.00 59.52 200 MET K C 1
ATOM 2514 O O . MET C 3 200 ? 111.853 73.108 1.941 1.00 57.95 200 MET K O 1
ATOM 2519 N N . ASP C 3 201 ? 109.693 72.832 2.581 1.00 53.93 201 ASP K N 1
ATOM 2520 C CA . ASP C 3 201 ? 109.697 71.370 2.566 1.00 51.97 201 ASP K CA 1
ATOM 2521 C C . ASP C 3 201 ? 109.204 70.767 1.241 1.00 54.94 201 ASP K C 1
ATOM 2522 O O . ASP C 3 201 ? 108.639 71.472 0.407 1.00 55.03 201 ASP K O 1
ATOM 2527 N N . VAL C 3 202 ? 109.490 69.472 1.029 1.00 50.20 202 VAL K N 1
ATOM 2528 C CA . VAL C 3 202 ? 109.093 68.735 -0.173 1.00 49.89 202 VAL K CA 1
ATOM 2529 C C . VAL C 3 202 ? 108.470 67.390 0.197 1.00 52.18 202 VAL K C 1
ATOM 2530 O O . VAL C 3 202 ? 108.658 66.889 1.314 1.00 50.51 202 VAL K O 1
ATOM 2534 N N . SER C 3 203 ? 107.755 66.808 -0.765 1.00 47.67 203 SER K N 1
ATOM 2535 C CA . SER C 3 203 ? 107.097 65.511 -0.664 1.00 47.28 203 SER K CA 1
ATOM 2536 C C . SER C 3 203 ? 107.317 64.781 -1.997 1.00 49.04 203 SER K C 1
ATOM 2537 O O . SER C 3 203 ? 107.248 65.421 -3.048 1.00 46.86 203 SER K O 1
ATOM 2540 N N . PHE C 3 204 ? 107.617 63.468 -1.971 1.00 46.11 204 PHE K N 1
ATOM 2541 C CA . PHE C 3 204 ? 107.796 62.732 -3.234 1.00 45.96 204 PHE K CA 1
ATOM 2542 C C . PHE C 3 204 ? 106.958 61.445 -3.333 1.00 49.11 204 PHE K C 1
ATOM 2543 O O . PHE C 3 204 ? 106.872 60.872 -4.427 1.00 48.42 204 PHE K O 1
ATOM 2551 N N . SER C 3 205 ? 106.325 61.008 -2.212 1.00 45.84 205 SER K N 1
ATOM 2552 C CA . SER C 3 205 ? 105.481 59.798 -2.169 1.00 46.59 205 SER K CA 1
ATOM 2553 C C . SER C 3 205 ? 104.333 59.826 -3.178 1.00 51.35 205 SER K C 1
ATOM 2554 O O . SER C 3 205 ? 104.124 58.830 -3.873 1.00 51.48 205 SER K O 1
ATOM 2557 N N . GLY C 3 206 ? 103.635 60.960 -3.252 1.00 48.13 206 GLY K N 1
ATOM 2558 C CA . GLY C 3 206 ? 102.533 61.195 -4.184 1.00 49.01 206 GLY K CA 1
ATOM 2559 C C . GLY C 3 206 ? 102.954 61.155 -5.643 1.00 53.94 206 GLY K C 1
ATOM 2560 O O . GLY C 3 206 ? 102.263 60.544 -6.464 1.00 54.30 206 GLY K O 1
ATOM 2561 N N . ILE C 3 207 ? 104.107 61.786 -5.976 1.00 50.50 207 ILE K N 1
ATOM 2562 C CA . ILE C 3 207 ? 104.660 61.811 -7.343 1.00 51.07 207 ILE K CA 1
ATOM 2563 C C . ILE C 3 207 ? 105.001 60.387 -7.794 1.00 54.86 207 ILE K C 1
ATOM 2564 O O . ILE C 3 207 ? 104.660 59.998 -8.919 1.00 54.89 207 ILE K O 1
ATOM 2569 N N . LEU C 3 208 ? 105.662 59.617 -6.906 1.00 50.25 208 LEU K N 1
ATOM 2570 C CA . LEU C 3 208 ? 106.052 58.237 -7.189 1.00 50.12 208 LEU K CA 1
ATOM 2571 C C . LEU C 3 208 ? 104.833 57.342 -7.447 1.00 54.33 208 LEU K C 1
ATOM 2572 O O . LEU C 3 208 ? 104.847 56.597 -8.428 1.00 54.67 208 LEU K O 1
ATOM 2577 N N . SER C 3 209 ? 103.781 57.430 -6.600 1.00 50.32 209 SER K N 1
ATOM 2578 C CA . SER C 3 209 ? 102.566 56.624 -6.801 1.00 51.71 209 SER K CA 1
ATOM 2579 C C . SER C 3 209 ? 101.857 57.000 -8.098 1.00 55.79 209 SER K C 1
ATOM 2580 O O . SER C 3 209 ? 101.353 56.111 -8.796 1.00 56.67 209 SER K O 1
ATOM 2583 N N . PHE C 3 210 ? 101.841 58.316 -8.430 1.00 51.31 210 PHE K N 1
ATOM 2584 C CA . PHE C 3 210 ? 101.247 58.845 -9.659 1.00 52.16 210 PHE K CA 1
ATOM 2585 C C . PHE C 3 210 ? 101.968 58.326 -10.886 1.00 58.68 210 PHE K C 1
ATOM 2586 O O . PHE C 3 210 ? 101.315 57.776 -11.769 1.00 58.64 210 PHE K O 1
ATOM 2594 N N . ILE C 3 211 ? 103.315 58.474 -10.932 1.00 57.14 211 ILE K N 1
ATOM 2595 C CA . ILE C 3 211 ? 104.113 58.023 -12.073 1.00 58.51 211 ILE K CA 1
ATOM 2596 C C . ILE C 3 211 ? 104.127 56.465 -12.172 1.00 64.14 211 ILE K C 1
ATOM 2597 O O . ILE C 3 211 ? 104.203 55.956 -13.290 1.00 65.37 211 ILE K O 1
ATOM 2602 N N . GLU C 3 212 ? 103.983 55.725 -11.033 1.00 59.51 212 GLU K N 1
ATOM 2603 C CA . GLU C 3 212 ? 103.861 54.259 -11.047 1.00 59.84 212 GLU K CA 1
ATOM 2604 C C . GLU C 3 212 ? 102.604 53.874 -11.868 1.00 66.28 212 GLU K C 1
ATOM 2605 O O . GLU C 3 212 ? 102.691 53.009 -12.743 1.00 66.20 212 GLU K O 1
ATOM 2611 N N . ASP C 3 213 ? 101.460 54.559 -11.611 1.00 64.32 213 ASP K N 1
ATOM 2612 C CA . ASP C 3 213 ? 100.187 54.351 -12.314 1.00 66.36 213 ASP K CA 1
ATOM 2613 C C . ASP C 3 213 ? 100.285 54.730 -13.790 1.00 69.85 213 ASP K C 1
ATOM 2614 O O . ASP C 3 213 ? 99.781 53.990 -14.636 1.00 70.42 213 ASP K O 1
ATOM 2619 N N . VAL C 3 214 ? 100.979 55.847 -14.099 1.00 65.71 214 VAL K N 1
ATOM 2620 C CA . VAL C 3 214 ? 101.222 56.321 -15.473 1.00 67.30 214 VAL K CA 1
ATOM 2621 C C . VAL C 3 214 ? 102.095 55.284 -16.234 1.00 72.56 214 VAL K C 1
ATOM 2622 O O . VAL C 3 214 ? 101.877 55.062 -17.429 1.00 73.43 214 VAL K O 1
ATOM 2626 N N . ALA C 3 215 ? 103.047 54.629 -15.523 1.00 68.64 215 ALA K N 1
ATOM 2627 C CA . ALA C 3 215 ? 103.919 53.593 -16.086 1.00 69.34 215 ALA K CA 1
ATOM 2628 C C . ALA C 3 215 ? 103.128 52.320 -16.448 1.00 75.09 215 ALA K C 1
ATOM 2629 O O . ALA C 3 215 ? 103.319 51.776 -17.537 1.00 74.30 215 ALA K O 1
ATOM 2631 N N . HIS C 3 216 ? 102.232 51.859 -15.544 1.00 74.09 216 HIS K N 1
ATOM 2632 C CA . HIS C 3 216 ? 101.404 50.672 -15.776 1.00 76.66 216 HIS K CA 1
ATOM 2633 C C . HIS C 3 216 ? 100.382 50.900 -16.888 1.00 82.10 216 HIS K C 1
ATOM 2634 O O . HIS C 3 216 ? 100.019 49.955 -17.591 1.00 82.87 216 HIS K O 1
ATOM 2641 N N . ARG C 3 217 ? 99.978 52.174 -17.079 1.00 78.92 217 ARG K N 1
ATOM 2642 C CA . ARG C 3 217 ? 99.073 52.646 -18.126 1.00 80.39 217 ARG K CA 1
ATOM 2643 C C . ARG C 3 217 ? 99.803 52.541 -19.480 1.00 85.61 217 ARG K C 1
ATOM 2644 O O . ARG C 3 217 ? 99.173 52.215 -20.480 1.00 85.59 217 ARG K O 1
ATOM 2652 N N . MET C 3 218 ? 101.122 52.825 -19.500 1.00 82.56 218 MET K N 1
ATOM 2653 C CA . MET C 3 218 ? 101.980 52.778 -20.690 1.00 84.25 218 MET K CA 1
ATOM 2654 C C . MET C 3 218 ? 102.228 51.345 -21.180 1.00 88.62 218 MET K C 1
ATOM 2655 O O . MET C 3 218 ? 102.112 51.087 -22.375 1.00 89.76 218 MET K O 1
ATOM 2660 N N . LEU C 3 219 ? 102.588 50.425 -20.261 1.00 84.34 219 LEU K N 1
ATOM 2661 C CA . LEU C 3 219 ? 102.862 49.009 -20.550 1.00 85.15 219 LEU K CA 1
ATOM 2662 C C . LEU C 3 219 ? 101.613 48.294 -21.099 1.00 90.05 219 LEU K C 1
ATOM 2663 O O . LEU C 3 219 ? 101.728 47.243 -21.734 1.00 90.87 219 LEU K O 1
ATOM 2668 N N . ALA C 3 220 ? 100.430 48.905 -20.891 1.00 86.38 220 ALA K N 1
ATOM 2669 C CA . ALA C 3 220 ? 99.141 48.414 -21.360 1.00 87.69 220 ALA K CA 1
ATOM 2670 C C . ALA C 3 220 ? 98.610 49.182 -22.576 1.00 92.62 220 ALA K C 1
ATOM 2671 O O . ALA C 3 220 ? 98.051 48.553 -23.461 1.00 94.63 220 ALA K O 1
ATOM 2673 N N . THR C 3 221 ? 98.769 50.520 -22.633 1.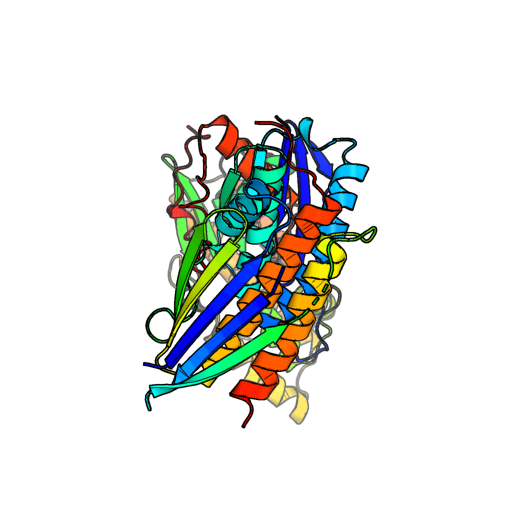00 88.15 221 THR K N 1
ATOM 2674 C CA . THR C 3 221 ? 98.230 51.330 -23.744 1.00 89.75 221 THR K CA 1
ATOM 2675 C C . THR C 3 221 ? 99.298 51.870 -24.697 1.00 93.87 221 THR K C 1
ATOM 2676 O O . THR C 3 221 ? 99.077 51.869 -25.902 1.00 94.52 221 THR K O 1
ATOM 2680 N N . GLY C 3 222 ? 100.400 52.381 -24.145 1.00 90.12 222 GLY K N 1
ATOM 2681 C CA . GLY C 3 222 ? 101.516 52.937 -24.905 1.00 91.07 222 GLY K CA 1
ATOM 2682 C C . GLY C 3 222 ? 101.299 54.310 -25.511 1.00 96.69 222 GLY K C 1
ATOM 2683 O O . GLY C 3 222 ? 101.621 54.520 -26.683 1.00 97.93 222 GLY K O 1
ATOM 2684 N N . GLU C 3 223 ? 100.784 55.265 -24.713 1.00 93.05 223 GLU K N 1
ATOM 2685 C CA . GLU C 3 223 ? 100.570 56.654 -25.147 1.00 93.62 223 GLU K CA 1
ATOM 2686 C C . GLU C 3 223 ? 101.924 57.367 -25.282 1.00 95.44 223 GLU K C 1
ATOM 2687 O O . GLU C 3 223 ? 102.129 58.113 -26.242 1.00 96.22 223 GLU K O 1
ATOM 2693 N N . CYS C 3 224 ? 102.843 57.112 -24.313 1.00 88.66 224 CYS K N 1
ATOM 2694 C CA . CYS C 3 224 ? 104.206 57.656 -24.240 1.00 86.82 224 CYS K CA 1
ATOM 2695 C C . CYS C 3 224 ? 105.261 56.532 -24.117 1.00 87.98 224 CYS K C 1
ATOM 2696 O O . CYS C 3 224 ? 104.900 55.352 -24.123 1.00 88.07 224 CYS K O 1
ATOM 2699 N N . THR C 3 225 ? 106.560 56.903 -24.029 1.00 81.15 225 THR K N 1
ATOM 2700 C CA . THR C 3 225 ? 107.694 55.973 -23.939 1.00 79.33 225 THR K CA 1
ATOM 2701 C C . THR C 3 225 ? 108.378 56.034 -22.555 1.00 79.84 225 THR K C 1
ATOM 2702 O O . THR C 3 225 ? 108.273 57.073 -21.890 1.00 77.63 225 THR K O 1
ATOM 2706 N N . PRO C 3 226 ? 109.121 54.974 -22.116 1.00 74.72 226 PRO K N 1
ATOM 2707 C CA . PRO C 3 226 ? 109.827 55.054 -20.821 1.00 71.98 226 PRO K CA 1
ATOM 2708 C C . PRO C 3 226 ? 110.787 56.249 -20.733 1.00 73.18 226 PRO K C 1
ATOM 2709 O O . PRO C 3 226 ? 110.965 56.789 -19.647 1.00 69.76 226 PRO K O 1
ATOM 2713 N N . GLU C 3 227 ? 111.332 56.705 -21.893 1.00 70.57 227 GLU K N 1
ATOM 2714 C CA . GLU C 3 227 ? 112.210 57.879 -22.008 1.00 69.95 227 GLU K CA 1
ATOM 2715 C C . GLU C 3 227 ? 111.445 59.182 -21.690 1.00 71.67 227 GLU K C 1
ATOM 2716 O O . GLU C 3 227 ? 112.014 60.075 -21.065 1.00 69.16 227 GLU K O 1
ATOM 2722 N N . ASP C 3 228 ? 110.153 59.277 -22.104 1.00 69.56 228 ASP K N 1
ATOM 2723 C CA . ASP C 3 228 ? 109.291 60.438 -21.820 1.00 68.57 228 ASP K CA 1
ATOM 2724 C C . ASP C 3 228 ? 109.047 60.580 -20.311 1.00 69.02 228 ASP K C 1
ATOM 2725 O O . ASP C 3 228 ? 109.082 61.695 -19.798 1.00 66.93 228 ASP K O 1
ATOM 2730 N N . LEU C 3 229 ? 108.791 59.452 -19.617 1.00 65.17 229 LEU K N 1
ATOM 2731 C CA . LEU C 3 229 ? 108.528 59.437 -18.178 1.00 63.36 229 LEU K CA 1
ATOM 2732 C C . LEU C 3 229 ? 109.771 59.763 -17.338 1.00 64.60 229 LEU K C 1
ATOM 2733 O O . LEU C 3 229 ? 109.627 60.446 -16.323 1.00 62.60 229 LEU K O 1
ATOM 2738 N N . CYS C 3 230 ? 110.982 59.320 -17.773 1.00 61.68 230 CYS K N 1
ATOM 2739 C CA . CYS C 3 230 ? 112.262 59.637 -17.104 1.00 60.89 230 CYS K CA 1
ATOM 2740 C C . CYS C 3 230 ? 112.494 61.139 -17.192 1.00 62.33 230 CYS K C 1
ATOM 2741 O O . CYS C 3 230 ? 112.831 61.771 -16.196 1.00 59.13 230 CYS K O 1
ATOM 2744 N N . PHE C 3 231 ? 112.265 61.701 -18.390 1.00 60.85 231 PHE K N 1
ATOM 2745 C CA . PHE C 3 231 ? 112.353 63.124 -18.706 1.00 61.45 231 PHE K CA 1
ATOM 2746 C C . PHE C 3 231 ? 111.379 63.920 -17.842 1.00 62.72 231 PHE K C 1
ATOM 2747 O O . PHE C 3 231 ? 111.801 64.874 -17.185 1.00 61.91 231 PHE K O 1
ATOM 2755 N N . SER C 3 232 ? 110.098 63.484 -17.802 1.00 57.83 232 SER K N 1
ATOM 2756 C CA . SER C 3 232 ? 109.028 64.124 -17.036 1.00 56.06 232 SER K CA 1
ATOM 2757 C C . SER C 3 232 ? 109.299 64.094 -15.542 1.00 57.10 232 SER K C 1
ATOM 2758 O O . SER C 3 232 ? 109.215 65.145 -14.906 1.00 55.71 232 SER K O 1
ATOM 2761 N N . LEU C 3 233 ? 109.661 62.911 -14.984 1.00 53.26 233 LEU K N 1
ATOM 2762 C CA . LEU C 3 233 ? 109.973 62.769 -13.552 1.00 51.19 233 LEU K CA 1
ATOM 2763 C C . LEU C 3 233 ? 111.067 63.731 -13.126 1.00 55.49 233 LEU K C 1
ATOM 2764 O O . LEU C 3 233 ? 110.889 64.449 -12.138 1.00 53.12 233 LEU K O 1
ATOM 2769 N N . GLN C 3 234 ? 112.175 63.775 -13.905 1.00 54.19 234 GLN K N 1
ATOM 2770 C CA . GLN C 3 234 ? 113.318 64.661 -13.652 1.00 53.61 234 GLN K CA 1
ATOM 2771 C C . GLN C 3 234 ? 112.908 66.121 -13.696 1.00 56.47 234 GLN K C 1
ATOM 2772 O O . GLN C 3 234 ? 113.247 66.854 -12.783 1.00 54.86 234 GLN K O 1
ATOM 2778 N N . GLU C 3 235 ? 112.151 66.539 -14.727 1.00 55.78 235 GLU K N 1
ATOM 2779 C CA . GLU C 3 235 ? 111.701 67.932 -14.849 1.00 56.66 235 GLU K CA 1
ATOM 2780 C C . GLU C 3 235 ? 110.895 68.413 -13.625 1.00 59.65 235 GLU K C 1
ATOM 2781 O O . GLU C 3 235 ? 111.102 69.531 -13.164 1.00 59.90 235 GLU K O 1
ATOM 2787 N N . THR C 3 236 ? 110.038 67.544 -13.072 1.00 54.50 236 THR K N 1
ATOM 2788 C CA . THR C 3 236 ? 109.195 67.843 -11.912 1.00 52.75 236 THR K CA 1
ATOM 2789 C C . THR C 3 236 ? 110.003 67.895 -10.598 1.00 53.38 236 THR K C 1
ATOM 2790 O O . THR C 3 236 ? 109.976 68.920 -9.914 1.00 51.65 236 THR K O 1
ATOM 2794 N N . VAL C 3 237 ? 110.677 66.782 -10.233 1.00 48.98 237 VAL K N 1
ATOM 2795 C CA . VAL C 3 237 ? 111.415 66.655 -8.968 1.00 47.26 237 VAL K CA 1
ATOM 2796 C C . VAL C 3 237 ? 112.574 67.668 -8.881 1.00 50.97 237 VAL K C 1
ATOM 2797 O O . VAL C 3 237 ? 112.751 68.271 -7.829 1.00 49.10 237 VAL K O 1
ATOM 2801 N N . PHE C 3 238 ? 113.278 67.929 -9.997 1.00 49.57 238 PHE K N 1
ATOM 2802 C CA . PHE C 3 238 ? 114.383 68.882 -9.992 1.00 49.67 238 PHE K CA 1
ATOM 2803 C C . PHE C 3 238 ? 113.901 70.328 -9.902 1.00 53.55 238 PHE K C 1
ATOM 2804 O O . PHE C 3 238 ? 114.569 71.114 -9.236 1.00 51.98 238 PHE K O 1
ATOM 2812 N N . ALA C 3 239 ? 112.740 70.679 -10.532 1.00 52.68 239 ALA K N 1
ATOM 2813 C CA . ALA C 3 239 ? 112.152 72.026 -10.448 1.00 53.46 239 ALA K CA 1
ATOM 2814 C C . ALA C 3 239 ? 111.751 72.319 -8.990 1.00 55.61 239 ALA K C 1
ATOM 2815 O O . ALA C 3 239 ? 111.972 73.432 -8.502 1.00 56.48 239 ALA K O 1
ATOM 2817 N N . MET C 3 240 ? 111.189 71.305 -8.300 1.00 48.85 240 MET K N 1
ATOM 2818 C CA . MET C 3 240 ? 110.802 71.367 -6.881 1.00 47.13 240 MET K CA 1
ATOM 2819 C C . MET C 3 240 ? 112.051 71.591 -5.978 1.00 49.87 240 MET K C 1
ATOM 2820 O O . MET C 3 240 ? 111.984 72.404 -5.052 1.00 49.51 240 MET K O 1
ATOM 2825 N N . LEU C 3 241 ? 113.171 70.868 -6.243 1.00 45.63 241 LEU K N 1
ATOM 2826 C CA . LEU C 3 241 ? 114.420 71.017 -5.464 1.00 45.02 241 LEU K CA 1
ATOM 2827 C C . LEU C 3 241 ? 114.992 72.414 -5.654 1.00 50.91 241 LEU K C 1
ATOM 2828 O O . LEU C 3 241 ? 115.444 73.019 -4.685 1.00 49.51 241 LEU K O 1
ATOM 2833 N N . VAL C 3 242 ? 114.926 72.935 -6.895 1.00 50.88 242 VAL K N 1
ATOM 2834 C CA . VAL C 3 242 ? 115.378 74.283 -7.262 1.00 53.22 242 VAL K CA 1
ATOM 2835 C C . VAL C 3 242 ? 114.568 75.343 -6.482 1.00 58.07 242 VAL K C 1
ATOM 2836 O O . VAL C 3 242 ? 115.159 76.264 -5.918 1.00 57.57 242 VAL K O 1
ATOM 2840 N N . GLU C 3 243 ? 113.232 75.168 -6.402 1.00 56.27 243 GLU K N 1
ATOM 2841 C CA . GLU C 3 243 ? 112.332 76.095 -5.700 1.00 56.76 243 GLU K CA 1
ATOM 2842 C C . GLU C 3 243 ? 112.661 76.214 -4.211 1.00 59.08 243 GLU K C 1
ATOM 2843 O O . GLU C 3 243 ? 112.812 77.330 -3.716 1.00 59.60 243 GLU K O 1
ATOM 2849 N N . ILE C 3 244 ? 112.790 75.080 -3.507 1.00 53.90 244 ILE K N 1
ATOM 2850 C CA . ILE C 3 244 ? 113.113 75.100 -2.072 1.00 52.36 244 ILE K CA 1
ATOM 2851 C C . ILE C 3 244 ? 114.544 75.635 -1.818 1.00 55.02 244 ILE K C 1
ATOM 2852 O O . ILE C 3 244 ? 114.751 76.315 -0.812 1.00 53.36 244 ILE K O 1
ATOM 2857 N N . THR C 3 245 ? 115.502 75.382 -2.749 1.00 53.02 245 THR K N 1
ATOM 2858 C CA . THR C 3 245 ? 116.876 75.893 -2.624 1.00 53.31 245 THR K CA 1
ATOM 2859 C C . THR C 3 245 ? 116.824 77.420 -2.763 1.00 59.82 245 THR K C 1
ATOM 2860 O O . THR C 3 245 ? 117.364 78.117 -1.909 1.00 59.09 245 THR K O 1
ATOM 2864 N N . GLU C 3 246 ? 116.108 77.926 -3.797 1.00 60.05 246 GLU K N 1
ATOM 2865 C CA . GLU C 3 246 ? 115.906 79.362 -4.053 1.00 61.49 246 GLU K CA 1
ATOM 2866 C C . GLU C 3 246 ? 115.255 80.069 -2.857 1.00 64.45 246 GLU K C 1
ATOM 2867 O O . GLU C 3 246 ? 115.704 81.148 -2.478 1.00 65.96 246 GLU K O 1
ATOM 2873 N N . ARG C 3 247 ? 114.242 79.443 -2.242 1.00 59.14 247 ARG K N 1
ATOM 2874 C CA . ARG C 3 247 ? 113.538 79.982 -1.074 1.00 59.35 247 ARG K CA 1
ATOM 2875 C C . ARG C 3 247 ? 114.480 80.115 0.139 1.00 63.04 247 ARG K C 1
ATOM 2876 O O . ARG C 3 247 ? 114.369 81.086 0.885 1.00 63.38 247 ARG K O 1
ATOM 2884 N N . ALA C 3 248 ? 115.420 79.158 0.318 1.00 58.93 248 ALA K N 1
ATOM 2885 C CA . ALA C 3 248 ? 116.403 79.221 1.401 1.00 58.27 248 ALA K CA 1
ATOM 2886 C C . ALA C 3 248 ? 117.453 80.293 1.111 1.00 64.88 248 ALA K C 1
ATOM 2887 O O . ALA C 3 248 ? 117.827 81.025 2.030 1.00 64.44 248 ALA K O 1
ATOM 2889 N N . MET C 3 249 ? 117.905 80.398 -0.172 1.00 63.03 249 MET K N 1
ATOM 2890 C CA . MET C 3 249 ? 118.904 81.370 -0.638 1.00 64.24 249 MET K CA 1
ATOM 2891 C C . MET C 3 249 ? 118.398 82.790 -0.433 1.00 73.69 249 MET K C 1
ATOM 2892 O O . MET C 3 249 ? 119.166 83.645 0.002 1.00 75.14 249 MET K O 1
ATOM 2897 N N . ALA C 3 250 ? 117.106 83.031 -0.734 1.00 73.13 250 ALA K N 1
ATOM 2898 C CA . ALA C 3 250 ? 116.441 84.329 -0.602 1.00 75.40 250 ALA K CA 1
ATOM 2899 C C . ALA C 3 250 ? 116.306 84.757 0.859 1.00 81.37 250 ALA K C 1
ATOM 2900 O O . ALA C 3 250 ? 116.488 85.933 1.159 1.00 82.55 250 ALA K O 1
ATOM 2902 N N . HIS C 3 251 ? 116.000 83.811 1.760 1.00 78.74 251 HIS K N 1
ATOM 2903 C CA . HIS C 3 251 ? 115.825 84.081 3.186 1.00 79.83 251 HIS K CA 1
ATOM 2904 C C . HIS C 3 251 ? 117.155 84.378 3.918 1.00 86.26 251 HIS K C 1
ATOM 2905 O O . HIS C 3 251 ? 117.138 85.040 4.960 1.00 86.77 251 HIS K O 1
ATOM 2912 N N . CYS C 3 252 ? 118.299 83.925 3.360 1.00 83.63 252 CYS K N 1
ATOM 2913 C CA . CYS C 3 252 ? 119.616 84.105 3.983 1.00 83.81 252 CYS K CA 1
ATOM 2914 C C . CYS C 3 252 ? 120.566 85.052 3.209 1.00 87.23 252 CYS K C 1
ATOM 2915 O O . CYS C 3 252 ? 121.647 85.370 3.709 1.00 87.34 252 CYS K O 1
ATOM 2918 N N . GLY C 3 253 ? 120.163 85.481 2.013 1.00 83.12 253 GLY K N 1
ATOM 2919 C CA . GLY C 3 253 ? 120.963 86.359 1.163 1.00 83.02 253 GLY K CA 1
ATOM 2920 C C . GLY C 3 253 ? 122.180 85.666 0.585 1.00 82.09 253 GLY K C 1
ATOM 2921 O O . GLY C 3 253 ? 123.196 86.311 0.322 1.00 82.41 253 GLY K O 1
ATOM 2922 N N . SER C 3 254 ? 122.079 84.339 0.389 1.00 74.34 254 SER K N 1
ATOM 2923 C CA . SER C 3 254 ? 123.145 83.494 -0.144 1.00 71.93 254 SER K CA 1
ATOM 2924 C C . SER C 3 254 ? 123.420 83.817 -1.612 1.00 75.16 254 SER K C 1
ATOM 2925 O O . SER C 3 254 ? 122.480 83.985 -2.396 1.00 75.47 254 SER K O 1
ATOM 2928 N N . GLN C 3 255 ? 124.705 83.932 -1.969 1.00 70.41 255 GLN K N 1
ATOM 2929 C CA . GLN C 3 255 ? 125.147 84.236 -3.333 1.00 71.16 255 GLN K CA 1
ATOM 2930 C C . GLN C 3 255 ? 125.795 82.987 -3.947 1.00 71.54 255 GLN K C 1
ATOM 2931 O O . GLN C 3 255 ? 126.316 83.028 -5.066 1.00 72.06 255 GLN K O 1
ATOM 2937 N N . GLU C 3 256 ? 125.757 81.875 -3.196 1.00 63.81 256 GLU K N 1
ATOM 2938 C CA . GLU C 3 256 ? 126.333 80.593 -3.588 1.00 61.47 256 GLU K CA 1
ATOM 2939 C C . GLU C 3 256 ? 125.368 79.458 -3.265 1.00 61.22 256 GLU K C 1
ATOM 2940 O O . GLU C 3 256 ? 124.643 79.514 -2.270 1.00 57.73 256 GLU K O 1
ATOM 2946 N N . ALA C 3 257 ? 125.399 78.412 -4.098 1.00 56.85 257 ALA K N 1
ATOM 2947 C CA . ALA C 3 257 ? 124.615 77.202 -3.916 1.00 54.76 257 ALA K CA 1
ATOM 2948 C C . ALA C 3 257 ? 125.542 76.035 -4.160 1.00 56.12 257 ALA K C 1
ATOM 2949 O O . ALA C 3 257 ? 126.354 76.064 -5.083 1.00 56.53 257 ALA K O 1
ATOM 2951 N N . LEU C 3 258 ? 125.469 75.046 -3.293 1.00 50.12 258 LEU K N 1
ATOM 2952 C CA . LEU C 3 258 ? 126.284 73.851 -3.376 1.00 48.78 258 LEU K CA 1
ATOM 2953 C C . LEU C 3 258 ? 125.380 72.634 -3.327 1.00 52.65 258 LEU K C 1
ATOM 2954 O O . LEU C 3 258 ? 124.560 72.506 -2.418 1.00 51.81 258 LEU K O 1
ATOM 2959 N N . ILE C 3 259 ? 125.525 71.750 -4.313 1.00 49.49 259 ILE K N 1
ATOM 2960 C CA . ILE C 3 259 ? 124.761 70.507 -4.363 1.00 48.10 259 ILE K CA 1
ATOM 2961 C C . ILE C 3 259 ? 125.698 69.368 -4.003 1.00 48.48 259 ILE K C 1
ATOM 2962 O O . ILE C 3 259 ? 126.770 69.236 -4.606 1.00 48.67 259 ILE K O 1
ATOM 2967 N N . VAL C 3 260 ? 125.308 68.570 -3.001 1.00 41.94 260 VAL K N 1
ATOM 2968 C CA . VAL C 3 260 ? 126.068 67.409 -2.544 1.00 40.87 260 VAL K CA 1
ATOM 2969 C C . VAL C 3 260 ? 125.141 66.184 -2.526 1.00 45.16 260 VAL K C 1
ATOM 2970 O O . VAL C 3 260 ? 123.920 66.341 -2.520 1.00 45.53 260 VAL K O 1
ATOM 2974 N N . GLY C 3 261 ? 125.732 64.993 -2.518 1.00 41.46 261 GLY K N 1
ATOM 2975 C CA . GLY C 3 261 ? 125.007 63.729 -2.524 1.00 40.53 261 GLY K CA 1
ATOM 2976 C C . GLY C 3 261 ? 124.931 63.163 -3.921 1.00 44.63 261 GLY K C 1
ATOM 2977 O O . GLY C 3 261 ? 125.203 63.878 -4.885 1.00 45.03 261 GLY K O 1
ATOM 2978 N N . GLY C 3 262 ? 124.563 61.881 -4.019 1.00 42.53 262 GLY K N 1
ATOM 2979 C CA . GLY C 3 262 ? 124.469 61.130 -5.270 1.00 43.58 262 GLY K CA 1
ATOM 2980 C C . GLY C 3 262 ? 123.682 61.767 -6.398 1.00 49.76 262 GLY K C 1
ATOM 2981 O O . GLY C 3 262 ? 124.097 61.682 -7.558 1.00 50.75 262 GLY K O 1
ATOM 2982 N N . VAL C 3 263 ? 122.545 62.415 -6.078 1.00 46.68 263 VAL K N 1
ATOM 2983 C CA . VAL C 3 263 ? 121.683 63.075 -7.075 1.00 47.81 263 VAL K CA 1
ATOM 2984 C C . VAL C 3 263 ? 122.353 64.369 -7.616 1.00 54.27 263 VAL K C 1
ATOM 2985 O O . VAL C 3 263 ? 121.993 64.850 -8.699 1.00 54.26 263 VAL K O 1
ATOM 2989 N N . GLY C 3 264 ? 123.370 64.856 -6.903 1.00 51.82 264 GLY K N 1
ATOM 2990 C CA . GLY C 3 264 ? 124.164 66.008 -7.313 1.00 53.39 264 GLY K CA 1
ATOM 2991 C C . GLY C 3 264 ? 124.998 65.748 -8.559 1.00 62.31 264 GLY K C 1
ATOM 2992 O O . GLY C 3 264 ? 125.481 66.696 -9.172 1.00 61.70 264 GLY K O 1
ATOM 2993 N N . CYS C 3 265 ? 125.159 64.455 -8.948 1.00 63.91 265 CYS K N 1
ATOM 2994 C CA . CYS C 3 265 ? 125.886 63.990 -10.140 1.00 67.56 265 CYS K CA 1
ATOM 2995 C C . CYS C 3 265 ? 125.127 64.350 -11.409 1.00 68.99 265 CYS K C 1
ATOM 2996 O O . CYS C 3 265 ? 125.741 64.584 -12.451 1.00 69.75 265 CYS K O 1
ATOM 2999 N N . ASN C 3 266 ? 123.787 64.322 -11.329 1.00 62.51 266 ASN K N 1
ATOM 3000 C CA . ASN C 3 266 ? 122.873 64.614 -12.432 1.00 62.46 266 ASN K CA 1
ATOM 3001 C C . ASN C 3 266 ? 123.164 65.988 -13.082 1.00 65.79 266 ASN K C 1
ATOM 3002 O O . ASN C 3 266 ? 122.970 67.022 -12.438 1.00 64.55 266 ASN K O 1
ATOM 3007 N N . VAL C 3 267 ? 123.636 65.989 -14.355 1.00 63.64 267 VAL K N 1
ATOM 3008 C CA . VAL C 3 267 ? 123.979 67.230 -15.067 1.00 64.67 267 VAL K CA 1
ATOM 3009 C C . VAL C 3 267 ? 122.724 68.081 -15.366 1.00 67.59 267 VAL K C 1
ATOM 3010 O O . VAL C 3 267 ? 122.844 69.305 -15.386 1.00 68.40 267 VAL K O 1
ATOM 3014 N N . ARG C 3 268 ? 121.530 67.453 -15.547 1.00 62.15 268 ARG K N 1
ATOM 3015 C CA . ARG C 3 268 ? 120.281 68.184 -15.777 1.00 61.74 268 ARG K CA 1
ATOM 3016 C C . ARG C 3 268 ? 119.878 68.981 -14.524 1.00 62.49 268 ARG K C 1
ATOM 3017 O O . ARG C 3 268 ? 119.561 70.163 -14.657 1.00 62.75 268 ARG K O 1
ATOM 3025 N N . LEU C 3 269 ? 119.916 68.355 -13.315 1.00 55.93 269 LEU K N 1
ATOM 3026 C CA . LEU C 3 269 ? 119.634 69.067 -12.053 1.00 54.11 269 LEU K CA 1
ATOM 3027 C C . LEU C 3 269 ? 120.630 70.240 -11.900 1.00 57.10 269 LEU K C 1
ATOM 3028 O O . LEU C 3 269 ? 120.210 71.356 -11.588 1.00 55.54 269 LEU K O 1
ATOM 3033 N N . GLN C 3 270 ? 121.936 69.978 -12.149 1.00 55.31 270 GLN K N 1
ATOM 3034 C CA . GLN C 3 270 ? 122.995 70.993 -12.107 1.00 56.80 270 GLN K CA 1
ATOM 3035 C C . GLN C 3 270 ? 122.676 72.149 -13.059 1.00 65.25 270 GLN K C 1
ATOM 3036 O O . GLN C 3 270 ? 122.762 73.304 -12.646 1.00 66.73 270 GLN K O 1
ATOM 3042 N N . GLU C 3 271 ? 122.226 71.832 -14.300 1.00 62.59 271 GLU K N 1
ATOM 3043 C CA . GLU C 3 271 ? 121.820 72.802 -15.319 1.00 64.88 271 GLU K CA 1
ATOM 3044 C C . GLU C 3 271 ? 120.635 73.646 -14.813 1.00 67.80 271 GLU K C 1
ATOM 3045 O O . GLU C 3 271 ? 120.686 74.870 -14.916 1.00 67.25 271 GLU K O 1
ATOM 3051 N N . MET C 3 272 ? 119.608 72.993 -14.205 1.00 62.76 272 MET K N 1
ATOM 3052 C CA . MET C 3 272 ? 118.415 73.664 -13.665 1.00 62.23 272 MET K CA 1
ATOM 3053 C C . MET C 3 272 ? 118.737 74.570 -12.483 1.00 64.50 272 MET K C 1
ATOM 3054 O O . MET C 3 272 ? 118.220 75.684 -12.415 1.00 63.67 272 MET K O 1
ATOM 3059 N N . MET C 3 273 ? 119.598 74.096 -11.556 1.00 60.78 273 MET K N 1
ATOM 3060 C CA . MET C 3 273 ? 120.015 74.880 -10.398 1.00 60.16 273 MET K CA 1
ATOM 3061 C C . MET C 3 273 ? 120.865 76.070 -10.843 1.00 63.40 273 MET K C 1
ATOM 3062 O O . MET C 3 273 ? 120.595 77.194 -10.417 1.00 61.50 273 MET K O 1
ATOM 3067 N N . ALA C 3 274 ? 121.886 75.809 -11.699 1.00 62.10 274 ALA K N 1
ATOM 3068 C CA . ALA C 3 274 ? 122.789 76.831 -12.247 1.00 65.31 274 ALA K CA 1
ATOM 3069 C C . ALA C 3 274 ? 122.058 77.937 -12.995 1.00 72.66 274 ALA K C 1
ATOM 3070 O O . ALA C 3 274 ? 122.504 79.078 -12.923 1.00 73.28 274 ALA K O 1
ATOM 3072 N N . THR C 3 275 ? 120.904 77.612 -13.652 1.00 71.04 275 THR K N 1
ATOM 3073 C CA . THR C 3 275 ? 120.036 78.555 -14.366 1.00 73.33 275 THR K CA 1
ATOM 3074 C C . THR C 3 275 ? 119.329 79.470 -13.350 1.00 76.59 275 THR K C 1
ATOM 3075 O O . THR C 3 275 ? 119.280 80.682 -13.561 1.00 77.35 275 THR K O 1
ATOM 3079 N N . MET C 3 276 ? 118.780 78.885 -12.255 1.00 70.28 276 MET K N 1
ATOM 3080 C CA . MET C 3 276 ? 118.099 79.627 -11.183 1.00 68.78 276 MET K CA 1
ATOM 3081 C C . MET C 3 276 ? 119.113 80.576 -10.514 1.00 73.38 276 MET K C 1
ATOM 3082 O O . MET C 3 276 ? 118.769 81.723 -10.207 1.00 74.29 276 MET K O 1
ATOM 3087 N N . CYS C 3 277 ? 120.350 80.072 -10.281 1.00 68.42 277 CYS K N 1
ATOM 3088 C CA . CYS C 3 277 ? 121.459 80.820 -9.684 1.00 68.10 277 CYS K CA 1
ATOM 3089 C C . CYS C 3 277 ? 121.859 81.988 -10.588 1.00 75.17 277 CYS K C 1
ATOM 3090 O O . CYS C 3 277 ? 121.977 83.107 -10.095 1.00 74.86 277 CYS K O 1
ATOM 3093 N N . GLN C 3 278 ? 121.976 81.740 -11.914 1.00 75.16 278 GLN K N 1
ATOM 3094 C CA . GLN C 3 278 ? 122.286 82.739 -12.951 1.00 78.56 278 GLN K CA 1
ATOM 3095 C C . GLN C 3 278 ? 121.347 83.953 -12.906 1.00 85.08 278 GLN K C 1
ATOM 3096 O O . GLN C 3 278 ? 121.832 85.084 -12.896 1.00 85.78 278 GLN K O 1
ATOM 3102 N N . GLU C 3 279 ? 120.013 83.715 -12.860 1.00 83.47 279 GLU K N 1
ATOM 3103 C CA . GLU C 3 279 ? 118.971 84.756 -12.815 1.00 85.44 279 GLU K CA 1
ATOM 3104 C C . GLU C 3 279 ? 118.964 85.571 -11.510 1.00 88.80 279 GLU K C 1
ATOM 3105 O O . GLU C 3 279 ? 118.486 86.705 -11.491 1.00 90.54 279 GLU K O 1
ATOM 3111 N N . ARG C 3 280 ? 119.469 84.979 -10.431 1.00 83.10 280 ARG K N 1
ATOM 3112 C CA . ARG C 3 280 ? 119.580 85.573 -9.099 1.00 82.69 280 ARG K CA 1
ATOM 3113 C C . ARG C 3 280 ? 120.927 86.340 -8.951 1.00 87.44 280 ARG K C 1
ATOM 3114 O O . ARG C 3 280 ? 121.071 87.161 -8.042 1.00 87.82 280 ARG K O 1
ATOM 3122 N N . GLY C 3 281 ? 121.877 86.072 -9.852 1.00 83.66 281 GLY K N 1
ATOM 3123 C CA . GLY C 3 281 ? 123.218 86.650 -9.821 1.00 83.98 281 GLY K CA 1
ATOM 3124 C C . GLY C 3 281 ? 124.128 85.888 -8.871 1.00 85.96 281 GLY K C 1
ATOM 3125 O O . GLY C 3 281 ? 125.114 86.433 -8.366 1.00 86.05 281 GLY K O 1
ATOM 3126 N N . ALA C 3 282 ? 123.785 84.610 -8.625 1.00 79.74 282 ALA K N 1
ATOM 3127 C CA . ALA C 3 282 ? 124.473 83.691 -7.731 1.00 77.06 282 ALA K CA 1
ATOM 3128 C C . ALA C 3 282 ? 125.302 82.637 -8.484 1.00 80.16 282 ALA K C 1
ATOM 3129 O O . ALA C 3 282 ? 125.100 82.415 -9.682 1.00 81.19 282 ALA K O 1
ATOM 3131 N N . ARG C 3 283 ? 126.238 82.002 -7.766 1.00 74.45 283 ARG K N 1
ATOM 3132 C CA . ARG C 3 283 ? 127.142 80.972 -8.271 1.00 73.18 283 ARG K CA 1
ATOM 3133 C C . ARG C 3 283 ? 126.653 79.585 -7.850 1.00 73.75 283 ARG K C 1
ATOM 3134 O O . ARG C 3 283 ? 126.201 79.407 -6.721 1.00 70.27 283 ARG K O 1
ATOM 3142 N N . LEU C 3 284 ? 126.763 78.606 -8.755 1.00 71.34 284 LEU K N 1
ATOM 3143 C CA . LEU C 3 284 ? 126.419 77.217 -8.465 1.00 69.64 284 LEU K CA 1
ATOM 3144 C C . LEU C 3 284 ? 127.708 76.382 -8.426 1.00 72.78 284 LEU K C 1
ATOM 3145 O O . LEU C 3 284 ? 128.475 76.359 -9.395 1.00 73.56 284 LEU K O 1
ATOM 3150 N N . PHE C 3 285 ? 127.920 75.703 -7.301 1.00 67.13 285 PHE K N 1
ATOM 3151 C CA . PHE C 3 285 ? 129.042 74.808 -7.056 1.00 67.10 285 PHE K CA 1
ATOM 3152 C C . PHE C 3 285 ? 128.558 73.347 -7.104 1.00 72.19 285 PHE K C 1
ATOM 3153 O O . PHE C 3 285 ? 127.536 72.997 -6.492 1.00 69.01 285 PHE K O 1
ATOM 3161 N N . ALA C 3 286 ? 129.309 72.500 -7.830 1.00 72.02 286 ALA K N 1
ATOM 3162 C CA . ALA C 3 286 ? 129.013 71.079 -7.983 1.00 72.21 286 ALA K CA 1
ATOM 3163 C C . ALA C 3 286 ? 130.289 70.258 -8.083 1.00 76.91 286 ALA K C 1
ATOM 3164 O O . ALA C 3 286 ? 131.214 70.639 -8.803 1.00 77.52 286 ALA K O 1
ATOM 3166 N N . THR C 3 287 ? 130.337 69.124 -7.363 1.00 73.36 287 THR K N 1
ATOM 3167 C CA . THR C 3 287 ? 131.484 68.213 -7.406 1.00 73.04 287 THR K CA 1
ATOM 3168 C C . THR C 3 287 ? 131.348 67.297 -8.619 1.00 76.59 287 THR K C 1
ATOM 3169 O O . THR C 3 287 ? 130.326 67.325 -9.317 1.00 77.39 287 THR K O 1
ATOM 3173 N N . ASP C 3 288 ? 132.382 66.492 -8.874 1.00 71.56 288 ASP K N 1
ATOM 3174 C CA . ASP C 3 288 ? 132.412 65.568 -10.002 1.00 71.53 288 ASP K CA 1
ATOM 3175 C C . ASP C 3 288 ? 132.117 64.118 -9.564 1.00 72.27 288 ASP K C 1
ATOM 3176 O O . ASP C 3 288 ? 131.994 63.856 -8.362 1.00 69.62 288 ASP K O 1
ATOM 3181 N N . GLU C 3 289 ? 132.016 63.191 -10.553 1.00 68.62 289 GLU K N 1
ATOM 3182 C CA . GLU C 3 289 ? 131.756 61.744 -10.417 1.00 67.20 289 GLU K CA 1
ATOM 3183 C C . GLU C 3 289 ? 132.603 61.037 -9.344 1.00 66.44 289 GLU K C 1
ATOM 3184 O O . GLU C 3 289 ? 132.136 60.060 -8.753 1.00 65.26 289 GLU K O 1
ATOM 3190 N N . ARG C 3 290 ? 133.843 61.509 -9.103 1.00 60.53 290 ARG K N 1
ATOM 3191 C CA . ARG C 3 290 ? 134.714 60.916 -8.081 1.00 58.29 290 ARG K CA 1
ATOM 3192 C C . ARG C 3 290 ? 134.164 61.135 -6.667 1.00 58.25 290 ARG K C 1
ATOM 3193 O O . ARG C 3 290 ? 134.399 60.282 -5.800 1.00 57.06 290 ARG K O 1
ATOM 3201 N N . PHE C 3 291 ? 133.441 62.265 -6.420 1.00 52.87 291 PHE K N 1
ATOM 3202 C CA . PHE C 3 291 ? 133.003 62.591 -5.054 1.00 51.45 291 PHE K CA 1
ATOM 3203 C C . PHE C 3 291 ? 131.500 62.804 -4.818 1.00 56.48 291 PHE K C 1
ATOM 3204 O O . PHE C 3 291 ? 131.108 62.836 -3.653 1.00 56.00 291 PHE K O 1
ATOM 3212 N N . CYS C 3 292 ? 130.656 62.950 -5.853 1.00 54.11 292 CYS K N 1
ATOM 3213 C CA . CYS C 3 292 ? 129.218 63.166 -5.596 1.00 54.23 292 CYS K CA 1
ATOM 3214 C C . CYS C 3 292 ? 128.573 61.945 -4.924 1.00 50.90 292 CYS K C 1
ATOM 3215 O O . CYS C 3 292 ? 127.747 62.100 -4.022 1.00 45.41 292 CYS K O 1
ATOM 3218 N N . ILE C 3 293 ? 129.007 60.739 -5.327 1.00 46.95 293 ILE K N 1
ATOM 3219 C CA . ILE C 3 293 ? 128.534 59.472 -4.764 1.00 46.59 293 ILE K CA 1
ATOM 3220 C C . ILE C 3 293 ? 129.277 59.219 -3.429 1.00 45.33 293 ILE K C 1
ATOM 3221 O O . ILE C 3 293 ? 130.430 59.622 -3.298 1.00 43.71 293 ILE K O 1
ATOM 3226 N N . ASP C 3 294 ? 128.631 58.517 -2.469 1.00 41.41 294 ASP K N 1
ATOM 3227 C CA . ASP C 3 294 ? 129.230 58.106 -1.186 1.00 40.57 294 ASP K CA 1
ATOM 3228 C C . ASP C 3 294 ? 130.643 57.543 -1.404 1.00 42.67 294 ASP K C 1
ATOM 3229 O O . ASP C 3 294 ? 130.851 56.728 -2.318 1.00 40.66 294 ASP K O 1
ATOM 3234 N N . ASN C 3 295 ? 131.616 58.001 -0.586 1.00 37.44 295 ASN K N 1
ATOM 3235 C CA . ASN C 3 295 ? 133.014 57.571 -0.708 1.00 37.76 295 ASN K CA 1
ATOM 3236 C C . ASN C 3 295 ? 133.709 57.746 0.628 1.00 40.20 295 ASN K C 1
ATOM 3237 O O . ASN C 3 295 ? 133.249 58.542 1.456 1.00 38.25 295 ASN K O 1
ATOM 3242 N N . GLY C 3 296 ? 134.784 56.999 0.839 1.00 35.73 296 GLY K N 1
ATOM 3243 C CA . GLY C 3 296 ? 135.542 57.075 2.078 1.00 34.27 296 GLY K CA 1
ATOM 3244 C C . GLY C 3 296 ? 136.248 58.404 2.304 1.00 35.60 296 GLY K C 1
ATOM 3245 O O . GLY C 3 296 ? 136.390 58.826 3.452 1.00 32.16 296 GLY K O 1
ATOM 3246 N N . ALA C 3 297 ? 136.721 59.068 1.214 1.00 34.46 297 ALA K N 1
ATOM 3247 C CA . ALA C 3 297 ? 137.453 60.338 1.349 1.00 34.31 297 ALA K CA 1
ATOM 3248 C C . ALA C 3 297 ? 136.624 61.475 1.970 1.00 36.37 297 ALA K C 1
ATOM 3249 O O . ALA C 3 297 ? 137.189 62.269 2.717 1.00 34.85 297 ALA K O 1
ATOM 3251 N N . MET C 3 298 ? 135.299 61.526 1.702 1.00 33.97 298 MET K N 1
ATOM 3252 C CA . MET C 3 298 ? 134.392 62.528 2.288 1.00 33.67 298 MET K CA 1
ATOM 3253 C C . MET C 3 298 ? 134.353 62.396 3.830 1.00 35.33 298 MET K C 1
ATOM 3254 O O . MET C 3 298 ? 134.306 63.402 4.537 1.00 33.02 298 MET K O 1
ATOM 3259 N N . ILE C 3 299 ? 134.404 61.143 4.319 1.00 31.65 299 ILE K N 1
ATOM 3260 C CA . ILE C 3 299 ? 134.431 60.802 5.745 1.00 30.99 299 ILE K CA 1
ATOM 3261 C C . ILE C 3 299 ? 135.787 61.190 6.330 1.00 33.73 299 ILE K C 1
ATOM 3262 O O . ILE C 3 299 ? 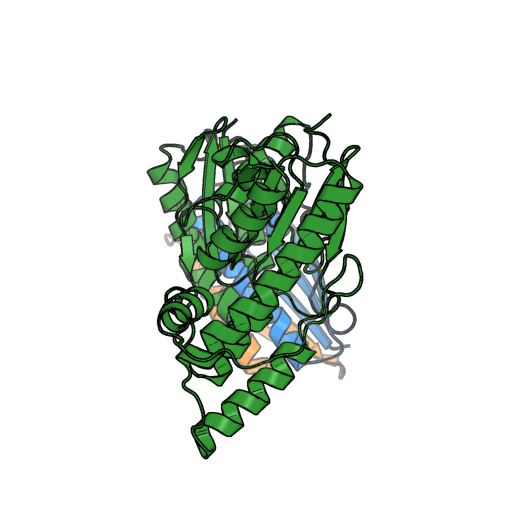135.832 61.753 7.431 1.00 33.97 299 ILE K O 1
ATOM 3267 N N . ALA C 3 300 ? 136.884 60.920 5.588 1.00 31.08 300 ALA K N 1
ATOM 3268 C CA . ALA C 3 300 ? 138.233 61.293 6.020 1.00 31.53 300 ALA K CA 1
ATOM 3269 C C . ALA C 3 300 ? 138.370 62.833 6.088 1.00 35.35 300 ALA K C 1
ATOM 3270 O O . ALA C 3 300 ? 138.940 63.341 7.054 1.00 33.90 300 ALA K O 1
ATOM 3272 N N . GLN C 3 301 ? 137.745 63.567 5.137 1.00 33.43 301 GLN K N 1
ATOM 3273 C CA . GLN C 3 301 ? 137.755 65.045 5.112 1.00 33.52 301 GLN K CA 1
ATOM 3274 C C . GLN C 3 301 ? 137.009 65.691 6.298 1.00 35.12 301 GLN K C 1
ATOM 3275 O O . GLN C 3 301 ? 137.570 66.561 6.968 1.00 32.94 301 GLN K O 1
ATOM 3281 N N . ALA C 3 302 ? 135.746 65.299 6.525 1.00 32.64 302 ALA K N 1
ATOM 3282 C CA . ALA C 3 302 ? 134.982 65.793 7.674 1.00 33.39 302 ALA K CA 1
ATOM 3283 C C . ALA C 3 302 ? 135.720 65.339 8.978 1.00 35.22 302 ALA K C 1
ATOM 3284 O O . ALA C 3 302 ? 135.822 66.122 9.916 1.00 33.55 302 ALA K O 1
ATOM 3286 N N . GLY C 3 303 ? 136.282 64.118 8.970 1.00 32.16 303 GLY K N 1
ATOM 3287 C CA . GLY C 3 303 ? 137.069 63.574 10.082 1.00 31.71 303 GLY K CA 1
ATOM 3288 C C . GLY C 3 303 ? 138.285 64.434 10.399 1.00 33.32 303 GLY K C 1
ATOM 3289 O O . GLY C 3 303 ? 138.541 64.721 11.562 1.00 30.00 303 GLY K O 1
ATOM 3290 N N . TRP C 3 304 ? 139.018 64.886 9.354 1.00 33.13 304 TRP K N 1
ATOM 3291 C CA . TRP C 3 304 ? 140.173 65.789 9.438 1.00 34.01 304 TRP K CA 1
ATOM 3292 C C . TRP C 3 304 ? 139.772 67.102 10.173 1.00 35.05 304 TRP K C 1
ATOM 3293 O O . TRP C 3 304 ? 140.433 67.488 11.144 1.00 32.06 304 TRP K O 1
ATOM 3304 N N . GLU C 3 305 ? 138.660 67.735 9.738 1.00 32.95 305 GLU K N 1
ATOM 3305 C CA . GLU C 3 305 ? 138.138 68.975 10.332 1.00 33.79 305 GLU K CA 1
ATOM 3306 C C . GLU C 3 305 ? 137.819 68.747 11.812 1.00 36.91 305 GLU K C 1
ATOM 3307 O O . GLU C 3 305 ? 138.242 69.532 12.657 1.00 35.31 305 GLU K O 1
ATOM 3313 N N . MET C 3 306 ? 137.150 67.610 12.113 1.00 33.62 306 MET K N 1
ATOM 3314 C CA . MET C 3 306 ? 136.700 67.252 13.452 1.00 32.74 306 MET K CA 1
ATOM 3315 C C . MET C 3 306 ? 137.845 66.946 14.387 1.00 33.80 306 MET K C 1
ATOM 3316 O O . MET C 3 306 ? 137.850 67.451 15.498 1.00 33.17 306 MET K O 1
ATOM 3321 N N . PHE C 3 307 ? 138.806 66.114 13.938 1.00 31.23 307 PHE K N 1
ATOM 3322 C CA . PHE C 3 307 ? 139.974 65.717 14.713 1.00 31.28 307 PHE K CA 1
ATOM 3323 C C . PHE C 3 307 ? 140.756 66.962 15.150 1.00 35.52 307 PHE K C 1
ATOM 3324 O O . PHE C 3 307 ? 141.076 67.091 16.329 1.00 33.76 307 PHE K O 1
ATOM 3332 N N . ARG C 3 308 ? 141.036 67.874 14.208 1.00 33.50 308 ARG K N 1
ATOM 3333 C CA . ARG C 3 308 ? 141.814 69.088 14.505 1.00 34.97 308 ARG K CA 1
ATOM 3334 C C . ARG C 3 308 ? 141.150 70.013 15.510 1.00 38.42 308 ARG K C 1
ATOM 3335 O O . ARG C 3 308 ? 141.844 70.570 16.356 1.00 37.73 308 ARG K O 1
ATOM 3343 N N . ALA C 3 309 ? 139.813 70.145 15.439 1.00 35.56 309 ALA K N 1
ATOM 3344 C CA . ALA C 3 309 ? 139.005 70.992 16.335 1.00 36.00 309 ALA K CA 1
ATOM 3345 C C . ALA C 3 309 ? 138.829 70.396 17.750 1.00 39.04 309 ALA K C 1
ATOM 3346 O O . ALA C 3 309 ? 138.496 71.126 18.672 1.00 40.03 309 ALA K O 1
ATOM 3348 N N . GLY C 3 310 ? 139.126 69.112 17.920 1.00 36.81 310 GLY K N 1
ATOM 3349 C CA . GLY C 3 310 ? 139.048 68.445 19.218 1.00 36.80 310 GLY K CA 1
ATOM 3350 C C . GLY C 3 310 ? 137.885 67.480 19.422 1.00 39.21 310 GLY K C 1
ATOM 3351 O O . GLY C 3 310 ? 137.554 67.133 20.570 1.00 37.19 310 GLY K O 1
ATOM 3352 N N . HIS C 3 311 ? 137.286 67.006 18.309 1.00 34.27 311 HIS K N 1
ATOM 3353 C CA . HIS C 3 311 ? 136.237 65.986 18.366 1.00 34.33 311 HIS K CA 1
ATOM 3354 C C . HIS C 3 311 ? 136.929 64.618 18.501 1.00 36.31 311 HIS K C 1
ATOM 3355 O O . HIS C 3 311 ? 137.949 64.383 17.854 1.00 35.43 311 HIS K O 1
ATOM 3362 N N . ARG C 3 312 ? 136.399 63.740 19.366 1.00 33.56 312 ARG K N 1
ATOM 3363 C CA . ARG C 3 312 ? 136.882 62.358 19.558 1.00 33.87 312 ARG K CA 1
ATOM 3364 C C . ARG C 3 312 ? 135.683 61.509 19.899 1.00 36.45 312 ARG K C 1
ATOM 3365 O O . ARG C 3 312 ? 134.780 61.954 20.611 1.00 37.70 312 ARG K O 1
ATOM 3373 N N . THR C 3 313 ? 135.675 60.289 19.403 1.00 31.72 313 THR K N 1
ATOM 3374 C CA . THR C 3 313 ? 134.606 59.346 19.693 1.00 31.33 313 THR K CA 1
ATOM 3375 C C . THR C 3 313 ? 135.221 58.202 20.487 1.00 34.02 313 THR K C 1
ATOM 3376 O O . THR C 3 313 ? 135.888 57.344 19.889 1.00 33.31 313 THR K O 1
ATOM 3380 N N . PRO C 3 314 ? 135.015 58.167 21.823 1.00 33.28 314 PRO K N 1
ATOM 3381 C CA . PRO C 3 314 ? 135.500 57.014 22.604 1.00 33.52 314 PRO K CA 1
ATOM 3382 C C . PRO C 3 314 ? 134.753 55.752 22.142 1.00 35.81 314 PRO K C 1
ATOM 3383 O O . PRO C 3 314 ? 133.606 55.849 21.693 1.00 32.64 314 PRO K O 1
ATOM 3387 N N . LEU C 3 315 ? 135.424 54.588 22.174 1.00 36.91 315 LEU K N 1
ATOM 3388 C CA . LEU C 3 315 ? 134.827 53.306 21.728 1.00 37.99 315 LEU K CA 1
ATOM 3389 C C . LEU C 3 315 ? 133.442 53.045 22.318 1.00 42.14 315 LEU K C 1
ATOM 3390 O O . LEU C 3 315 ? 132.521 52.742 21.570 1.00 39.94 315 LEU K O 1
ATOM 3395 N N . SER C 3 316 ? 133.273 53.262 23.640 1.00 40.03 316 SER K N 1
ATOM 3396 C CA . SER C 3 316 ? 131.991 53.080 24.327 1.00 41.78 316 SER K CA 1
ATOM 3397 C C . SER C 3 316 ? 130.893 53.984 23.772 1.00 45.35 316 SER K C 1
ATOM 3398 O O . SER C 3 316 ? 129.716 53.657 23.893 1.00 46.05 316 SER K O 1
ATOM 3401 N N . ASP C 3 317 ? 131.267 55.098 23.133 1.00 40.42 317 ASP K N 1
ATOM 3402 C CA . ASP C 3 317 ? 130.272 55.999 22.569 1.00 40.11 317 ASP K CA 1
ATOM 3403 C C . ASP C 3 317 ? 130.249 55.925 21.039 1.00 38.77 317 ASP K C 1
ATOM 3404 O O . ASP C 3 317 ? 129.622 56.766 20.396 1.00 37.81 317 ASP K O 1
ATOM 3409 N N . SER C 3 318 ? 130.908 54.900 20.457 1.00 34.27 318 SER K N 1
ATOM 3410 C CA . SER C 3 318 ? 131.052 54.775 18.999 1.00 31.72 318 SER K CA 1
ATOM 3411 C C . SER C 3 318 ? 129.917 54.031 18.271 1.00 34.77 318 SER K C 1
ATOM 3412 O O . SER C 3 318 ? 129.953 53.934 17.035 1.00 34.95 318 SER K O 1
ATOM 3415 N N . GLY C 3 319 ? 128.905 53.586 19.012 1.00 31.86 319 GLY K N 1
ATOM 3416 C CA . GLY C 3 319 ? 127.736 52.900 18.456 1.00 32.05 319 GLY K CA 1
ATOM 3417 C C . GLY C 3 319 ? 127.095 53.655 17.304 1.00 36.40 319 GLY K C 1
ATOM 3418 O O . GLY C 3 319 ? 126.962 54.882 17.355 1.00 37.45 319 GLY K O 1
ATOM 3419 N N . VAL C 3 320 ? 126.794 52.946 16.214 1.00 32.19 320 VAL K N 1
ATOM 3420 C CA . VAL C 3 320 ? 126.175 53.549 15.024 1.00 33.18 320 VAL K CA 1
ATOM 3421 C C . VAL C 3 320 ? 124.695 53.908 15.294 1.00 38.46 320 VAL K C 1
ATOM 3422 O O . VAL C 3 320 ? 124.078 53.326 16.187 1.00 36.88 320 VAL K O 1
ATOM 3426 N N . THR C 3 321 ? 124.158 54.877 14.537 1.00 37.53 321 THR K N 1
ATOM 3427 C CA . THR C 3 321 ? 122.768 55.354 14.649 1.00 39.29 321 THR K CA 1
ATOM 3428 C C . THR C 3 321 ? 122.178 55.501 13.253 1.00 42.82 321 THR K C 1
ATOM 3429 O O . THR C 3 321 ? 122.699 56.281 12.450 1.00 41.74 321 THR K O 1
ATOM 3433 N N . GLN C 3 322 ? 121.114 54.732 12.959 1.00 40.17 322 GLN K N 1
ATOM 3434 C CA . GLN C 3 322 ? 120.413 54.750 11.670 1.00 41.48 322 GLN K CA 1
ATOM 3435 C C . GLN C 3 322 ? 119.817 56.130 11.420 1.00 44.85 322 GLN K C 1
ATOM 3436 O O . GLN C 3 322 ? 119.685 56.528 10.281 1.00 43.85 322 GLN K O 1
ATOM 3442 N N . ARG C 3 323 ? 119.475 56.847 12.496 1.00 43.06 323 ARG K N 1
ATOM 3443 C CA . ARG C 3 323 ? 118.979 58.221 12.449 1.00 44.64 323 ARG K CA 1
ATOM 3444 C C . ARG C 3 323 ? 120.039 59.082 13.148 1.00 48.72 323 ARG K C 1
ATOM 3445 O O . ARG C 3 323 ? 120.377 58.858 14.310 1.00 50.85 323 ARG K O 1
ATOM 3453 N N . TYR C 3 324 ? 120.631 59.989 12.407 1.00 42.95 324 TYR K N 1
ATOM 3454 C CA . TYR C 3 324 ? 121.629 60.921 12.919 1.00 40.16 324 TYR K CA 1
ATOM 3455 C C . TYR C 3 324 ? 121.350 62.189 12.143 1.00 44.02 324 TYR K C 1
ATOM 3456 O O . TYR C 3 324 ? 121.559 62.218 10.937 1.00 46.63 324 TYR K O 1
ATOM 3465 N N . ARG C 3 325 ? 120.789 63.190 12.795 1.00 39.86 325 ARG K N 1
ATOM 3466 C CA . ARG C 3 325 ? 120.417 64.418 12.093 1.00 40.38 325 ARG K CA 1
ATOM 3467 C C . ARG C 3 325 ? 121.592 65.372 11.918 1.00 41.21 325 ARG K C 1
ATOM 3468 O O . ARG C 3 325 ? 122.469 65.470 12.779 1.00 38.10 325 ARG K O 1
ATOM 3476 N N . THR C 3 326 ? 121.637 66.006 10.742 1.00 38.01 326 THR K N 1
ATOM 3477 C CA . THR C 3 326 ? 122.685 66.934 10.299 1.00 38.69 326 THR K CA 1
ATOM 3478 C C . THR C 3 326 ? 122.969 68.046 11.334 1.00 41.52 326 THR K C 1
ATOM 3479 O O . THR C 3 326 ? 124.135 68.342 11.612 1.00 40.41 326 THR K O 1
ATOM 3483 N N . ASP C 3 327 ? 121.903 68.600 11.935 1.00 39.43 327 ASP K N 1
ATOM 3484 C CA . ASP C 3 327 ? 121.985 69.682 12.927 1.00 40.11 327 ASP K CA 1
ATOM 3485 C C . ASP C 3 327 ? 122.371 69.222 14.353 1.00 44.59 327 ASP K C 1
ATOM 3486 O O . ASP C 3 327 ? 122.415 70.049 15.268 1.00 45.28 327 ASP K O 1
ATOM 3491 N N . GLU C 3 328 ? 122.650 67.919 14.545 1.00 41.07 328 GLU K N 1
ATOM 3492 C CA . GLU C 3 328 ? 123.015 67.368 15.857 1.00 40.92 328 GLU K CA 1
ATOM 3493 C C . GLU C 3 328 ? 124.525 67.477 16.150 1.00 44.76 328 GLU K C 1
ATOM 3494 O O . GLU C 3 328 ? 124.951 67.225 17.284 1.00 44.86 328 GLU K O 1
ATOM 3500 N N . VAL C 3 329 ? 125.333 67.831 15.133 1.00 39.15 329 VAL K N 1
ATOM 3501 C CA . VAL C 3 329 ? 126.791 67.947 15.290 1.00 38.51 329 VAL K CA 1
ATOM 3502 C C . VAL C 3 329 ? 127.189 69.395 15.593 1.00 41.67 329 VAL K C 1
ATOM 3503 O O . VAL C 3 329 ? 126.748 70.318 14.905 1.00 40.04 329 VAL K O 1
ATOM 3507 N N . GLU C 3 330 ? 128.024 69.585 16.628 1.00 40.71 330 GLU K N 1
ATOM 3508 C CA . GLU C 3 330 ? 128.551 70.902 16.964 1.00 41.09 330 GLU K CA 1
ATOM 3509 C C . GLU C 3 330 ? 129.731 71.186 16.014 1.00 41.71 330 GLU K C 1
ATOM 3510 O O . GLU C 3 330 ? 130.775 70.557 16.128 1.00 40.72 330 GLU K O 1
ATOM 3516 N N . VAL C 3 331 ? 129.537 72.102 15.049 1.00 38.91 331 VAL K N 1
ATOM 3517 C CA . VAL C 3 331 ? 130.532 72.466 14.020 1.00 38.18 331 VAL K CA 1
ATOM 3518 C C . VAL C 3 331 ? 131.549 73.449 14.651 1.00 43.98 331 VAL K C 1
ATOM 3519 O O . VAL C 3 331 ? 131.507 74.656 14.407 1.00 44.00 331 VAL K O 1
ATOM 3523 N N . THR C 3 332 ? 132.460 72.902 15.477 1.00 41.03 332 THR K N 1
ATOM 3524 C CA . THR C 3 332 ? 133.467 73.660 16.213 1.00 41.61 332 THR K CA 1
ATOM 3525 C C . THR C 3 332 ? 134.679 74.062 15.348 1.00 45.55 332 THR K C 1
ATOM 3526 O O . THR C 3 332 ? 135.509 74.831 15.810 1.00 45.43 332 THR K O 1
ATOM 3530 N N . TRP C 3 333 ? 134.785 73.528 14.119 1.00 41.99 333 TRP K N 1
ATOM 3531 C CA . TRP C 3 333 ? 135.891 73.804 13.190 1.00 41.50 333 TRP K CA 1
ATOM 3532 C C . TRP C 3 333 ? 135.623 75.025 12.281 1.00 48.32 333 TRP K C 1
ATOM 3533 O O . TRP C 3 333 ? 136.447 75.363 11.421 1.00 48.95 333 TRP K O 1
ATOM 3544 N N . ARG C 3 334 ? 134.473 75.680 12.480 1.00 45.32 334 ARG K N 1
ATOM 3545 C CA . ARG C 3 334 ? 134.073 76.879 11.742 1.00 46.54 334 ARG K CA 1
ATOM 3546 C C . ARG C 3 334 ? 133.743 77.976 12.747 1.00 52.45 334 ARG K C 1
ATOM 3547 O O . ARG C 3 334 ? 133.448 77.671 13.904 1.00 50.74 334 ARG K O 1
ATOM 3555 N N . ASP C 3 335 ? 133.840 79.248 12.318 1.00 52.35 335 ASP K N 1
ATOM 3556 C CA . ASP C 3 335 ? 133.567 80.432 13.137 1.00 86.43 335 ASP K CA 1
ATOM 3557 C C . ASP C 3 335 ? 132.079 80.765 13.149 1.00 100.54 335 ASP K C 1
ATOM 3558 O O . ASP C 3 335 ? 131.340 80.336 12.267 1.00 64.72 335 ASP K O 1
#

Solvent-accessible surface area: 19497 Å² total; per-residue (Å²): 90,24,55,0,37,0,22,0,10,4,40,60,66,61,15,0,92,4,0,47,11,0,8,37,26,13,65,20,92,90,124,229,49,2,24,52,86,17,59,49,77,48,101,39,0,21,0,124,1,134,3,118,53,48,136,38,0,63,51,8,0,29,71,9,0,20,15,0,29,2,0,0,75,0,3,76,112,20,22,114,27,49,117,136,137,69,11,69,0,54,20,36,4,115,114,44,151,78,87,136,23,146,7,107,138,148,60,167,59,71,85,17,123,46,13,36,58,4,1,57,86,0,66,88,42,0,55,123,31,27,98,141,47,3,0,0,0,0,0,0,4,26,14,42,0,0,0,0,0,0,105,87,29,142,46,42,2,34,18,79,92,51,48,63,14,91,68,21,64,26,51,115,58,32,58,0,1,127,41,0,26,72,22,1,4,60,0,0,67,71,0,15,102,118,16,61,19,90,30,91,70,0,54,0,0,0,0,2,33,0,21,28,51,14,39,0,2,28,1,3,0,0,0,0,0,0,0,4,24,0,8,84,35,47,9,0,4,0,1,11,0,0,0,5,0,6,2,1,52,55,62,28,51,5,97,75,11,2,4,0,0,0,12,34,65,23,2,12,0,0,11,47,48,132,58,72,2,88,33,56,1,44,24,104,63,32,6,0,3,40,0,5,27,93,0,0,65,35,26,146,16,47,13,91,80,35,21,21,89,26,0,10,50,32,8,125,136,10,172,110,102,18,151,24,39,109,34,32,100,40,47,44,0,12,0,49,38,0,4,62,89,0,56,104,21,0,96,76,15,124,88,85,48,124,12,66,47,39,10,0,0,52,0,0,3,34,18,0,0,32,0,0,20,51,0,1,64,112,2,0,56,128,70,60,15,104,29,0,0,2,3,0,23,16,3,28,10,88,84,0,35,103,27,0,35,70,15,0,139,143,97,56,12,133,26,14,35,14,59,124,145,11,2,38,11,0,0,0,0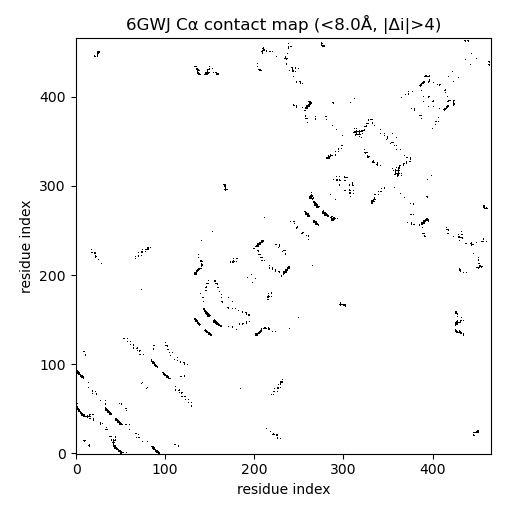,0,0,6,0,0,36,33,8,36,140,45,56,37,120,15,80,55,106,90,0,15,22,62,98,222,40,93,1,51,102,9,94,0,60,39,42,163